Protein AF-A0A8H6T9G9-F1 (afdb_monomer_lite)

pLDDT: mean 71.88, std 26.61, range [28.66, 98.69]

Secondary structure (DSSP, 8-state):
------------------------PPPPP---------PPPP------------------------TT---GGGS-GGGHHHHHHHHHHHHHHHT--STTPPPPPPPHHHHHHHHHH--SHHHHHHHHHH-----PPPHHHHHHHHHHHHHHHT--SHHHHHHHTS-HHHHHHHHHHHHHTT-SS-----SS--TTSHHHHHHHHHHHHHHHHHHHTTTTGGG---GGGTT-HHHHHHHHHHIIIIIIHHHHHHHSHHHHHHHHHHHHHHHHHHHTT--HHHHHHHHSGGG--SSEEEEETTEEEEEE-B-TTB-HHHHHIIIIIIHHHHHHHHHHH--TTSPPPPPEEEPTT-PBPTTTTS--TT--GGGB-HHHHHTS-HHHHHHGGGPPP-S--GGGTT--GGGSS-HHHHIIIIIHHHHTTS-PPPHHHHHHHHHS-----TT-------------------------------------PPPPPPPP------------PPP--PPPPPPPPPPPPPPPPP-PPPPPP-PPPPPPPPPPPPP--PPPPPPPP----PPPP-----------PPPP-PPPP-----PPPPP-----------------------------------------------PPPPPP-

Foldseek 3Di:
DDDDDDDDDDDDDDDDDDDDDDDDDDDDDDDDDDDDDDDDDDDDPDDDDDDDPDPPPPVPPPQPPDLLADPPVNCDPLQQLVLVLLLLLLCLQQVPQDQLDAGDADDPVLVVVVCVQPVDLVSLVVCVVPDDQDQDQDPVLLVVLVVSLVVLVVDDDLSSVLSNQQDSSLSSSLCSLCVSLVHPGLHAHLQLDDCSPSRNVSSLVSSLVSSLVCVVVVRSVLSVHPNVCSPVSVVSSSSNSNCVNPPNSVSNLCPPPQLVVLQVLLCLLLVQLVVVLADNQQSQCRNFSLNAQFQDWDDPDPDTAGEGADQVFFDVVSVCCVVVPRVVVSQVVCVVVDDPPDDHDGDTYYDPVNHHDSNNLADRQRHAPNRGDLVSQQPDPLVVLQSCPVHAHRAFDPVCRPPPVLRNDDRVVNCVPGVVVVVVSHDHDDPVRVVCVVPVPPPCCVVPPHHDDPPPPDPPPPPPDPCSPDDPDDPPDDDDDDDDDDDDDDDDDDDDDDDDDDDDDDDDDDDDDDDDDDDDDDDDDDDDDDDDDDDDDDDDDDDDDDDDDDDDDDDDDDDDDDDDDDDDDDDDDDDDDDDDDDDDDDDDDDDDDDDDDDDDDDDDDDDDDDDDDDYDDDDDDDDDDDDDDDDDDDDDDDDDDDDDDDDDD

Sequence (649 aa):
MSNNDPRPLFALGQRRTRTGDRVRTNRPESSHGEISFSSPSPVTRRRLGPMPPGTNSRGGGGRRREQYHMPKAQVSKDTKGLKDAMELHIRLLMRLYTQNTPPRTPSDHVLSQFRRRYRTSNDVEEFIAGYNFDLTANDSAMSRARAIHADVAVMSNPIATAIALIDTSCIAVALSINQQAGLGEFLPDLISGTAEDPYNMVHELAALKSFAVLVGWGTYNRLAPDRRRVEDILLMRGFYRNFLWSHLRELAIKKQRAYSRRVRLGEERAGWARANGFSESFGMLFADPECNSDDELMSLGSVEVYVRFEKPHRDAVVGRLAHEHVDPMRIEQARLTRRSNTMDERQRHEHPESLSSPLSARLPPNCALDWFDVTKFNQLPAALRYHYRNSPIAWPLPEHRNNTDWKAMDTAEFMEKYGNDVRRQYTFPTEAEMRRMREEPVRRDRNRHQGWGAADDDDDDDDEGPDLGGGPMDEDEDPNGAQQTPSPPPPFGSFNPSVPHRAPAPSSSPAPPPGPVPPPGPVPPQGPVPPLSGHAPSLPPAPQPRSFTIRPYGPPDYTESPPRSFSPPYRGPSLSPLPDIQPSAGTTGRKRPPSLQSGIEMSGPSLRIGFTTDRTLAAGSLPSAPPAASDGRGGSVAVATYYPPVIPH

Radius of gyration: 39.74 Å; chains: 1; bounding box: 126×106×122 Å

Structure (mmCIF, N/CA/C/O backbone):
data_AF-A0A8H6T9G9-F1
#
_entry.id   AF-A0A8H6T9G9-F1
#
loop_
_atom_site.group_PDB
_atom_site.id
_atom_site.type_symbol
_atom_site.label_atom_id
_atom_site.label_alt_id
_atom_site.label_comp_id
_atom_site.label_asym_id
_atom_site.label_entity_id
_atom_site.label_seq_id
_atom_site.pdbx_PDB_ins_code
_atom_site.Cartn_x
_atom_site.Cartn_y
_atom_site.Cartn_z
_atom_site.occupancy
_atom_site.B_iso_or_equiv
_atom_site.auth_seq_id
_atom_site.auth_comp_id
_atom_site.auth_asym_id
_atom_site.auth_atom_id
_atom_site.pdbx_PDB_model_num
ATOM 1 N N . MET A 1 1 ? -19.271 -32.819 54.550 1.00 34.44 1 MET A N 1
ATOM 2 C CA . MET A 1 1 ? -19.686 -34.183 54.941 1.00 34.44 1 MET A CA 1
ATOM 3 C C . MET A 1 1 ? -21.143 -34.366 54.540 1.00 34.44 1 MET A C 1
ATOM 5 O O . MET A 1 1 ? -21.932 -33.498 54.875 1.00 34.44 1 MET A O 1
ATOM 9 N N . SER A 1 2 ? -21.433 -35.470 53.837 1.00 31.94 2 SER A N 1
ATOM 10 C CA . SER A 1 2 ? -22.736 -35.975 53.345 1.00 31.94 2 SER A CA 1
ATOM 11 C C . SER A 1 2 ? -23.445 -35.138 52.266 1.00 31.94 2 SER A C 1
ATOM 13 O O . SER A 1 2 ? -23.938 -34.058 52.556 1.00 31.94 2 SER A O 1
ATOM 15 N N . ASN A 1 3 ? -23.361 -35.490 50.974 1.00 42.25 3 ASN A N 1
ATOM 16 C CA . ASN A 1 3 ? -24.047 -36.580 50.239 1.00 42.25 3 ASN A CA 1
ATOM 17 C C . ASN A 1 3 ? -25.579 -36.508 50.307 1.00 42.25 3 ASN A C 1
ATOM 19 O O . ASN A 1 3 ? -26.147 -36.812 51.353 1.00 42.25 3 ASN A O 1
ATOM 23 N N . ASN A 1 4 ? -26.226 -36.199 49.174 1.00 38.19 4 ASN A N 1
ATOM 24 C CA . ASN A 1 4 ? -27.089 -37.153 48.460 1.00 38.19 4 ASN A CA 1
ATOM 25 C C . ASN A 1 4 ? -27.757 -36.522 47.223 1.00 38.19 4 ASN A C 1
ATOM 27 O O . ASN A 1 4 ? -28.631 -35.669 47.346 1.00 38.19 4 ASN A O 1
ATOM 31 N N . ASP A 1 5 ? -27.383 -37.039 46.051 1.00 40.41 5 ASP A N 1
ATOM 32 C CA . ASP A 1 5 ? -28.291 -37.243 44.914 1.00 40.41 5 ASP A CA 1
ATOM 33 C C . ASP A 1 5 ? -29.320 -38.336 45.255 1.00 40.41 5 ASP A C 1
ATOM 35 O O . ASP A 1 5 ? -29.033 -39.234 46.058 1.00 40.41 5 ASP A O 1
ATOM 39 N N . PRO A 1 6 ? -30.475 -38.349 44.568 1.00 53.00 6 PRO A N 1
ATOM 40 C CA . PRO A 1 6 ? -30.764 -39.533 43.759 1.00 53.00 6 PRO A CA 1
ATOM 41 C C . PRO A 1 6 ? -31.381 -39.241 42.375 1.00 53.00 6 PRO A C 1
ATOM 43 O O . PRO A 1 6 ? -32.137 -38.297 42.162 1.00 53.00 6 PRO A O 1
ATOM 46 N N . ARG A 1 7 ? -31.047 -40.147 41.447 1.00 33.88 7 ARG A N 1
ATOM 47 C CA . ARG A 1 7 ? -31.515 -40.323 40.055 1.00 33.88 7 ARG A CA 1
ATOM 48 C C . ARG A 1 7 ? -32.980 -40.874 39.975 1.00 33.88 7 ARG A C 1
ATOM 50 O O . ARG A 1 7 ? -33.643 -40.940 41.002 1.00 33.88 7 ARG A O 1
ATOM 57 N N . PRO A 1 8 ? -33.440 -41.479 38.849 1.00 53.91 8 PRO A N 1
ATOM 58 C CA . PRO A 1 8 ? -34.032 -40.889 37.635 1.00 53.91 8 PRO A CA 1
ATOM 59 C C . PRO A 1 8 ? -35.427 -41.505 37.307 1.00 53.91 8 PRO A C 1
ATOM 61 O O . PRO A 1 8 ? -35.863 -42.409 38.009 1.00 53.91 8 PRO A O 1
ATOM 64 N N . LEU A 1 9 ? -36.095 -41.083 36.217 1.00 30.34 9 LEU A N 1
ATOM 65 C CA . LEU A 1 9 ? -36.962 -41.897 35.318 1.00 30.34 9 LEU A CA 1
ATOM 66 C C . LEU A 1 9 ? -37.825 -40.984 34.428 1.00 30.34 9 LEU A C 1
ATOM 68 O O . LEU A 1 9 ? -38.592 -40.194 34.954 1.00 30.34 9 LEU A O 1
ATOM 72 N N . PHE A 1 10 ? -37.736 -41.129 33.102 1.00 34.19 10 PHE A N 1
ATOM 73 C CA . PHE A 1 10 ? -38.882 -41.364 32.206 1.00 34.19 10 PHE A CA 1
ATOM 74 C C . PHE A 1 10 ? -38.377 -41.662 30.785 1.00 34.19 10 PHE A C 1
ATOM 76 O O . PHE A 1 10 ? -37.563 -40.936 30.220 1.00 34.19 10 PHE A O 1
ATOM 83 N N . ALA A 1 11 ? -38.863 -42.773 30.236 1.00 33.75 11 ALA A N 1
ATOM 84 C CA . ALA A 1 11 ? -38.645 -43.253 28.878 1.00 33.75 11 ALA A CA 1
ATOM 85 C C . ALA A 1 11 ? -39.947 -43.141 28.066 1.00 33.75 11 ALA A C 1
ATOM 87 O O . ALA A 1 11 ? -41.021 -43.204 28.659 1.00 33.75 11 ALA A O 1
ATOM 88 N N . LEU A 1 12 ? -39.796 -43.051 26.733 1.00 33.22 12 LEU A N 1
ATOM 89 C CA . LEU A 1 12 ? -40.758 -43.103 25.602 1.00 33.22 12 LEU A CA 1
ATOM 90 C C . LEU A 1 12 ? -40.531 -41.849 24.743 1.00 33.22 12 LEU A C 1
ATOM 92 O O . LEU A 1 12 ? -40.635 -40.741 25.237 1.00 33.22 12 LEU A O 1
ATOM 96 N N . GLY A 1 13 ? -40.204 -41.882 23.458 1.00 28.66 13 GLY A N 1
ATOM 97 C CA . GLY A 1 13 ? -40.212 -42.926 22.450 1.00 28.66 13 GLY A CA 1
ATOM 98 C C . GLY A 1 13 ? -40.534 -42.226 21.126 1.00 28.66 13 GLY A C 1
ATOM 99 O O . GLY A 1 13 ? -41.493 -41.471 21.073 1.00 28.66 13 GLY A O 1
ATOM 100 N N . GLN A 1 14 ? -39.715 -42.432 20.093 1.00 32.47 14 GLN A N 1
ATOM 101 C CA . GLN A 1 14 ? -40.099 -42.670 18.690 1.00 32.47 14 GLN A CA 1
ATOM 102 C C . GLN A 1 14 ? -38.956 -42.311 17.733 1.00 32.47 14 GLN A C 1
ATOM 104 O O . GLN A 1 14 ? -38.579 -41.160 17.529 1.00 32.47 14 GLN A O 1
ATOM 109 N N . ARG A 1 15 ? -38.431 -43.373 17.117 1.00 34.12 15 ARG A N 1
ATOM 110 C CA . ARG A 1 15 ? -37.539 -43.371 15.961 1.00 34.12 15 ARG A CA 1
ATOM 111 C C . ARG A 1 15 ? -38.294 -42.899 14.715 1.00 34.12 15 ARG A C 1
ATOM 113 O O . ARG A 1 15 ? -39.367 -43.418 14.417 1.00 34.12 15 ARG A O 1
ATOM 120 N N . ARG A 1 16 ? -37.658 -42.055 13.903 1.00 32.47 16 ARG A N 1
ATOM 121 C CA . ARG A 1 16 ? -37.872 -42.016 12.448 1.00 32.47 16 ARG A CA 1
ATOM 122 C C . ARG A 1 16 ? -36.520 -42.058 11.748 1.00 32.47 16 ARG A C 1
ATOM 124 O O . ARG A 1 16 ? -35.806 -41.067 11.684 1.00 32.47 16 ARG A O 1
ATOM 131 N N . THR A 1 17 ? -36.182 -43.232 11.233 1.00 36.31 17 THR A N 1
ATOM 132 C CA . THR A 1 17 ? -35.123 -43.437 10.245 1.00 36.31 17 THR A CA 1
ATOM 133 C C . THR A 1 17 ? -35.645 -43.017 8.876 1.00 36.31 17 THR A C 1
ATOM 135 O O . THR A 1 17 ? -36.721 -43.460 8.471 1.00 36.31 17 THR A O 1
ATOM 138 N N . ARG A 1 18 ? -34.888 -42.200 8.140 1.00 32.31 18 ARG A N 1
ATOM 139 C CA . ARG A 1 18 ? -35.111 -41.996 6.706 1.00 32.31 18 ARG A CA 1
ATOM 140 C C . ARG A 1 18 ? -33.798 -42.222 5.962 1.00 32.31 18 ARG A C 1
ATOM 142 O O . ARG A 1 18 ? -32.988 -41.321 5.792 1.00 32.31 18 ARG A O 1
ATOM 149 N N . THR A 1 19 ? -33.610 -43.480 5.590 1.00 35.09 19 THR A N 1
ATOM 150 C CA . THR A 1 19 ? -32.680 -43.984 4.581 1.00 35.09 19 THR A CA 1
ATOM 151 C C . THR A 1 19 ? -33.070 -43.419 3.213 1.00 35.09 19 THR A C 1
ATOM 153 O O . THR A 1 19 ? -34.246 -43.415 2.849 1.00 35.09 19 THR A O 1
ATOM 156 N N . GLY A 1 20 ? -32.086 -42.919 2.469 1.00 34.84 20 GLY A N 1
ATOM 157 C CA . GLY A 1 20 ? -32.229 -42.473 1.087 1.00 34.84 20 GLY A CA 1
ATOM 158 C C . GLY A 1 20 ? -31.127 -43.098 0.246 1.00 34.84 20 GLY A C 1
ATOM 159 O O . GLY A 1 20 ? -30.055 -42.516 0.104 1.00 34.84 20 GLY A O 1
ATOM 160 N N . ASP A 1 21 ? -31.409 -44.295 -0.266 1.00 32.16 21 ASP A N 1
ATOM 161 C CA . ASP A 1 21 ? -30.582 -45.041 -1.209 1.00 32.16 21 ASP A CA 1
ATOM 162 C C . ASP A 1 21 ? -30.392 -44.267 -2.518 1.00 32.16 21 ASP A C 1
ATOM 164 O O . ASP A 1 21 ? -31.352 -43.855 -3.175 1.00 32.16 21 ASP A O 1
ATOM 168 N N . ARG A 1 22 ? -29.132 -44.101 -2.928 1.00 36.09 22 ARG A N 1
ATOM 169 C CA . ARG A 1 22 ? -28.760 -43.578 -4.246 1.00 36.09 22 ARG A CA 1
ATOM 170 C C . ARG A 1 22 ? -28.465 -44.758 -5.171 1.00 36.09 22 ARG A C 1
ATOM 172 O O . ARG A 1 22 ? -27.389 -45.349 -5.136 1.00 36.09 22 ARG A O 1
ATOM 179 N N . VAL A 1 23 ? -29.452 -45.083 -5.999 1.00 39.62 23 VAL A N 1
ATOM 180 C CA . VAL A 1 23 ? -29.384 -46.079 -7.073 1.00 39.62 23 VAL A CA 1
ATOM 181 C C . VAL A 1 23 ? -28.363 -45.636 -8.130 1.00 39.62 23 VAL A C 1
ATOM 183 O O . VAL A 1 23 ? -28.534 -44.610 -8.787 1.00 39.62 23 VAL A O 1
ATOM 186 N N . ARG A 1 24 ? -27.293 -46.424 -8.289 1.00 33.94 24 ARG A N 1
ATOM 187 C CA . ARG A 1 24 ? -26.364 -46.388 -9.430 1.00 33.94 24 ARG A CA 1
ATOM 188 C C . ARG A 1 24 ? -27.034 -47.071 -10.624 1.00 33.94 24 ARG A C 1
ATOM 190 O O . ARG A 1 24 ? -27.281 -48.271 -10.587 1.00 33.94 24 ARG A O 1
ATOM 197 N N . THR A 1 25 ? -27.303 -46.323 -11.688 1.00 40.78 25 THR A N 1
ATOM 198 C CA . THR A 1 25 ? -27.729 -46.881 -12.977 1.00 40.78 25 THR A CA 1
ATOM 199 C C . THR A 1 25 ? -26.513 -47.300 -13.798 1.00 40.78 25 THR A C 1
ATOM 201 O O . THR A 1 25 ? -25.676 -46.468 -14.154 1.00 40.78 25 THR A O 1
ATOM 204 N N . ASN A 1 26 ? -26.450 -48.598 -14.090 1.00 33.22 26 ASN A N 1
ATOM 205 C CA . ASN A 1 26 ? -25.522 -49.232 -15.020 1.00 33.22 26 ASN A CA 1
ATOM 206 C C . ASN A 1 26 ? -25.749 -48.728 -16.453 1.00 33.22 26 ASN A C 1
ATOM 208 O O . ASN A 1 26 ? -26.886 -48.616 -16.911 1.00 33.22 26 ASN A O 1
ATOM 212 N N . ARG A 1 27 ? -24.650 -48.457 -17.163 1.00 35.34 27 ARG A N 1
ATOM 213 C CA . ARG A 1 27 ? -24.612 -48.157 -18.599 1.00 35.34 27 ARG A CA 1
ATOM 214 C C . ARG A 1 27 ? -24.131 -49.415 -19.336 1.00 35.34 27 ARG A C 1
ATOM 216 O O . ARG A 1 27 ? -23.147 -49.993 -18.879 1.00 35.34 27 ARG A O 1
ATOM 223 N N . PRO A 1 28 ? -24.793 -49.848 -20.423 1.00 49.75 28 PRO A N 1
ATOM 224 C CA . PRO A 1 28 ? -24.440 -51.086 -21.098 1.00 49.75 28 PRO A CA 1
ATOM 225 C C . PRO A 1 28 ? -23.248 -50.909 -22.040 1.00 49.75 28 PRO A C 1
ATOM 227 O O . PRO A 1 28 ? -23.047 -49.856 -22.651 1.00 49.75 28 PRO A O 1
ATOM 230 N N . GLU A 1 29 ? -22.488 -51.994 -22.120 1.00 38.69 29 GLU A N 1
ATOM 231 C CA . GLU A 1 29 ? -21.407 -52.274 -23.051 1.00 38.69 29 GLU A CA 1
ATOM 232 C C . GLU A 1 29 ? -21.926 -52.288 -24.496 1.00 38.69 29 GLU A C 1
ATOM 234 O O . GLU A 1 29 ? -22.959 -52.888 -24.793 1.00 38.69 29 GLU A O 1
ATOM 239 N N . SER A 1 30 ? -21.182 -51.658 -25.406 1.00 40.12 30 SER A N 1
ATOM 240 C CA . SER A 1 30 ? -21.277 -51.936 -26.838 1.00 40.12 30 SER A CA 1
ATOM 241 C C . SER A 1 30 ? -19.883 -52.252 -27.364 1.00 40.12 30 SER A C 1
ATOM 243 O O . SER A 1 30 ? -19.017 -51.381 -27.457 1.00 40.12 30 SER A O 1
ATOM 245 N N . SER A 1 31 ? -19.695 -53.524 -27.684 1.00 49.00 31 SER A N 1
ATOM 246 C CA . SER A 1 31 ? -18.656 -54.054 -28.550 1.00 49.00 31 SER A CA 1
ATOM 247 C C . SER A 1 31 ? -18.752 -53.427 -29.942 1.00 49.00 31 SER A C 1
ATOM 249 O O . SER A 1 31 ? -19.850 -53.294 -30.466 1.00 49.00 31 SER A O 1
ATOM 251 N N . HIS A 1 32 ? -17.614 -53.041 -30.527 1.00 36.41 32 HIS A N 1
ATOM 252 C CA . HIS A 1 32 ? -17.275 -53.217 -31.947 1.00 36.41 32 HIS A CA 1
ATOM 253 C C . HIS A 1 32 ? -15.927 -52.552 -32.268 1.00 36.41 32 HIS A C 1
ATOM 255 O O . HIS A 1 32 ? -15.722 -51.378 -31.977 1.00 36.41 32 HIS A O 1
ATOM 261 N N . GLY A 1 33 ? -15.067 -53.298 -32.968 1.00 33.69 33 GLY A N 1
ATOM 262 C CA . GLY A 1 33 ? -14.233 -52.744 -34.036 1.00 33.69 33 GLY A CA 1
ATOM 263 C C . GLY A 1 33 ? -12.778 -52.445 -33.696 1.00 33.69 33 GLY A C 1
ATOM 264 O O . GLY A 1 33 ? -12.422 -51.310 -33.397 1.00 33.69 33 GLY A O 1
ATOM 265 N N . GLU A 1 34 ? -11.929 -53.458 -33.853 1.00 41.47 34 GLU A N 1
ATOM 266 C CA . GLU A 1 34 ? -10.488 -53.322 -34.064 1.00 41.47 34 GLU A CA 1
ATOM 267 C C . GLU A 1 34 ? -10.188 -52.426 -35.277 1.00 41.47 34 GLU A C 1
ATOM 269 O O . GLU A 1 34 ? -10.573 -52.769 -36.392 1.00 41.47 34 GLU A O 1
ATOM 274 N N . ILE A 1 35 ? -9.435 -51.336 -35.087 1.00 35.81 35 ILE A N 1
ATOM 275 C CA . ILE A 1 35 ? -8.519 -50.792 -36.103 1.00 35.81 35 ILE A CA 1
ATOM 276 C C . ILE A 1 35 ? -7.254 -50.305 -35.385 1.00 35.81 35 ILE A C 1
ATOM 278 O O . ILE A 1 35 ? -7.264 -49.340 -34.622 1.00 35.81 35 ILE A O 1
ATOM 282 N N . SER A 1 36 ? -6.163 -51.024 -35.634 1.00 38.06 36 SER A N 1
ATOM 283 C CA . SER A 1 36 ? -4.808 -50.771 -35.148 1.00 38.06 36 SER A CA 1
ATOM 284 C C . SER A 1 36 ? -4.207 -49.516 -35.790 1.00 38.06 36 SER A C 1
ATOM 286 O O . SER A 1 36 ? -3.980 -49.496 -36.998 1.00 38.06 36 SER A O 1
ATOM 288 N N . PHE A 1 37 ? -3.851 -48.521 -34.974 1.00 35.28 37 PHE A N 1
ATOM 289 C CA . PHE A 1 37 ? -2.912 -47.459 -35.345 1.00 35.28 37 PHE A CA 1
ATOM 290 C C . PHE A 1 37 ? -1.751 -47.420 -34.348 1.00 35.28 37 PHE A C 1
ATOM 292 O O . PHE A 1 37 ? -1.915 -47.123 -33.164 1.00 35.28 37 PHE A O 1
ATOM 299 N N . SER A 1 38 ? -0.562 -47.751 -34.849 1.00 37.16 38 SER A N 1
ATOM 300 C CA . SER A 1 38 ? 0.701 -47.753 -34.119 1.00 37.16 38 SER A CA 1
ATOM 301 C C . SER A 1 38 ? 1.057 -46.342 -33.643 1.00 37.16 38 SER A C 1
ATOM 303 O O . SER A 1 38 ? 1.319 -45.455 -34.451 1.00 37.16 38 SER A O 1
ATOM 305 N N . SER A 1 39 ? 1.090 -46.147 -32.324 1.00 36.47 39 SER A N 1
ATOM 306 C CA . SER A 1 39 ? 1.636 -44.942 -31.690 1.00 36.47 39 SER A CA 1
ATOM 307 C C . SER A 1 39 ? 3.087 -45.195 -31.251 1.00 36.47 39 SER A C 1
ATOM 309 O O . SER A 1 39 ? 3.375 -46.281 -30.745 1.00 36.47 39 SER A O 1
ATOM 311 N N . PRO A 1 40 ? 4.010 -44.233 -31.436 1.00 37.50 40 PRO A N 1
ATOM 312 C CA . PRO A 1 40 ? 5.414 -44.395 -31.074 1.00 37.50 40 PRO A CA 1
ATOM 313 C C . PRO A 1 40 ? 5.611 -44.364 -29.551 1.00 37.50 40 PRO A C 1
ATOM 315 O O . PRO A 1 40 ? 5.019 -43.551 -28.841 1.00 37.50 40 PRO A O 1
ATOM 318 N N . SER A 1 41 ? 6.459 -45.269 -29.066 1.00 38.12 41 SER A N 1
ATOM 319 C CA . SER A 1 41 ? 6.792 -45.482 -27.655 1.00 38.12 41 SER A CA 1
ATOM 320 C C . SER A 1 41 ? 7.304 -44.216 -26.943 1.00 38.12 41 SER A C 1
ATOM 322 O O . SER A 1 41 ? 8.049 -43.433 -27.538 1.00 38.12 41 SER A O 1
ATOM 324 N N . PRO A 1 42 ? 6.994 -44.030 -25.645 1.00 40.97 42 PRO A N 1
ATOM 325 C CA . PRO A 1 42 ? 7.529 -42.927 -24.859 1.00 40.97 42 PRO A CA 1
ATOM 326 C C . PRO A 1 42 ? 9.030 -43.117 -24.606 1.00 40.97 42 PRO A C 1
ATOM 328 O O . PRO A 1 42 ? 9.477 -44.154 -24.116 1.00 40.97 42 PRO A O 1
ATOM 331 N N . VAL A 1 43 ? 9.805 -42.081 -24.928 1.00 44.56 43 VAL A N 1
ATOM 332 C CA . VAL A 1 43 ? 11.243 -41.986 -24.662 1.00 44.56 43 VAL A CA 1
ATOM 333 C C . VAL A 1 43 ? 11.493 -42.065 -23.156 1.00 44.56 43 VAL A C 1
ATOM 335 O O . VAL A 1 43 ? 11.117 -41.177 -22.388 1.00 44.56 43 VAL A O 1
ATOM 338 N N . THR A 1 44 ? 12.166 -43.131 -22.737 1.00 36.38 44 THR A N 1
ATOM 339 C CA . THR A 1 44 ? 12.640 -43.357 -21.374 1.00 36.38 44 THR A CA 1
ATOM 340 C C . THR A 1 44 ? 13.636 -42.256 -20.995 1.00 36.38 44 THR A C 1
ATOM 342 O O . THR A 1 44 ? 14.783 -42.254 -21.447 1.00 36.38 44 THR A O 1
ATOM 345 N N . ARG A 1 45 ? 13.214 -41.291 -20.166 1.00 39.78 45 ARG A N 1
ATOM 346 C CA . ARG A 1 45 ? 14.122 -40.303 -19.563 1.00 39.78 45 ARG A CA 1
ATOM 347 C C . ARG A 1 45 ? 15.181 -41.041 -18.741 1.00 39.78 45 ARG A C 1
ATOM 349 O O . ARG A 1 45 ? 14.869 -41.671 -17.731 1.00 39.78 45 ARG A O 1
ATOM 356 N N . ARG A 1 46 ? 16.439 -40.955 -19.183 1.00 37.16 46 ARG A N 1
ATOM 357 C CA . ARG A 1 46 ? 17.611 -41.402 -18.423 1.00 37.16 46 ARG A CA 1
ATOM 358 C C . ARG A 1 46 ? 17.638 -40.680 -17.075 1.00 37.16 46 ARG A C 1
ATOM 360 O O . ARG A 1 46 ? 17.628 -39.452 -17.028 1.00 37.16 46 ARG A O 1
ATOM 367 N N . ARG A 1 47 ? 17.691 -41.456 -15.991 1.00 36.16 47 ARG A N 1
ATOM 368 C CA . ARG A 1 47 ? 18.003 -40.967 -14.645 1.00 36.16 47 ARG A CA 1
ATOM 369 C C . ARG A 1 47 ? 19.427 -40.407 -14.658 1.00 36.16 47 ARG A C 1
ATOM 371 O O . ARG A 1 47 ? 20.381 -41.167 -14.805 1.00 36.16 47 ARG A O 1
ATOM 378 N N . LEU A 1 48 ? 19.553 -39.087 -14.545 1.00 40.19 48 LEU A N 1
ATOM 379 C CA . LEU A 1 48 ? 20.805 -38.433 -14.173 1.00 40.19 48 LEU A CA 1
ATOM 380 C C . LEU A 1 48 ? 21.131 -38.827 -12.726 1.00 40.19 48 LEU A C 1
ATOM 382 O O . LEU A 1 48 ? 20.242 -38.857 -11.875 1.00 40.19 48 LEU A O 1
ATOM 386 N N . GLY A 1 49 ? 22.386 -39.210 -12.493 1.00 47.97 49 GLY A N 1
ATOM 387 C CA . GLY A 1 49 ? 22.892 -39.629 -11.189 1.00 47.97 49 GLY A CA 1
ATOM 388 C C . GLY A 1 49 ? 22.867 -38.513 -10.134 1.00 47.97 49 GLY A C 1
ATOM 389 O O . GLY A 1 49 ? 22.530 -37.369 -10.442 1.00 47.97 49 GLY A O 1
ATOM 390 N N . PRO A 1 50 ? 23.220 -38.846 -8.881 1.00 36.28 50 PRO A N 1
ATOM 391 C CA . PRO A 1 50 ? 23.188 -37.915 -7.761 1.00 36.28 50 PRO A CA 1
ATOM 392 C C . PRO A 1 50 ? 24.198 -36.788 -7.994 1.00 36.28 50 PRO A C 1
ATOM 394 O O . PRO A 1 50 ? 25.406 -37.021 -8.030 1.00 36.28 50 PRO A O 1
ATOM 397 N N . MET A 1 51 ? 23.700 -35.566 -8.181 1.00 37.91 51 MET A N 1
ATOM 398 C CA . MET A 1 51 ? 24.553 -34.383 -8.174 1.00 37.91 51 MET A CA 1
ATOM 399 C C . MET A 1 51 ? 25.026 -34.074 -6.743 1.00 37.91 51 MET A C 1
ATOM 401 O O . MET A 1 51 ? 24.280 -34.312 -5.789 1.00 37.91 51 MET A O 1
ATOM 405 N N . PRO A 1 52 ? 26.258 -33.555 -6.583 1.00 39.41 52 PRO A N 1
ATOM 406 C CA . PRO A 1 52 ? 26.797 -33.150 -5.288 1.00 39.41 52 PRO A CA 1
ATOM 407 C C . PRO A 1 52 ? 25.961 -32.017 -4.663 1.00 39.41 52 PRO A C 1
ATOM 409 O O . PRO A 1 52 ? 25.297 -31.279 -5.396 1.00 39.41 52 PRO A O 1
ATOM 412 N N . PRO A 1 53 ? 25.987 -31.855 -3.325 1.00 38.81 53 PRO A N 1
ATOM 413 C CA . PRO A 1 53 ? 25.232 -30.822 -2.623 1.00 38.81 53 PRO A CA 1
ATOM 414 C C . PRO A 1 53 ? 25.717 -29.436 -3.058 1.00 38.81 53 PRO A C 1
ATOM 416 O O . PRO A 1 53 ? 26.737 -28.931 -2.593 1.00 38.81 53 PRO A O 1
ATOM 419 N N . GLY A 1 54 ? 24.987 -28.834 -3.995 1.00 34.06 54 GLY A N 1
ATOM 420 C CA . GLY A 1 54 ? 25.201 -27.462 -4.420 1.00 34.06 54 GLY A CA 1
ATOM 421 C C . GLY A 1 54 ? 24.891 -26.522 -3.264 1.00 34.06 54 GLY A C 1
ATOM 422 O O . GLY A 1 54 ? 23.775 -26.501 -2.745 1.00 34.06 54 GLY A O 1
ATOM 423 N N . THR A 1 55 ? 25.882 -25.731 -2.871 1.00 36.47 55 THR A N 1
ATOM 424 C CA . THR A 1 55 ? 25.753 -24.606 -1.947 1.00 36.47 55 THR A CA 1
ATOM 425 C C . THR A 1 55 ? 24.925 -23.498 -2.604 1.00 36.47 55 THR A C 1
ATOM 427 O O . THR A 1 55 ? 25.444 -22.462 -3.008 1.00 36.47 55 THR A O 1
ATOM 430 N N . ASN A 1 56 ? 23.615 -23.715 -2.725 1.00 34.66 56 ASN A N 1
ATOM 431 C CA . ASN A 1 56 ? 22.635 -22.700 -3.098 1.00 34.66 56 ASN A CA 1
ATOM 432 C C . ASN A 1 56 ? 22.308 -21.824 -1.882 1.00 34.66 56 ASN A C 1
ATOM 434 O O . ASN A 1 56 ? 21.151 -21.642 -1.520 1.00 34.66 56 ASN A O 1
ATOM 438 N N . SER A 1 57 ? 23.320 -21.220 -1.258 1.00 35.19 57 SER A N 1
ATOM 439 C CA . SER A 1 57 ? 23.086 -20.004 -0.486 1.00 35.19 57 SER A CA 1
ATOM 440 C C . SER A 1 57 ? 22.977 -18.858 -1.490 1.00 35.19 57 SER A C 1
ATOM 442 O O . SER A 1 57 ? 23.881 -18.029 -1.613 1.00 35.19 57 SER A O 1
ATOM 444 N N . ARG A 1 58 ? 21.876 -18.832 -2.257 1.00 39.84 58 ARG A N 1
ATOM 445 C CA . ARG A 1 58 ? 21.404 -17.582 -2.854 1.00 39.84 58 ARG A CA 1
ATOM 446 C C . ARG A 1 58 ? 21.296 -16.630 -1.676 1.00 39.84 58 ARG A C 1
ATOM 448 O O . ARG A 1 58 ? 20.487 -16.859 -0.783 1.00 39.84 58 ARG A O 1
ATOM 455 N N . GLY A 1 59 ? 22.196 -15.652 -1.618 1.00 38.38 59 GLY A N 1
ATOM 456 C CA . GLY A 1 59 ? 22.188 -14.621 -0.596 1.00 38.38 59 GLY A CA 1
ATOM 457 C C . GLY A 1 59 ? 20.872 -13.876 -0.711 1.00 38.38 59 GLY A C 1
ATOM 458 O O . GLY A 1 59 ? 20.776 -12.930 -1.487 1.00 38.38 59 GLY A O 1
ATOM 459 N N . GLY A 1 60 ? 19.854 -14.359 0.004 1.00 40.84 60 GLY A N 1
ATOM 460 C CA . GLY A 1 60 ? 18.558 -13.724 0.111 1.00 40.84 60 GLY A CA 1
ATOM 461 C C . GLY A 1 60 ? 18.823 -12.345 0.669 1.00 40.84 60 GLY A C 1
ATOM 462 O O . GLY A 1 60 ? 19.151 -12.202 1.848 1.00 40.84 60 GLY A O 1
ATOM 463 N N . GLY A 1 61 ? 18.798 -11.340 -0.207 1.00 43.47 61 GLY A N 1
ATOM 464 C CA . GLY A 1 61 ? 18.882 -9.952 0.198 1.00 43.47 61 GLY A CA 1
ATOM 465 C C . GLY A 1 61 ? 17.784 -9.760 1.223 1.00 43.47 61 GLY A C 1
ATOM 466 O O . GLY A 1 61 ? 16.616 -9.865 0.868 1.00 43.47 61 GLY A O 1
ATOM 467 N N . GLY A 1 62 ? 18.167 -9.614 2.497 1.00 48.44 62 GLY A N 1
ATOM 468 C CA . GLY A 1 62 ? 17.215 -9.610 3.599 1.00 48.44 62 GLY A CA 1
ATOM 469 C C . GLY A 1 62 ? 16.101 -8.630 3.273 1.00 48.44 62 GLY A C 1
ATOM 470 O O . GLY A 1 62 ? 16.375 -7.432 3.153 1.00 48.44 62 GLY A O 1
ATOM 471 N N . ARG A 1 63 ? 14.885 -9.158 3.058 1.00 56.25 63 ARG A N 1
ATOM 472 C CA . ARG A 1 63 ? 13.703 -8.359 2.737 1.00 56.25 63 ARG A CA 1
ATOM 473 C C . ARG A 1 63 ? 13.621 -7.287 3.814 1.00 56.25 63 ARG A C 1
ATOM 475 O O . ARG A 1 63 ? 13.520 -7.588 5.009 1.00 56.25 63 ARG A O 1
ATOM 482 N N . ARG A 1 64 ? 13.815 -6.029 3.415 1.00 53.56 64 ARG A N 1
ATOM 483 C CA . ARG A 1 64 ? 13.759 -4.904 4.344 1.00 53.56 64 ARG A CA 1
ATOM 484 C C . ARG A 1 64 ? 12.296 -4.814 4.754 1.00 53.56 64 ARG A C 1
ATOM 486 O O . ARG A 1 64 ? 11.474 -4.372 3.963 1.00 53.56 64 ARG A O 1
ATOM 493 N N . ARG A 1 65 ? 11.999 -5.339 5.945 1.00 63.38 65 ARG A N 1
ATOM 494 C CA . ARG A 1 65 ? 10.654 -5.380 6.524 1.00 63.38 65 ARG A CA 1
ATOM 495 C C . ARG A 1 65 ? 10.013 -4.008 6.374 1.00 63.38 65 ARG A C 1
ATOM 497 O O . ARG A 1 65 ? 10.686 -3.003 6.627 1.00 63.38 65 ARG A O 1
ATOM 504 N N . GLU A 1 66 ? 8.751 -3.978 5.950 1.00 73.12 66 GLU A N 1
ATOM 505 C CA . GLU A 1 66 ? 8.011 -2.725 5.855 1.00 73.12 66 GLU A CA 1
ATOM 506 C C . GLU A 1 66 ? 8.134 -1.963 7.179 1.00 73.12 66 GLU A C 1
ATOM 508 O O . GLU A 1 66 ? 8.132 -2.557 8.257 1.00 73.12 66 GLU A O 1
ATOM 513 N N . GLN A 1 67 ? 8.262 -0.639 7.108 1.00 79.44 67 GLN A N 1
ATOM 514 C CA . GLN A 1 67 ? 8.579 0.208 8.264 1.00 79.44 67 GL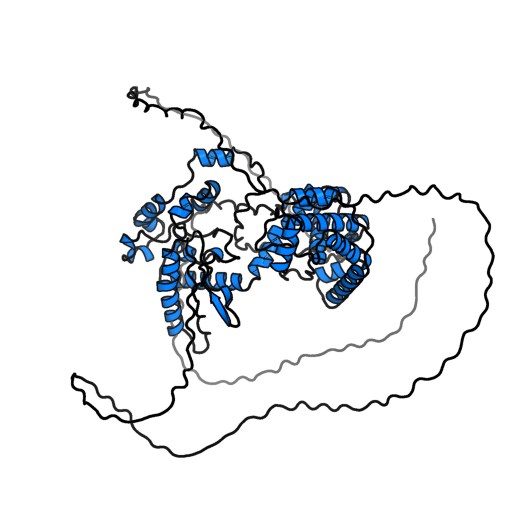N A CA 1
ATOM 515 C C . GLN A 1 67 ? 7.643 -0.008 9.465 1.00 79.44 67 GLN A C 1
ATOM 517 O O . GLN A 1 67 ? 8.055 0.166 10.613 1.00 79.44 67 GLN A O 1
ATOM 522 N N . TYR A 1 68 ? 6.388 -0.360 9.191 1.00 89.31 68 TYR A N 1
ATOM 523 C CA . TYR A 1 68 ? 5.351 -0.563 10.196 1.00 89.31 68 TYR A CA 1
ATOM 524 C C . TYR A 1 68 ? 5.093 -2.037 10.507 1.00 89.31 68 TYR A C 1
ATOM 526 O O . TYR A 1 68 ? 4.340 -2.320 11.433 1.00 89.31 68 TYR A O 1
ATOM 534 N N . HIS A 1 69 ? 5.724 -2.962 9.779 1.00 90.12 69 HIS A N 1
ATOM 535 C CA . HIS A 1 69 ? 5.572 -4.386 10.021 1.00 90.12 69 HIS A CA 1
ATOM 536 C C . HIS A 1 69 ? 6.242 -4.763 11.344 1.00 90.12 69 HIS A C 1
ATOM 538 O O . HIS A 1 69 ? 7.465 -4.674 11.500 1.00 90.12 69 HIS A O 1
ATOM 544 N N . MET A 1 70 ? 5.434 -5.198 12.305 1.00 91.56 70 MET A N 1
ATOM 545 C CA . MET A 1 70 ? 5.905 -5.742 13.569 1.00 91.56 70 MET A CA 1
ATOM 546 C C . MET A 1 70 ? 6.263 -7.219 13.378 1.00 91.56 70 MET A C 1
ATOM 548 O O . MET A 1 70 ? 5.376 -8.033 13.125 1.00 91.56 70 MET A O 1
ATOM 552 N N . PRO A 1 71 ? 7.541 -7.607 13.543 1.00 89.69 71 PRO A N 1
ATOM 553 C CA . PRO A 1 71 ? 7.934 -9.007 13.494 1.00 89.69 71 PRO A CA 1
ATOM 554 C C . PRO A 1 71 ? 7.160 -9.833 14.524 1.00 89.69 71 PRO A C 1
ATOM 556 O O . PRO A 1 71 ? 6.991 -9.384 15.658 1.00 89.69 71 PRO A O 1
ATOM 559 N N . LYS A 1 72 ? 6.816 -11.083 14.185 1.00 89.88 72 LYS A N 1
ATOM 560 C CA . LYS A 1 72 ? 6.149 -12.028 15.106 1.00 89.88 72 LYS A CA 1
ATOM 561 C C . LYS A 1 72 ? 6.856 -12.120 16.472 1.00 89.88 72 LYS A C 1
ATOM 563 O O . LYS A 1 72 ? 6.199 -12.175 17.499 1.00 89.88 72 LYS A O 1
ATOM 568 N N . ALA A 1 73 ? 8.190 -12.025 16.504 1.00 90.38 73 ALA A N 1
ATOM 569 C CA . ALA A 1 73 ? 8.982 -12.032 17.741 1.00 90.38 73 ALA A CA 1
ATOM 570 C C . ALA A 1 73 ? 8.779 -10.805 18.659 1.00 90.38 73 ALA A C 1
ATOM 572 O O . ALA A 1 73 ? 9.081 -10.885 19.845 1.00 90.38 73 ALA A O 1
ATOM 573 N N . GLN A 1 74 ? 8.304 -9.670 18.130 1.00 89.00 74 GLN A N 1
ATOM 574 C CA . GLN A 1 74 ? 7.954 -8.486 18.928 1.00 89.00 74 GLN A CA 1
ATOM 575 C C . GLN A 1 74 ? 6.536 -8.572 19.508 1.00 89.00 74 GLN A C 1
ATOM 577 O O . GLN A 1 74 ? 6.233 -7.860 20.461 1.00 89.00 74 GLN A O 1
ATOM 582 N N . VAL A 1 75 ? 5.680 -9.437 18.954 1.00 92.31 75 VAL A N 1
ATOM 583 C CA . VAL A 1 75 ? 4.347 -9.722 19.493 1.00 92.31 75 VAL A CA 1
ATOM 584 C C . VAL A 1 75 ? 4.481 -10.887 20.463 1.00 92.31 75 VAL A C 1
ATOM 586 O O . VAL A 1 75 ? 4.459 -12.058 20.085 1.00 92.31 75 VAL A O 1
ATOM 589 N N . SER A 1 76 ? 4.679 -10.573 21.738 1.00 94.31 76 SER A N 1
ATOM 590 C CA . SER A 1 76 ? 4.784 -11.594 22.774 1.00 94.31 76 SER A CA 1
ATOM 591 C C . SER A 1 76 ? 3.444 -12.332 22.938 1.00 94.31 76 SER A C 1
ATOM 593 O O . SER A 1 76 ? 2.378 -11.754 22.716 1.00 94.31 76 SER A O 1
ATOM 595 N N . LYS A 1 77 ? 3.477 -13.625 23.298 1.00 95.00 77 LYS A N 1
ATOM 596 C CA . LYS A 1 77 ? 2.272 -14.485 23.363 1.00 95.00 77 LYS A CA 1
ATOM 597 C C . LYS A 1 77 ? 1.172 -13.921 24.276 1.00 95.00 77 LYS A C 1
ATOM 599 O O . LYS A 1 77 ? -0.006 -14.062 23.975 1.00 95.00 77 LYS A O 1
ATOM 604 N N . ASP A 1 78 ? 1.566 -13.244 25.347 1.00 95.62 78 ASP A N 1
ATOM 605 C CA . ASP A 1 78 ? 0.701 -12.519 26.289 1.00 95.62 78 ASP A CA 1
ATOM 606 C C . ASP A 1 78 ? 0.002 -11.288 25.677 1.00 95.62 78 ASP A C 1
ATOM 608 O O . ASP A 1 78 ? -1.040 -10.865 26.167 1.00 95.62 78 ASP A O 1
ATOM 612 N N . THR A 1 79 ? 0.524 -10.728 24.583 1.00 96.06 79 THR A N 1
ATOM 613 C CA . THR A 1 79 ? -0.076 -9.583 23.874 1.00 96.06 79 THR A CA 1
ATOM 614 C C . THR A 1 79 ? -0.932 -9.970 22.675 1.00 96.06 79 THR A C 1
ATOM 616 O O . THR A 1 79 ? -1.564 -9.091 22.088 1.00 96.06 79 THR A O 1
ATOM 619 N N . LYS A 1 80 ? -1.006 -11.262 22.319 1.00 96.38 80 LYS A N 1
ATOM 620 C CA . LYS A 1 80 ? -1.784 -11.731 21.161 1.00 96.38 80 LYS A CA 1
ATOM 621 C C . LYS A 1 80 ? -3.252 -11.300 21.259 1.00 96.38 80 LYS A C 1
ATOM 623 O O . LYS A 1 80 ? -3.748 -10.638 20.357 1.00 96.38 80 LYS A O 1
ATOM 628 N N . GLY A 1 81 ? -3.902 -11.554 22.397 1.00 97.44 81 GLY A N 1
ATOM 629 C CA . GLY A 1 81 ? -5.298 -11.160 22.619 1.00 97.44 81 GLY A CA 1
ATOM 630 C C . GLY A 1 81 ? -5.541 -9.648 22.533 1.00 97.44 81 GLY A C 1
ATOM 631 O O . GLY A 1 81 ? -6.582 -9.194 22.061 1.00 97.44 81 GLY A O 1
ATOM 632 N N . LEU A 1 82 ? -4.547 -8.845 22.932 1.00 98.00 82 LEU A N 1
ATOM 633 C CA . LEU A 1 82 ? -4.594 -7.386 22.827 1.00 98.00 82 LEU A CA 1
ATOM 634 C C . LEU A 1 82 ? -4.461 -6.910 21.372 1.00 98.00 82 LEU A C 1
ATOM 636 O O . LEU A 1 82 ? -5.203 -6.018 20.958 1.00 98.00 82 LEU A O 1
ATOM 640 N N . LYS A 1 83 ? -3.558 -7.524 20.596 1.00 97.75 83 LYS A N 1
ATOM 641 C CA . LYS A 1 83 ? -3.420 -7.290 19.151 1.00 97.75 83 LYS A CA 1
ATOM 642 C C . LYS A 1 83 ? -4.717 -7.645 18.426 1.00 97.75 83 LYS A C 1
ATOM 644 O O . LYS A 1 83 ? -5.261 -6.792 17.733 1.00 97.75 83 LYS A O 1
ATOM 649 N N . ASP A 1 84 ? -5.247 -8.846 18.644 1.00 97.62 84 ASP A N 1
ATOM 650 C CA . ASP A 1 84 ? -6.462 -9.328 17.976 1.00 97.62 84 ASP A CA 1
ATOM 651 C C . ASP A 1 84 ? -7.672 -8.431 18.305 1.00 97.62 84 ASP A C 1
ATOM 653 O O . ASP A 1 84 ? -8.466 -8.088 17.426 1.00 97.62 84 ASP A O 1
ATOM 657 N N . ALA A 1 85 ? -7.777 -7.959 19.555 1.00 98.50 85 ALA A N 1
ATOM 658 C CA . ALA A 1 85 ? -8.800 -6.997 19.959 1.00 98.50 85 ALA A CA 1
ATOM 659 C C . ALA A 1 85 ? -8.649 -5.635 19.265 1.00 98.50 85 ALA A C 1
ATOM 661 O O . ALA A 1 85 ? -9.653 -5.055 18.844 1.00 98.50 85 ALA A O 1
ATOM 662 N N . MET A 1 86 ? -7.422 -5.124 19.119 1.00 98.56 86 MET A N 1
ATOM 663 C CA . MET A 1 86 ? -7.164 -3.875 18.396 1.00 98.56 86 MET A CA 1
ATOM 664 C C . MET A 1 86 ? -7.520 -4.008 16.909 1.00 98.56 86 MET A C 1
ATOM 666 O O . MET A 1 86 ? -8.178 -3.130 16.352 1.00 98.56 86 MET A O 1
ATOM 670 N N . GLU A 1 87 ? -7.156 -5.115 16.261 1.00 98.31 87 GLU A N 1
ATOM 671 C CA . GLU A 1 87 ? -7.506 -5.362 14.857 1.00 98.31 87 GLU A CA 1
ATOM 672 C C . GLU A 1 87 ? -9.025 -5.454 14.660 1.00 98.31 87 GLU A C 1
ATOM 674 O O . GLU A 1 87 ? -9.569 -4.825 13.748 1.00 98.31 87 GLU A O 1
ATOM 679 N N . LEU A 1 88 ? -9.734 -6.159 15.552 1.00 98.56 88 LEU A N 1
ATOM 680 C CA . LEU A 1 88 ? -11.198 -6.209 15.550 1.00 98.56 88 LEU A CA 1
ATOM 681 C C . LEU A 1 88 ? -11.814 -4.815 15.742 1.00 98.56 88 LEU A C 1
ATOM 683 O O . LEU A 1 88 ? -12.787 -4.475 15.068 1.00 98.56 88 LEU A O 1
ATOM 687 N N . HIS A 1 89 ? -11.243 -3.994 16.626 1.00 98.69 89 HIS A N 1
ATOM 688 C CA . HIS A 1 89 ? -11.690 -2.623 16.856 1.00 98.69 89 HIS A CA 1
ATOM 689 C C . HIS A 1 89 ? -11.511 -1.743 15.611 1.00 98.69 89 HIS A C 1
ATOM 691 O O . HIS A 1 89 ? -12.447 -1.058 15.203 1.00 98.69 89 HIS A O 1
ATOM 697 N N . ILE A 1 90 ? -10.357 -1.810 14.942 1.00 98.56 90 ILE A N 1
ATOM 698 C CA . ILE A 1 90 ? -10.121 -1.078 13.687 1.00 98.56 90 ILE A CA 1
ATOM 699 C C . ILE A 1 90 ? -11.104 -1.546 12.605 1.00 98.56 90 ILE A C 1
ATOM 701 O O . ILE A 1 90 ? -11.710 -0.719 11.921 1.00 98.56 90 ILE A O 1
ATOM 705 N N . ARG A 1 91 ? -11.332 -2.862 12.481 1.00 98.38 91 ARG A N 1
ATOM 706 C CA . ARG A 1 91 ? -12.325 -3.420 11.548 1.00 98.38 91 ARG A CA 1
ATOM 707 C C . ARG A 1 91 ? -13.742 -2.935 11.854 1.00 98.38 91 ARG A C 1
ATOM 709 O O . ARG A 1 91 ? -14.456 -2.580 10.919 1.00 98.38 91 ARG A O 1
ATOM 716 N N . LEU A 1 92 ? -14.137 -2.863 13.127 1.00 98.31 92 LEU A N 1
ATOM 717 C CA . LEU A 1 92 ? -15.413 -2.281 13.555 1.00 98.31 92 LEU A CA 1
ATOM 718 C C . LEU A 1 92 ? -15.540 -0.826 13.082 1.00 98.31 92 LEU A C 1
ATOM 720 O O . LEU A 1 92 ? -16.532 -0.476 12.442 1.00 98.31 92 LEU A O 1
ATOM 724 N N . LEU A 1 93 ? -14.534 0.009 13.365 1.00 98.31 93 LEU A N 1
ATOM 725 C CA . LEU A 1 93 ? -14.556 1.430 13.008 1.00 98.31 93 LEU A CA 1
ATOM 726 C C . LEU A 1 93 ? -14.629 1.645 11.489 1.00 98.31 93 LEU A C 1
ATOM 728 O O . LEU A 1 93 ? -15.394 2.489 11.021 1.00 98.31 93 LEU A O 1
ATOM 732 N N . MET A 1 94 ? -13.887 0.844 10.721 1.00 98.06 94 MET A N 1
ATOM 733 C CA . MET A 1 94 ? -13.858 0.887 9.253 1.00 98.06 94 MET A CA 1
ATOM 734 C C . MET A 1 94 ? -15.021 0.142 8.580 1.00 98.06 94 MET A C 1
ATOM 736 O O . MET A 1 94 ? -15.145 0.193 7.355 1.00 98.06 94 MET A O 1
ATOM 740 N N . ARG A 1 95 ? -15.868 -0.554 9.353 1.00 97.75 95 ARG A N 1
ATOM 741 C CA . ARG A 1 95 ? -16.952 -1.427 8.864 1.00 97.75 95 ARG A CA 1
ATOM 742 C C . ARG A 1 95 ? -16.464 -2.553 7.939 1.00 97.75 95 ARG A C 1
ATOM 744 O O . ARG A 1 95 ? -17.080 -2.869 6.923 1.00 97.75 95 ARG A O 1
ATOM 751 N N . LEU A 1 96 ? -15.336 -3.166 8.292 1.00 97.44 96 LEU A N 1
ATOM 752 C CA . LEU A 1 96 ? -14.718 -4.275 7.561 1.00 97.44 96 LEU A CA 1
ATOM 753 C C . LEU A 1 96 ? -15.116 -5.610 8.178 1.00 97.44 96 LEU A C 1
ATOM 755 O O . LEU A 1 96 ? -14.378 -6.209 8.958 1.00 97.44 96 LEU A O 1
ATOM 759 N N . TYR A 1 97 ? -16.296 -6.086 7.802 1.00 97.25 97 TYR A N 1
ATOM 760 C CA . TYR A 1 97 ? -16.879 -7.297 8.375 1.00 97.25 97 TYR A CA 1
ATOM 761 C C . TYR A 1 97 ? -16.327 -8.595 7.787 1.00 97.25 97 TYR A C 1
ATOM 763 O O . TYR A 1 97 ? -16.759 -9.654 8.208 1.00 97.25 97 TYR A O 1
ATOM 771 N N . THR A 1 98 ? -15.421 -8.552 6.807 1.00 95.75 98 THR A N 1
ATOM 772 C CA . THR A 1 98 ? -14.755 -9.748 6.269 1.00 95.75 98 THR A CA 1
ATOM 773 C C . THR A 1 98 ? -13.254 -9.511 6.158 1.00 95.75 98 THR A C 1
ATOM 775 O O . THR A 1 98 ? -12.800 -8.364 6.129 1.00 95.75 98 THR A O 1
ATOM 778 N N . GLN A 1 99 ? -12.475 -10.591 6.076 1.00 93.81 99 GLN A N 1
ATOM 779 C CA . GLN A 1 99 ? -11.017 -10.511 5.982 1.00 93.81 99 GLN A CA 1
ATOM 780 C C . GLN A 1 99 ? -10.558 -9.798 4.703 1.00 93.81 99 GLN A C 1
ATOM 782 O O . GLN A 1 99 ? -9.641 -8.987 4.757 1.00 93.81 99 GLN A O 1
ATOM 787 N N . ASN A 1 100 ? -11.254 -10.040 3.588 1.00 93.00 100 ASN A N 1
ATOM 788 C CA . ASN A 1 100 ? -10.831 -9.643 2.243 1.00 93.00 100 ASN A CA 1
ATOM 789 C C . ASN A 1 100 ? -11.542 -8.394 1.701 1.00 93.00 100 ASN A C 1
ATOM 791 O O . ASN A 1 100 ? -11.352 -8.045 0.531 1.00 93.00 100 ASN A O 1
ATOM 795 N N . THR A 1 101 ? -12.381 -7.738 2.511 1.00 93.31 101 THR A N 1
ATOM 796 C CA . THR A 1 101 ? -13.027 -6.479 2.123 1.00 93.31 101 THR A CA 1
ATOM 797 C C . THR A 1 101 ? -11.983 -5.361 2.141 1.00 93.31 101 THR A C 1
ATOM 799 O O . THR A 1 101 ? -11.459 -5.062 3.215 1.00 93.31 101 THR A O 1
ATOM 802 N N . PRO A 1 102 ? -11.675 -4.718 1.000 1.00 92.75 102 PRO A N 1
ATOM 803 C CA . PRO A 1 102 ? -10.735 -3.610 0.998 1.00 92.75 102 PRO A CA 1
ATOM 804 C C . PRO A 1 102 ? -11.313 -2.402 1.745 1.00 92.75 102 PRO A C 1
ATOM 806 O O . PRO A 1 102 ? -12.517 -2.136 1.649 1.00 92.75 102 PRO A O 1
ATOM 809 N N . PRO A 1 103 ? -10.470 -1.645 2.460 1.00 95.94 103 PRO A N 1
ATOM 810 C CA . PRO A 1 103 ? -10.895 -0.410 3.095 1.00 95.94 103 PRO A CA 1
ATOM 811 C C . PRO A 1 103 ? -11.320 0.630 2.056 1.00 95.94 103 PRO A C 1
ATOM 813 O O . PRO A 1 103 ? -10.747 0.731 0.971 1.00 95.94 103 PRO A O 1
ATOM 816 N N . ARG A 1 104 ? -12.341 1.421 2.401 1.00 95.06 104 ARG A N 1
ATOM 817 C CA . ARG A 1 104 ? -12.774 2.561 1.585 1.00 95.06 104 ARG A CA 1
ATOM 818 C C . ARG A 1 104 ? -11.741 3.682 1.694 1.00 95.06 104 ARG A C 1
ATOM 820 O O . ARG A 1 104 ? -11.262 3.975 2.785 1.00 95.06 104 ARG A O 1
ATOM 827 N N . THR A 1 105 ? -11.441 4.326 0.573 1.00 92.62 105 THR A N 1
ATOM 828 C CA . THR A 1 105 ? -10.561 5.500 0.522 1.00 92.62 105 THR A CA 1
ATOM 829 C C . THR A 1 105 ? -11.380 6.771 0.780 1.00 92.62 105 THR A C 1
ATOM 831 O O . THR A 1 105 ? -12.502 6.872 0.265 1.00 92.62 105 THR A O 1
ATOM 834 N N . PRO A 1 106 ? -10.875 7.736 1.570 1.00 96.31 106 PRO A N 1
ATOM 835 C CA . PRO A 1 106 ? -11.529 9.034 1.718 1.00 96.31 106 PRO A CA 1
ATOM 836 C C . PRO A 1 106 ? -11.564 9.784 0.379 1.00 96.31 106 PRO A C 1
ATOM 838 O O . PRO A 1 106 ? -10.678 9.625 -0.456 1.00 96.31 106 PRO A O 1
ATOM 841 N N . SER A 1 107 ? -12.589 10.613 0.162 1.00 94.69 107 SER A N 1
ATOM 842 C CA . SER A 1 107 ? -12.639 11.482 -1.020 1.00 94.69 107 SER A CA 1
ATOM 843 C C . SER A 1 107 ? -11.744 12.712 -0.851 1.00 94.69 107 SER A C 1
ATOM 845 O O . SER A 1 107 ? -11.545 13.201 0.266 1.00 94.69 107 SER A O 1
ATOM 847 N N . ASP A 1 108 ? -11.287 13.289 -1.964 1.00 91.25 108 ASP A N 1
ATOM 848 C CA . ASP A 1 108 ? -10.479 14.518 -1.957 1.00 91.25 108 ASP A CA 1
ATOM 849 C C . ASP A 1 108 ? -11.181 15.683 -1.259 1.00 91.25 108 ASP A C 1
ATOM 851 O O . ASP A 1 108 ? -10.534 16.519 -0.626 1.00 91.25 108 ASP A O 1
ATOM 855 N N . HIS A 1 109 ? -12.515 15.725 -1.321 1.00 94.94 109 HIS A N 1
ATOM 856 C CA . HIS A 1 109 ? -13.312 16.705 -0.594 1.00 94.94 109 HIS A CA 1
ATOM 857 C C . HIS A 1 109 ? -13.158 16.550 0.926 1.00 94.94 109 HIS A C 1
ATOM 859 O O . HIS A 1 109 ? -12.906 17.540 1.613 1.00 94.94 109 HIS A O 1
ATOM 865 N N . VAL A 1 110 ? -13.254 15.318 1.444 1.00 95.75 110 VAL A N 1
ATOM 866 C CA . VAL A 1 110 ? -13.083 15.021 2.877 1.00 95.75 110 VAL A CA 1
ATOM 867 C C . VAL A 1 110 ? -11.667 15.372 3.331 1.00 95.75 110 VAL A C 1
ATOM 869 O O . VAL A 1 110 ? -11.497 16.049 4.348 1.00 95.75 110 VAL A O 1
ATOM 872 N N . LEU A 1 111 ? -10.654 14.990 2.547 1.00 95.62 111 LEU A N 1
ATOM 873 C CA . LEU A 1 111 ? -9.256 15.322 2.833 1.00 95.62 111 LEU A CA 1
ATOM 874 C C . LEU A 1 111 ? -9.027 16.835 2.828 1.00 95.62 111 LEU A C 1
ATOM 876 O O . LEU A 1 111 ? -8.393 17.369 3.737 1.00 95.62 111 LEU A O 1
ATOM 880 N N . SER A 1 112 ? -9.577 17.547 1.844 1.00 94.06 112 SER A N 1
ATOM 881 C CA . SER A 1 112 ? -9.445 19.001 1.736 1.00 94.06 112 SER A CA 1
ATOM 882 C C . SER A 1 112 ? -10.135 19.722 2.892 1.00 94.06 112 SER A C 1
ATOM 884 O O . SER A 1 112 ? -9.565 20.645 3.474 1.00 94.06 112 SER A O 1
ATOM 886 N N . GLN A 1 113 ? -11.344 19.297 3.269 1.00 94.31 113 GLN A N 1
ATOM 887 C CA . GLN A 1 113 ? -12.070 19.858 4.407 1.00 94.31 113 GLN A CA 1
ATOM 888 C C . GLN A 1 113 ? -11.291 19.665 5.711 1.00 94.31 113 GLN A C 1
ATOM 890 O O . GLN A 1 113 ? -11.178 20.603 6.500 1.00 94.31 113 GLN A O 1
ATOM 895 N N . PHE A 1 114 ? -10.714 18.481 5.919 1.00 95.12 114 PHE A N 1
ATOM 896 C CA . PHE A 1 114 ? -9.908 18.205 7.100 1.00 95.12 114 PHE A CA 1
ATOM 897 C C . PHE A 1 114 ? -8.616 19.031 7.124 1.00 95.12 114 PHE A C 1
ATOM 899 O O . PHE A 1 114 ? -8.322 19.686 8.124 1.00 95.12 114 PHE A O 1
ATOM 906 N N . ARG A 1 115 ? -7.871 19.071 6.011 1.00 94.00 115 ARG A N 1
ATOM 907 C CA . ARG A 1 115 ? -6.608 19.827 5.885 1.00 94.00 115 ARG A CA 1
ATOM 908 C C . ARG A 1 115 ? -6.794 21.337 6.062 1.00 94.00 115 ARG A C 1
ATOM 910 O O . ARG A 1 115 ? -5.863 22.040 6.441 1.00 94.00 115 ARG A O 1
ATOM 917 N N . ARG A 1 116 ? -8.004 21.863 5.832 1.00 93.75 116 ARG A N 1
ATOM 918 C CA . ARG A 1 116 ? -8.338 23.257 6.173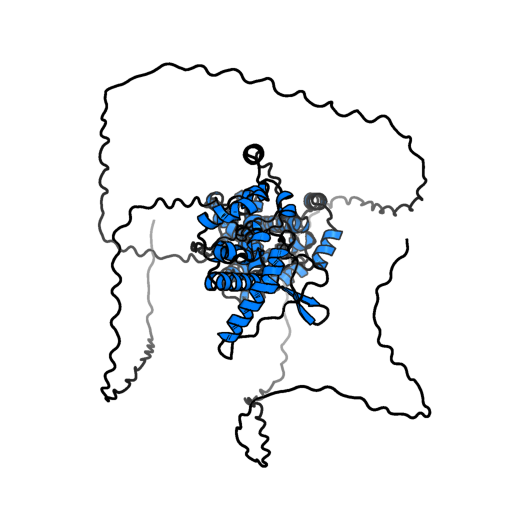 1.00 93.75 116 ARG A CA 1
ATOM 919 C C . ARG A 1 116 ? -8.376 23.510 7.681 1.00 93.75 116 ARG A C 1
ATOM 921 O O . ARG A 1 116 ? -8.128 24.644 8.083 1.00 93.75 116 ARG A O 1
ATOM 928 N N . ARG A 1 117 ? -8.706 22.493 8.486 1.00 91.75 117 ARG A N 1
ATOM 929 C CA . ARG A 1 117 ? -8.808 22.573 9.951 1.00 91.75 117 ARG A CA 1
ATOM 930 C C . ARG A 1 117 ? -7.479 22.276 10.645 1.00 91.75 117 ARG A C 1
ATOM 932 O O . ARG A 1 117 ? -7.158 22.968 11.601 1.00 91.75 117 ARG A O 1
ATOM 939 N N . TYR A 1 118 ? -6.732 21.292 10.151 1.00 92.50 118 TYR A N 1
ATOM 940 C CA . TYR A 1 118 ? -5.439 20.878 10.700 1.00 92.50 118 TYR A CA 1
ATOM 941 C C . TYR A 1 118 ? -4.379 20.970 9.607 1.00 92.50 118 TYR A C 1
ATOM 943 O O . TYR A 1 118 ? -4.408 20.197 8.645 1.00 92.50 118 TYR A O 1
ATOM 951 N N . ARG A 1 119 ? -3.470 21.939 9.729 1.00 90.00 119 ARG A N 1
ATOM 952 C CA . ARG A 1 119 ? -2.408 22.180 8.745 1.00 90.00 119 ARG A CA 1
ATOM 953 C C . ARG A 1 119 ? -1.128 21.448 9.112 1.00 90.00 119 ARG A C 1
ATOM 955 O O . ARG A 1 119 ? -0.408 21.018 8.216 1.00 90.00 119 ARG A O 1
ATOM 962 N N . THR A 1 120 ? -0.846 21.324 10.404 1.00 91.25 120 THR A N 1
ATOM 963 C CA . THR A 1 120 ? 0.398 20.744 10.914 1.00 91.25 120 THR A CA 1
ATOM 964 C C . THR A 1 120 ? 0.135 19.601 11.891 1.00 91.25 120 THR A C 1
ATOM 966 O O . THR A 1 120 ? -0.958 19.475 12.443 1.00 91.25 120 THR A O 1
ATOM 969 N N . SER A 1 121 ? 1.145 18.759 12.119 1.00 89.38 121 SER A N 1
ATOM 970 C CA . SER A 1 121 ? 1.089 17.717 13.151 1.00 89.38 121 SER A CA 1
ATOM 971 C C . SER A 1 121 ? 0.976 18.314 14.560 1.00 89.38 121 SER A C 1
ATOM 973 O O . SER A 1 121 ? 0.306 17.730 15.405 1.00 89.38 121 SER A O 1
ATOM 975 N N . ASN A 1 122 ? 1.530 19.510 14.794 1.00 91.81 122 ASN A N 1
ATOM 976 C CA . ASN A 1 122 ? 1.395 20.212 16.073 1.00 91.81 122 ASN A CA 1
ATOM 977 C C . ASN A 1 122 ? -0.060 20.615 16.342 1.00 91.81 122 ASN A C 1
ATOM 979 O O . ASN A 1 122 ? -0.525 20.458 17.463 1.00 91.81 122 ASN A O 1
ATOM 983 N N . ASP A 1 123 ? -0.808 21.045 15.317 1.00 91.12 123 ASP A N 1
ATOM 984 C CA . ASP A 1 123 ? -2.235 21.380 15.464 1.00 91.12 123 ASP A CA 1
ATOM 985 C C . ASP A 1 123 ? -3.038 20.165 15.961 1.00 91.12 123 ASP A C 1
ATOM 987 O O . ASP A 1 123 ? -4.006 20.291 16.712 1.00 91.12 123 ASP A O 1
ATOM 991 N N . VAL A 1 124 ? -2.640 18.970 15.515 1.00 91.19 124 VAL A N 1
ATOM 992 C CA . VAL A 1 124 ? -3.238 17.703 15.936 1.00 91.19 124 VAL A CA 1
ATOM 993 C C . VAL A 1 124 ? -2.856 17.387 17.379 1.00 91.19 124 VAL A C 1
ATOM 995 O O . VAL A 1 124 ? -3.736 17.067 18.173 1.00 91.19 124 VAL A O 1
ATOM 998 N N . GLU A 1 125 ? -1.579 17.519 17.739 1.00 88.31 125 GLU A N 1
ATOM 999 C CA . GLU A 1 125 ? -1.090 17.321 19.110 1.00 88.31 125 GLU A CA 1
ATOM 1000 C C . GLU A 1 125 ? -1.762 18.263 20.118 1.00 88.31 125 GLU A C 1
ATOM 1002 O O . GLU A 1 125 ? -2.256 17.800 21.148 1.00 88.31 125 GLU A O 1
ATOM 1007 N N . GLU A 1 126 ? -1.861 19.554 19.799 1.00 90.56 126 GLU A N 1
ATOM 1008 C CA . GLU A 1 126 ? -2.556 20.552 20.620 1.00 90.56 126 GLU A CA 1
ATOM 1009 C C . GLU A 1 126 ? -4.043 20.233 20.761 1.00 90.56 126 GLU A C 1
ATOM 1011 O O . GLU A 1 126 ? -4.589 20.292 21.867 1.00 90.56 126 GLU A O 1
ATOM 1016 N N . PHE A 1 127 ? -4.692 19.846 19.656 1.00 88.62 127 PHE A N 1
ATOM 1017 C CA . PHE A 1 127 ? -6.083 19.418 19.684 1.00 88.62 127 PHE A CA 1
ATOM 1018 C C . PHE A 1 127 ? -6.269 18.272 20.673 1.00 88.62 127 PHE A C 1
ATOM 1020 O O . PHE A 1 127 ? -7.127 18.373 21.538 1.00 88.62 127 PHE A O 1
ATOM 1027 N N . ILE A 1 128 ? -5.441 17.230 20.613 1.00 82.56 128 ILE A N 1
ATOM 1028 C CA . ILE A 1 128 ? -5.567 16.062 21.497 1.00 82.56 128 ILE A CA 1
ATOM 1029 C C . ILE A 1 128 ? -5.278 16.417 22.950 1.00 82.56 128 ILE A C 1
ATOM 1031 O O . ILE A 1 128 ? -5.998 15.957 23.833 1.00 82.56 128 ILE A O 1
ATOM 1035 N N . ALA A 1 129 ? -4.237 17.211 23.208 1.00 86.88 129 ALA A N 1
ATOM 1036 C CA . ALA A 1 129 ? -3.834 17.569 24.563 1.00 86.88 129 ALA A CA 1
ATOM 1037 C C . ALA A 1 129 ? -4.951 18.306 25.319 1.00 86.88 129 ALA A C 1
ATOM 1039 O O . ALA A 1 129 ? -5.111 18.117 26.523 1.00 86.88 129 ALA A O 1
ATOM 1040 N N . GLY A 1 130 ? -5.742 19.116 24.610 1.00 85.12 130 GLY A N 1
ATOM 1041 C CA . GLY A 1 130 ? -6.880 19.836 25.178 1.00 85.12 130 GLY A CA 1
ATOM 1042 C C . GLY A 1 130 ? -8.209 19.076 25.157 1.00 85.12 130 GLY A C 1
ATOM 1043 O O . GLY A 1 130 ? -9.179 19.557 25.745 1.00 85.12 130 GLY A O 1
ATOM 1044 N N . TYR A 1 131 ? -8.299 17.926 24.479 1.00 82.62 131 TYR A N 1
ATOM 1045 C CA . TYR A 1 131 ? -9.586 17.282 24.215 1.00 82.62 131 TYR A CA 1
ATOM 1046 C C . TYR A 1 131 ? -9.936 16.201 25.240 1.00 82.62 131 TYR A C 1
ATOM 1048 O O . TYR A 1 131 ? -9.412 15.085 25.221 1.00 82.62 131 TYR A O 1
ATOM 1056 N N . ASN A 1 132 ? -10.914 16.502 26.093 1.00 89.50 132 ASN A N 1
ATOM 1057 C CA . ASN A 1 132 ? -11.600 15.493 26.892 1.00 89.50 132 ASN A CA 1
ATOM 1058 C C . ASN A 1 132 ? -12.773 14.941 26.085 1.00 89.50 132 ASN A C 1
ATOM 1060 O O . ASN A 1 132 ? -13.761 15.638 25.870 1.00 89.50 132 ASN A O 1
ATOM 1064 N N . PHE A 1 133 ? -12.650 13.694 25.631 1.00 86.25 133 PHE A N 1
ATOM 1065 C CA . PHE A 1 133 ? -13.734 13.031 24.917 1.00 86.25 133 PHE A CA 1
ATOM 1066 C C . PHE A 1 133 ? -14.924 12.808 25.844 1.00 86.25 133 PHE A C 1
ATOM 1068 O O . PHE A 1 133 ? -14.798 12.171 26.892 1.00 86.25 133 PHE A O 1
ATOM 1075 N N . ASP A 1 134 ? -16.078 13.307 25.422 1.00 91.38 134 ASP A N 1
ATOM 1076 C CA . ASP A 1 134 ? -17.348 12.987 26.041 1.00 91.38 134 ASP A CA 1
ATOM 1077 C C . ASP A 1 134 ? -17.686 11.526 25.722 1.00 91.38 134 ASP A C 1
ATOM 1079 O O . ASP A 1 134 ? -17.757 11.123 24.558 1.00 91.38 134 ASP A O 1
ATOM 1083 N N . LEU A 1 135 ? -17.850 10.714 26.764 1.00 93.81 135 LEU A N 1
ATOM 1084 C CA . LEU A 1 135 ? -18.186 9.299 26.626 1.00 93.81 135 LEU A CA 1
ATOM 1085 C C . LEU A 1 135 ? -19.692 9.079 26.438 1.00 93.81 135 LEU A C 1
ATOM 1087 O O . LEU A 1 135 ? -20.130 7.933 26.361 1.00 93.81 135 LEU A O 1
ATOM 1091 N N . THR A 1 136 ? -20.494 10.144 26.362 1.00 93.50 136 THR A N 1
ATOM 1092 C CA . THR A 1 136 ? -21.908 10.039 26.018 1.00 93.50 136 THR A CA 1
ATOM 1093 C C . THR A 1 136 ? -22.081 9.848 24.512 1.00 93.50 136 THR A C 1
ATOM 1095 O O . THR A 1 136 ? -21.582 10.607 23.676 1.00 93.50 136 THR A O 1
ATOM 1098 N N . ALA A 1 137 ? -22.792 8.782 24.148 1.00 91.31 137 ALA A N 1
ATOM 1099 C CA . ALA A 1 137 ? -23.151 8.533 22.764 1.00 91.31 137 ALA A CA 1
ATOM 1100 C C . ALA A 1 137 ? -24.313 9.446 22.357 1.00 91.31 137 ALA A C 1
ATOM 1102 O O . ALA A 1 137 ? -25.382 9.405 22.965 1.00 91.31 137 ALA A O 1
ATOM 1103 N N . ASN A 1 138 ? -24.127 10.239 21.302 1.00 92.69 138 ASN A N 1
ATOM 1104 C CA . ASN A 1 138 ? -25.223 11.023 20.733 1.00 92.69 138 ASN A CA 1
ATOM 1105 C C . ASN A 1 138 ? -26.181 10.138 19.902 1.00 92.69 138 ASN A C 1
ATOM 1107 O O . ASN A 1 138 ? -25.821 9.042 19.459 1.00 92.69 138 ASN A O 1
ATOM 1111 N N . ASP A 1 139 ? -27.397 10.626 19.639 1.00 96.06 139 ASP A N 1
ATOM 1112 C CA . ASP A 1 139 ? -28.430 9.870 18.906 1.00 96.06 139 ASP A CA 1
ATOM 1113 C C . ASP A 1 139 ? -27.988 9.438 17.499 1.00 96.06 139 ASP A C 1
ATOM 1115 O O . ASP A 1 139 ? -28.366 8.367 17.009 1.00 96.06 139 ASP A O 1
ATOM 1119 N N . SER A 1 140 ? -27.150 10.251 16.848 1.00 96.50 140 SER A N 1
ATOM 1120 C CA . SER A 1 140 ? -26.576 9.936 15.537 1.00 96.50 140 SER A CA 1
ATOM 1121 C C . SER A 1 140 ? -25.639 8.726 15.619 1.00 96.50 140 SER A C 1
ATOM 1123 O O . SER A 1 140 ? -25.762 7.782 14.834 1.00 96.50 140 SER A O 1
ATOM 1125 N N . ALA A 1 141 ? -24.751 8.692 16.613 1.00 96.88 141 ALA A N 1
ATOM 1126 C CA . ALA A 1 141 ? -23.834 7.587 16.855 1.00 96.88 141 ALA A CA 1
ATOM 1127 C C . ALA A 1 141 ? -24.579 6.306 17.249 1.00 96.88 141 ALA A C 1
ATOM 1129 O O . ALA A 1 141 ? -24.273 5.241 16.715 1.00 96.88 141 ALA A O 1
ATOM 1130 N N . MET A 1 142 ? -25.615 6.411 18.088 1.00 98.19 142 MET A N 1
ATOM 1131 C CA . MET A 1 142 ? -26.493 5.285 18.426 1.00 98.19 142 MET A CA 1
ATOM 1132 C C . MET A 1 142 ? -27.201 4.717 17.193 1.00 98.19 142 MET A C 1
ATOM 1134 O O . MET A 1 142 ? -27.238 3.502 16.993 1.00 98.19 142 MET A O 1
ATOM 1138 N N . SER A 1 143 ? -27.728 5.583 16.325 1.00 98.12 143 SER A N 1
ATOM 1139 C CA . SER A 1 143 ? -28.385 5.162 15.082 1.00 98.12 143 SER A CA 1
ATOM 1140 C C . SER A 1 143 ? -2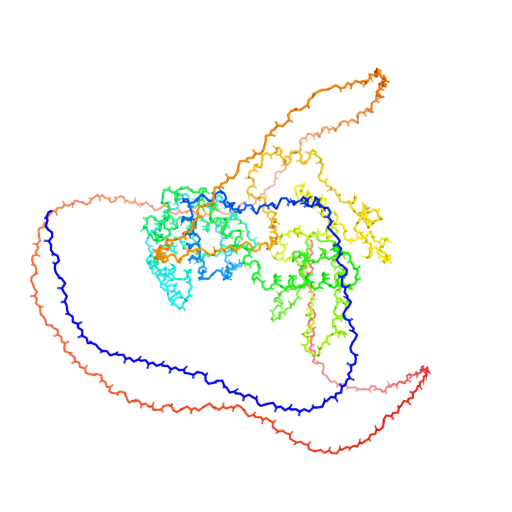7.409 4.447 14.143 1.00 98.12 143 SER A C 1
ATOM 1142 O O . SER A 1 143 ? -27.727 3.394 13.591 1.00 98.12 143 SER A O 1
ATOM 1144 N N . ARG A 1 144 ? -26.179 4.962 14.017 1.00 97.94 144 ARG A N 1
ATOM 1145 C CA . ARG A 1 144 ? -25.111 4.323 13.235 1.00 97.94 144 ARG A CA 1
ATOM 1146 C C . ARG A 1 144 ? -24.657 2.991 13.829 1.00 97.94 144 ARG A C 1
ATOM 1148 O O . ARG A 1 144 ? -24.357 2.082 13.061 1.00 97.94 144 ARG A O 1
ATOM 1155 N N . ALA A 1 145 ? -24.604 2.868 15.153 1.00 98.25 145 ALA A N 1
ATOM 1156 C CA . ALA A 1 145 ? -24.261 1.622 15.831 1.00 98.25 145 ALA A CA 1
ATOM 1157 C C . ALA A 1 145 ? -25.319 0.533 15.590 1.00 98.25 145 ALA A C 1
ATOM 1159 O O . ALA A 1 145 ? -24.972 -0.601 15.270 1.00 98.25 145 ALA A O 1
ATOM 1160 N N . ARG A 1 146 ? -26.612 0.884 15.644 1.00 98.50 146 ARG A N 1
ATOM 1161 C CA . ARG A 1 146 ? -27.704 -0.038 15.281 1.00 98.50 146 ARG A CA 1
ATOM 1162 C C . ARG A 1 146 ? -27.611 -0.495 13.826 1.00 98.50 146 ARG A C 1
ATOM 1164 O O . ARG A 1 146 ? -27.830 -1.669 13.550 1.00 98.50 146 ARG A O 1
ATOM 1171 N N . ALA A 1 147 ? -27.254 0.411 12.914 1.00 98.19 147 ALA A N 1
ATOM 1172 C CA . ALA A 1 147 ? -27.033 0.055 11.514 1.00 98.19 147 ALA A CA 1
ATOM 1173 C C . ALA A 1 147 ? -25.879 -0.951 11.356 1.00 98.19 147 ALA A C 1
ATOM 1175 O O . ALA A 1 147 ? -26.041 -1.938 10.651 1.00 98.19 147 ALA A O 1
ATOM 1176 N N . ILE A 1 148 ? -24.765 -0.770 12.081 1.00 98.19 148 ILE A N 1
ATOM 1177 C CA . ILE A 1 148 ? -23.659 -1.745 12.089 1.00 98.19 148 ILE A CA 1
ATOM 1178 C C . ILE A 1 148 ? -24.147 -3.121 12.557 1.00 98.19 148 ILE A C 1
ATOM 1180 O O . ILE A 1 148 ? -23.837 -4.117 11.913 1.00 98.19 148 ILE A O 1
ATOM 1184 N N . HIS A 1 149 ? -24.947 -3.191 13.626 1.00 98.19 149 HIS A N 1
ATOM 1185 C CA . HIS A 1 149 ? -25.532 -4.459 14.076 1.00 98.19 149 HIS A CA 1
ATOM 1186 C C . HIS A 1 149 ? -26.427 -5.115 13.027 1.00 98.19 149 HIS A C 1
ATOM 1188 O O . HIS A 1 149 ? -26.341 -6.325 12.827 1.00 98.19 149 HIS A O 1
ATOM 1194 N N . ALA A 1 150 ? -27.271 -4.330 12.357 1.00 98.00 150 ALA A N 1
ATOM 1195 C CA . ALA A 1 150 ? -28.115 -4.834 11.280 1.00 98.00 150 ALA A CA 1
ATOM 1196 C C . ALA A 1 150 ? -27.270 -5.400 10.125 1.00 98.00 150 ALA A C 1
ATOM 1198 O O . ALA A 1 150 ? -27.578 -6.479 9.620 1.00 98.00 150 ALA A O 1
ATOM 1199 N N . ASP A 1 151 ? -26.175 -4.721 9.764 1.00 97.06 151 ASP A N 1
ATOM 1200 C CA . ASP A 1 151 ? -25.255 -5.169 8.717 1.00 97.06 151 ASP A CA 1
ATOM 1201 C C . ASP A 1 151 ? -24.540 -6.479 9.089 1.00 97.06 151 ASP A C 1
ATOM 1203 O O . ASP A 1 151 ? -24.405 -7.368 8.249 1.00 97.06 151 ASP A O 1
ATOM 1207 N N . VAL A 1 152 ? -24.073 -6.632 10.335 1.00 97.69 152 VAL A N 1
ATOM 1208 C CA . VAL A 1 152 ? -23.366 -7.860 10.751 1.00 97.69 152 VAL A CA 1
ATOM 1209 C C . VAL A 1 152 ? -24.313 -9.028 11.018 1.00 97.69 152 VAL A C 1
ATOM 1211 O O . VAL A 1 152 ? -23.912 -10.173 10.835 1.00 97.69 152 VAL A O 1
ATOM 1214 N N . ALA A 1 153 ? -25.574 -8.772 11.385 1.00 96.56 153 ALA A N 1
ATOM 1215 C CA . ALA A 1 153 ? -26.566 -9.818 11.648 1.00 96.56 153 ALA A CA 1
ATOM 1216 C C . ALA A 1 153 ? -26.902 -10.660 10.406 1.00 96.56 153 ALA A C 1
ATOM 1218 O O . ALA A 1 153 ? -27.295 -11.818 10.533 1.00 96.56 153 ALA A O 1
ATOM 1219 N N . VAL A 1 154 ? -26.737 -10.098 9.204 1.00 96.62 154 VAL A N 1
ATOM 1220 C CA . VAL A 1 154 ? -26.953 -10.821 7.940 1.00 96.62 154 VAL A CA 1
ATOM 1221 C C . VAL A 1 154 ? -25.714 -11.587 7.462 1.00 96.62 154 VAL A C 1
ATOM 1223 O O . VAL A 1 154 ? -25.782 -12.296 6.458 1.00 96.62 154 VAL A O 1
ATOM 1226 N N . MET A 1 155 ? -24.578 -11.460 8.152 1.00 96.25 155 MET A N 1
ATOM 1227 C CA . MET A 1 155 ? -23.306 -12.053 7.748 1.00 96.25 155 MET A CA 1
ATOM 1228 C C . MET A 1 155 ? -22.932 -13.250 8.625 1.00 96.25 155 MET A C 1
ATOM 1230 O O . MET A 1 155 ? -22.909 -13.169 9.846 1.00 96.25 155 MET A O 1
ATOM 1234 N N . SER A 1 156 ? -22.558 -14.361 7.989 1.00 93.62 156 SER A N 1
ATOM 1235 C CA . SER A 1 156 ? -22.035 -15.555 8.663 1.00 93.62 156 SER A CA 1
ATOM 1236 C C . SER A 1 156 ? -20.521 -15.632 8.472 1.00 93.62 156 SER A C 1
ATOM 1238 O O . SER A 1 156 ? -20.023 -16.350 7.609 1.00 93.62 156 SER A O 1
ATOM 1240 N N . ASN A 1 157 ? -19.768 -14.823 9.216 1.00 95.62 157 ASN A N 1
ATOM 1241 C CA . ASN A 1 157 ? -18.310 -14.934 9.240 1.00 95.62 157 ASN A CA 1
ATOM 1242 C C . ASN A 1 157 ? -17.749 -14.576 10.630 1.00 95.62 157 ASN A C 1
ATOM 1244 O O . ASN A 1 157 ? -18.399 -13.822 11.357 1.00 95.62 157 ASN A O 1
ATOM 1248 N N . PRO A 1 158 ? -16.554 -15.073 11.008 1.00 96.94 158 PRO A N 1
ATOM 1249 C CA . PRO A 1 158 ? -16.028 -14.913 12.367 1.00 96.94 158 PRO A CA 1
ATOM 1250 C C . PRO A 1 158 ? -15.876 -13.456 12.823 1.00 96.94 158 PRO A C 1
ATOM 1252 O O . PRO A 1 158 ? -16.173 -13.141 13.973 1.00 96.94 158 PRO A O 1
ATOM 1255 N N . ILE A 1 159 ? -15.471 -12.552 11.923 1.00 97.50 159 ILE A N 1
ATOM 1256 C CA . ILE A 1 159 ? -15.277 -11.127 12.230 1.00 97.50 159 ILE A CA 1
ATOM 1257 C C . ILE A 1 159 ? -16.628 -10.453 12.493 1.00 97.50 159 ILE A C 1
ATOM 1259 O O . ILE A 1 159 ? -16.786 -9.761 13.498 1.00 97.50 159 ILE A O 1
ATOM 1263 N N . ALA A 1 160 ? -17.614 -10.674 11.620 1.00 97.69 160 ALA A N 1
ATOM 1264 C CA . ALA A 1 160 ? -18.970 -10.161 11.794 1.00 97.69 160 ALA A CA 1
ATOM 1265 C C . ALA A 1 160 ? -19.610 -10.698 13.080 1.00 97.69 160 ALA A C 1
ATOM 1267 O O . ALA A 1 160 ? -20.177 -9.919 13.843 1.00 97.69 160 ALA A O 1
ATOM 1268 N N . THR A 1 161 ? -19.448 -11.993 13.369 1.00 97.44 161 THR A N 1
ATOM 1269 C CA . THR A 1 161 ? -19.916 -12.607 14.618 1.00 97.44 161 THR A CA 1
ATOM 1270 C C . THR A 1 161 ? -19.253 -11.962 15.832 1.00 97.44 161 THR A C 1
ATOM 1272 O O . THR A 1 161 ? -19.944 -11.606 16.781 1.00 97.44 161 THR A O 1
ATOM 1275 N N . ALA A 1 162 ? -17.933 -11.751 15.808 1.00 97.69 162 ALA A N 1
ATOM 1276 C CA . ALA A 1 162 ? -17.215 -11.088 16.893 1.00 97.69 162 ALA A CA 1
ATOM 1277 C C . ALA A 1 162 ? -17.698 -9.642 17.118 1.00 97.69 162 ALA A C 1
ATOM 1279 O O . ALA A 1 162 ? -17.874 -9.229 18.262 1.00 97.69 162 ALA A O 1
ATOM 1280 N N . ILE A 1 163 ? -17.980 -8.896 16.043 1.00 98.19 163 ILE A N 1
ATOM 1281 C CA . ILE A 1 163 ? -18.551 -7.542 16.120 1.00 98.19 163 ILE A CA 1
ATOM 1282 C C . ILE A 1 163 ? -19.991 -7.565 16.646 1.00 98.19 163 ILE A C 1
ATOM 1284 O O . ILE A 1 163 ? -20.346 -6.728 17.471 1.00 98.19 163 ILE A O 1
ATOM 1288 N N . ALA A 1 164 ? -20.817 -8.521 16.216 1.00 97.88 164 ALA A N 1
ATOM 1289 C CA . ALA A 1 164 ? -22.219 -8.630 16.625 1.00 97.88 164 ALA A CA 1
ATOM 1290 C C . ALA A 1 164 ? -22.394 -8.812 18.143 1.00 97.88 164 ALA A C 1
ATOM 1292 O O . ALA A 1 164 ? -23.457 -8.510 18.680 1.00 97.88 164 ALA A O 1
ATOM 1293 N N . LEU A 1 165 ? -21.353 -9.297 18.823 1.00 97.31 165 LEU A N 1
ATOM 1294 C CA . LEU A 1 165 ? -21.317 -9.524 20.266 1.00 97.31 165 LEU A CA 1
ATOM 1295 C C . LEU A 1 165 ? -20.958 -8.275 21.081 1.00 97.31 165 LEU A C 1
ATOM 1297 O O . LEU A 1 165 ? -21.083 -8.300 22.305 1.00 97.31 165 LEU A O 1
ATOM 1301 N N . ILE A 1 166 ? -20.486 -7.213 20.432 1.00 98.25 166 ILE A N 1
ATOM 1302 C CA . ILE A 1 166 ? -20.174 -5.937 21.076 1.00 98.25 166 ILE A CA 1
ATOM 1303 C C . ILE A 1 166 ? -21.486 -5.201 21.337 1.00 98.25 166 ILE A C 1
ATOM 1305 O O . ILE A 1 166 ? -22.310 -5.092 20.440 1.00 98.25 166 ILE A O 1
ATOM 1309 N N . ASP A 1 167 ? -21.687 -4.665 22.540 1.00 98.25 167 ASP A N 1
ATOM 1310 C CA . ASP A 1 167 ? -22.906 -3.912 22.846 1.00 98.25 167 ASP A CA 1
ATOM 1311 C C . ASP A 1 167 ? -23.044 -2.671 21.942 1.00 98.25 167 ASP A C 1
ATOM 1313 O O . ASP A 1 167 ? -22.081 -1.928 21.715 1.00 98.25 167 ASP A O 1
ATOM 1317 N N . THR A 1 168 ? -24.261 -2.409 21.460 1.00 98.25 168 THR A N 1
ATOM 1318 C CA . THR A 1 168 ? -24.571 -1.256 20.605 1.00 98.25 168 THR A CA 1
ATOM 1319 C C . THR A 1 168 ? -24.138 0.071 21.233 1.00 98.25 168 THR A C 1
ATOM 1321 O O . THR A 1 168 ? -23.649 0.951 20.525 1.00 98.25 168 THR A O 1
ATOM 1324 N N . SER A 1 169 ? -24.280 0.220 22.552 1.00 98.00 169 SER A N 1
ATOM 1325 C CA . SER A 1 169 ? -23.833 1.406 23.290 1.00 98.00 169 SER A CA 1
ATOM 1326 C C . SER A 1 169 ? -22.314 1.587 23.226 1.00 98.00 169 SER A C 1
ATOM 1328 O O . SER A 1 169 ? -21.840 2.695 22.987 1.00 98.00 169 SER A O 1
ATOM 1330 N N . CYS A 1 170 ? -21.540 0.502 23.327 1.00 98.12 170 CYS A N 1
ATOM 1331 C CA . CYS A 1 170 ? -20.081 0.533 23.211 1.00 98.12 170 CYS A CA 1
ATOM 1332 C C . CYS A 1 170 ? -19.642 0.950 21.801 1.00 98.12 170 CYS A C 1
ATOM 1334 O O . CYS A 1 170 ? -18.766 1.804 21.651 1.00 98.12 170 CYS A O 1
ATOM 1336 N N . ILE A 1 171 ? -20.289 0.406 20.760 1.00 98.44 171 ILE A N 1
ATOM 1337 C CA . ILE A 1 171 ? -20.046 0.830 19.370 1.00 98.44 171 ILE A CA 1
ATOM 1338 C C . ILE A 1 171 ? -20.354 2.322 19.214 1.00 98.44 171 ILE A C 1
ATOM 1340 O O . ILE A 1 171 ? -19.562 3.060 18.627 1.00 98.44 171 ILE A O 1
ATOM 1344 N N . ALA A 1 172 ? -21.486 2.784 19.750 1.00 98.19 172 ALA A N 1
ATOM 1345 C CA . ALA A 1 172 ? -21.895 4.177 19.637 1.00 98.19 172 ALA A CA 1
ATOM 1346 C C . ALA A 1 172 ? -20.895 5.128 20.307 1.00 98.19 172 ALA A C 1
ATOM 1348 O O . ALA A 1 172 ? -20.555 6.151 19.721 1.00 98.19 172 ALA A O 1
ATOM 1349 N N . VAL A 1 173 ? -20.348 4.764 21.468 1.00 98.12 173 VAL A N 1
ATOM 1350 C CA . VAL A 1 173 ? -19.303 5.548 22.143 1.00 98.12 173 VAL A CA 1
ATOM 1351 C C . VAL A 1 173 ? -18.040 5.647 21.289 1.00 98.12 173 VAL A C 1
ATOM 1353 O O . VAL A 1 173 ? -17.518 6.744 21.094 1.00 98.12 173 VAL A O 1
ATOM 1356 N N . ALA A 1 174 ? -17.578 4.537 20.705 1.00 98.00 174 ALA A N 1
ATOM 1357 C CA . ALA A 1 174 ? -16.419 4.560 19.812 1.00 98.00 174 ALA A CA 1
ATOM 1358 C C . ALA A 1 174 ? -16.653 5.462 18.581 1.00 98.00 174 ALA A C 1
ATOM 1360 O O . ALA A 1 174 ? -15.780 6.240 18.190 1.00 98.00 174 ALA A O 1
ATOM 1361 N N . LEU A 1 175 ? -17.859 5.428 18.003 1.00 97.88 175 LEU A N 1
ATOM 1362 C CA . LEU A 1 175 ? -18.248 6.320 16.907 1.00 97.88 175 LEU A CA 1
ATOM 1363 C C . LEU A 1 175 ? -18.343 7.791 17.344 1.00 97.88 175 LEU A C 1
ATOM 1365 O O . LEU A 1 175 ? -17.948 8.672 16.579 1.00 97.88 175 LEU A O 1
ATOM 1369 N N . SER A 1 176 ? -18.836 8.070 18.553 1.00 97.06 176 SER A N 1
ATOM 1370 C CA . SER A 1 176 ? -18.894 9.426 19.107 1.00 97.06 176 SER A CA 1
ATOM 1371 C C . SER A 1 176 ? -17.503 10.014 19.329 1.00 97.06 176 SER A C 1
ATOM 1373 O O . SER A 1 176 ? -17.297 11.173 18.980 1.00 97.06 176 SER A O 1
ATOM 1375 N N . ILE A 1 177 ? -16.535 9.220 19.799 1.00 96.38 177 ILE A N 1
ATOM 1376 C CA . ILE A 1 177 ? -15.130 9.640 19.928 1.00 96.38 177 ILE A CA 1
ATOM 1377 C C . ILE A 1 177 ? -14.557 10.053 18.563 1.00 96.38 177 ILE A C 1
ATOM 1379 O O . ILE A 1 177 ? -13.967 11.127 18.441 1.00 96.38 177 ILE A O 1
ATOM 1383 N N . ASN A 1 178 ? -14.798 9.267 17.508 1.00 95.75 178 ASN A N 1
ATOM 1384 C CA . ASN A 1 178 ? -14.371 9.628 16.150 1.00 95.75 178 ASN A CA 1
ATOM 1385 C C . ASN A 1 178 ? -15.028 10.928 15.660 1.00 95.75 178 ASN A C 1
ATOM 1387 O O . ASN A 1 178 ? -14.352 11.812 15.134 1.00 95.75 178 ASN A O 1
ATOM 1391 N N . GLN A 1 179 ? -16.337 11.084 15.877 1.00 95.56 179 GLN A N 1
ATOM 1392 C CA . GLN A 1 179 ? -17.058 12.294 15.478 1.00 95.56 179 GLN A CA 1
ATOM 1393 C C . GLN A 1 179 ? -16.533 13.541 16.202 1.00 95.56 179 GLN A C 1
ATOM 1395 O O . GLN A 1 179 ? -16.362 14.593 15.586 1.00 95.56 179 GLN A O 1
ATOM 1400 N N . GLN A 1 180 ? -16.247 13.415 17.496 1.00 94.00 180 GLN A N 1
ATOM 1401 C CA . GLN A 1 180 ? -15.662 14.469 18.320 1.00 94.00 180 GLN A CA 1
ATOM 1402 C C . GLN A 1 180 ? -14.248 14.855 17.864 1.00 94.00 180 GLN A C 1
ATOM 1404 O O . GLN A 1 180 ? -13.908 16.038 17.850 1.00 94.00 180 GLN A O 1
ATOM 1409 N N . ALA A 1 181 ? -13.473 13.888 17.363 1.00 93.38 181 ALA A N 1
ATOM 1410 C CA . ALA A 1 181 ? -12.193 14.129 16.695 1.00 93.38 181 ALA A CA 1
ATOM 1411 C C . ALA A 1 181 ? -12.327 14.851 15.332 1.00 93.38 181 ALA A C 1
ATOM 1413 O O . ALA A 1 181 ? -11.333 15.111 14.657 1.00 93.38 181 ALA A O 1
ATOM 1414 N N . GLY A 1 182 ? -13.549 15.190 14.906 1.00 93.44 182 GLY A N 1
ATOM 1415 C CA . GLY A 1 182 ? -13.824 15.825 13.619 1.00 93.44 182 GLY A CA 1
ATOM 1416 C C . GLY A 1 182 ? -13.874 14.844 12.448 1.00 93.44 182 GLY A C 1
ATOM 1417 O O . GLY A 1 182 ? -13.854 15.282 11.297 1.00 93.44 182 GLY A O 1
ATOM 1418 N N . LEU A 1 183 ? -13.950 13.538 12.720 1.00 95.31 183 LEU A N 1
ATOM 1419 C CA . LEU A 1 183 ? -14.034 12.491 11.707 1.00 95.31 183 LEU A CA 1
ATOM 1420 C C . LEU A 1 183 ? -15.497 12.083 11.502 1.00 95.31 183 LEU A C 1
ATOM 1422 O O . LEU A 1 183 ? -16.110 11.448 12.360 1.00 95.31 183 LEU A O 1
ATOM 1426 N N . GLY A 1 184 ? -16.079 12.424 10.350 1.00 94.44 184 GLY A N 1
ATOM 1427 C CA . GLY A 1 184 ? -17.437 11.973 10.011 1.00 94.44 184 GLY A CA 1
ATOM 1428 C C . GLY A 1 184 ? -17.522 10.446 9.879 1.00 94.44 184 GLY A C 1
ATOM 1429 O O . GLY A 1 184 ? -18.435 9.799 10.403 1.00 94.44 184 GLY A O 1
ATOM 1430 N N . GLU A 1 185 ? -16.518 9.856 9.236 1.00 96.31 185 GLU A N 1
ATOM 1431 C CA . GLU A 1 185 ? -16.312 8.415 9.111 1.00 96.31 185 GLU A CA 1
ATOM 1432 C C . GLU A 1 185 ? -14.850 8.088 9.421 1.00 96.31 185 GLU A C 1
ATOM 1434 O O . GLU A 1 185 ? -13.971 8.923 9.212 1.00 96.31 185 GLU A O 1
ATOM 1439 N N . PHE A 1 186 ? -14.599 6.877 9.918 1.00 97.81 186 PHE A N 1
ATOM 1440 C CA . PHE A 1 186 ? -13.246 6.390 10.152 1.00 97.81 186 PHE A CA 1
ATOM 1441 C C . PHE A 1 186 ? -12.693 5.823 8.837 1.00 97.81 186 PHE A C 1
ATOM 1443 O O . PHE A 1 186 ? -12.912 4.657 8.509 1.00 97.81 186 PHE A O 1
ATOM 1450 N N . LEU A 1 187 ? -12.038 6.684 8.054 1.00 97.50 187 LEU A N 1
ATOM 1451 C CA . LEU A 1 187 ? -11.527 6.391 6.712 1.00 97.50 187 LEU A CA 1
ATOM 1452 C C . LEU A 1 187 ? -10.074 6.871 6.562 1.00 97.50 187 LEU A C 1
ATOM 1454 O O . LEU A 1 187 ? -9.836 7.843 5.849 1.00 97.50 187 LEU A O 1
ATOM 1458 N N . PRO A 1 188 ? -9.092 6.215 7.206 1.00 97.56 188 PRO A N 1
ATOM 1459 C CA . PRO A 1 188 ? -7.688 6.564 7.017 1.00 97.56 188 PRO A CA 1
ATOM 1460 C C . PRO A 1 188 ? -7.283 6.569 5.533 1.00 97.56 188 PRO A C 1
ATOM 1462 O O . PRO A 1 188 ? -7.703 5.710 4.753 1.00 97.56 188 PRO A O 1
ATOM 1465 N N . ASP A 1 189 ? -6.438 7.520 5.137 1.00 96.56 189 ASP A N 1
ATOM 1466 C CA . ASP A 1 189 ? -5.903 7.607 3.778 1.00 96.56 189 ASP A CA 1
ATOM 1467 C C . ASP A 1 189 ? -4.705 6.666 3.615 1.00 96.56 189 ASP A C 1
ATOM 1469 O O . ASP A 1 189 ? -3.562 7.048 3.864 1.00 96.56 189 ASP A O 1
ATOM 1473 N N . LEU A 1 190 ? -4.980 5.425 3.205 1.00 94.50 190 LEU A N 1
ATOM 1474 C CA . LEU A 1 190 ? -3.964 4.380 3.034 1.00 94.50 190 LEU A CA 1
ATOM 1475 C C . LEU A 1 190 ? -3.247 4.423 1.680 1.00 94.50 190 LEU A C 1
ATOM 1477 O O . LEU A 1 190 ? -2.206 3.781 1.517 1.00 94.50 190 LEU A O 1
ATOM 1481 N N . ILE A 1 191 ? -3.807 5.124 0.692 1.00 90.56 191 ILE A N 1
ATOM 1482 C CA . ILE A 1 191 ? -3.308 5.090 -0.687 1.00 90.56 191 ILE A CA 1
ATOM 1483 C C . ILE A 1 191 ? -2.367 6.265 -0.925 1.00 90.56 191 ILE A C 1
ATOM 1485 O O . ILE A 1 191 ? -1.181 6.042 -1.173 1.00 90.56 191 ILE A O 1
ATOM 1489 N N . SER A 1 192 ? -2.877 7.493 -0.799 1.00 88.12 192 SER A N 1
ATOM 1490 C CA . SER A 1 192 ? -2.100 8.716 -1.017 1.00 88.12 192 SER A CA 1
ATOM 1491 C C . SER A 1 192 ? -1.365 9.191 0.231 1.00 88.12 192 SER A C 1
ATOM 1493 O O . SER A 1 192 ? -0.368 9.902 0.115 1.00 88.12 192 SER A O 1
ATOM 1495 N N . GLY A 1 193 ? -1.843 8.799 1.410 1.00 89.50 193 GLY A N 1
ATOM 1496 C CA . GLY A 1 193 ? -1.376 9.337 2.677 1.00 89.50 193 GLY A CA 1
ATOM 1497 C C . GLY A 1 193 ? -0.174 8.627 3.299 1.00 89.50 193 GLY A C 1
ATOM 1498 O O . GLY A 1 193 ? 0.285 7.547 2.898 1.00 89.50 193 GLY A O 1
ATOM 1499 N N . THR A 1 194 ? 0.327 9.262 4.352 1.00 91.50 194 THR A N 1
ATOM 1500 C CA . THR A 1 194 ? 1.378 8.774 5.238 1.00 91.50 194 THR A CA 1
ATOM 1501 C C . THR A 1 194 ? 0.858 8.514 6.644 1.00 91.50 194 THR A C 1
ATOM 1503 O O . THR A 1 194 ? -0.147 9.092 7.053 1.00 91.50 194 THR A O 1
ATOM 1506 N N . ALA A 1 195 ? 1.525 7.641 7.409 1.00 92.88 195 ALA A N 1
ATOM 1507 C CA . ALA A 1 195 ? 1.132 7.378 8.798 1.00 92.88 195 ALA A CA 1
ATOM 1508 C C . ALA A 1 195 ? 1.273 8.613 9.697 1.00 92.88 195 ALA A C 1
ATOM 1510 O O . ALA A 1 195 ? 0.617 8.694 10.732 1.00 92.88 195 ALA A O 1
ATOM 1511 N N . GLU A 1 196 ? 2.134 9.547 9.298 1.00 92.31 196 GLU A N 1
ATOM 1512 C CA . GLU A 1 196 ? 2.429 10.778 10.027 1.00 92.31 196 GLU A CA 1
ATOM 1513 C C . GLU A 1 196 ? 1.653 11.982 9.466 1.00 92.31 196 GLU A C 1
ATOM 1515 O O . GLU A 1 196 ? 1.771 13.091 9.984 1.00 92.31 196 GLU A O 1
ATOM 1520 N N . ASP A 1 197 ? 0.830 11.786 8.428 1.00 93.75 197 ASP A N 1
ATOM 1521 C CA . ASP A 1 197 ? -0.046 12.846 7.941 1.00 93.75 197 ASP A CA 1
ATOM 1522 C C . ASP A 1 197 ? -1.040 13.228 9.045 1.00 93.75 197 ASP A C 1
ATOM 1524 O O . ASP A 1 197 ? -1.654 12.331 9.635 1.00 93.75 197 ASP A O 1
ATOM 1528 N N . PRO A 1 198 ? -1.303 14.531 9.275 1.00 95.38 198 PRO A N 1
ATOM 1529 C CA . PRO A 1 198 ? -2.224 14.990 10.317 1.00 95.38 198 PRO A CA 1
ATOM 1530 C C . PRO A 1 198 ? -3.587 14.279 10.298 1.00 95.38 198 PRO A C 1
ATOM 1532 O O . PRO A 1 198 ? -4.148 13.954 11.343 1.00 95.38 198 PRO A O 1
ATOM 1535 N N . TYR A 1 199 ? -4.100 13.972 9.101 1.00 96.69 199 TYR A N 1
ATOM 1536 C CA . TYR A 1 199 ? -5.345 13.222 8.914 1.00 96.69 199 TYR A CA 1
ATOM 1537 C C . TYR A 1 199 ? -5.290 11.813 9.507 1.00 96.69 199 TYR A C 1
ATOM 1539 O O . TYR A 1 199 ? -6.193 11.401 10.238 1.00 96.69 199 TYR A O 1
ATOM 1547 N N . ASN A 1 200 ? -4.218 11.081 9.221 1.00 96.75 200 ASN A N 1
ATOM 1548 C CA . ASN A 1 200 ? -4.043 9.711 9.681 1.00 96.75 200 ASN A CA 1
ATOM 1549 C C . ASN A 1 200 ? -3.620 9.649 11.152 1.00 96.75 200 ASN A C 1
ATOM 1551 O O . ASN A 1 200 ? -4.036 8.728 11.854 1.00 96.75 200 ASN A O 1
ATOM 1555 N N . MET A 1 201 ? -2.890 10.655 11.642 1.00 95.75 201 MET A N 1
ATOM 1556 C CA . MET A 1 201 ? -2.602 10.811 13.068 1.00 95.75 201 MET A CA 1
ATOM 1557 C C . MET A 1 201 ? -3.896 10.935 13.883 1.00 95.75 201 MET A C 1
ATOM 1559 O O . MET A 1 201 ? -4.067 10.210 14.861 1.00 95.75 201 MET A O 1
ATOM 1563 N N . VAL A 1 202 ? -4.850 11.781 13.470 1.00 96.25 202 VAL A N 1
ATOM 1564 C CA . VAL A 1 202 ? -6.134 11.916 14.187 1.00 96.25 202 VAL A CA 1
ATOM 1565 C C . VAL A 1 202 ? -6.926 10.604 14.198 1.00 96.25 202 VAL A C 1
ATOM 1567 O O . VAL A 1 202 ? -7.488 10.255 15.235 1.00 96.25 202 VAL A O 1
ATOM 1570 N N . HIS A 1 203 ? -6.923 9.841 13.100 1.00 97.56 203 HIS A N 1
ATOM 1571 C CA . HIS A 1 203 ? -7.525 8.500 13.077 1.00 97.56 203 HIS A CA 1
ATOM 1572 C C . HIS A 1 203 ? -6.849 7.549 14.066 1.00 97.56 203 HIS A C 1
ATOM 1574 O O . HIS A 1 203 ? -7.535 6.905 14.856 1.00 97.56 203 HIS A O 1
ATOM 1580 N N . GLU A 1 204 ? -5.515 7.484 14.053 1.00 97.38 204 GLU A N 1
ATOM 1581 C CA . GLU A 1 204 ? -4.744 6.657 14.985 1.00 97.38 204 GLU A CA 1
ATOM 1582 C C . GLU A 1 204 ? -5.130 6.977 16.429 1.00 97.38 204 GLU A C 1
ATOM 1584 O O . GLU A 1 204 ? -5.503 6.093 17.193 1.00 97.38 204 GLU A O 1
ATOM 1589 N N . LEU A 1 205 ? -5.153 8.253 16.791 1.00 94.69 205 LEU A N 1
ATOM 1590 C CA . LEU A 1 205 ? -5.428 8.684 18.158 1.00 94.69 205 LEU A CA 1
ATOM 1591 C C . LEU A 1 205 ? -6.877 8.432 18.581 1.00 94.69 205 LEU A C 1
ATOM 1593 O O . LEU A 1 205 ? -7.110 7.955 19.693 1.00 94.69 205 LEU A O 1
ATOM 1597 N N . ALA A 1 206 ? -7.844 8.690 17.699 1.00 95.94 206 ALA A N 1
ATOM 1598 C CA . ALA A 1 206 ? -9.251 8.415 17.972 1.00 95.94 206 ALA A CA 1
ATOM 1599 C C . ALA A 1 206 ? -9.514 6.906 18.148 1.00 95.94 206 ALA A C 1
ATOM 1601 O O . ALA A 1 206 ? -10.221 6.510 19.081 1.00 95.94 206 ALA A O 1
ATOM 1602 N N . ALA A 1 207 ? -8.881 6.056 17.329 1.00 97.81 207 ALA A N 1
ATOM 1603 C CA . ALA A 1 207 ? -8.943 4.601 17.473 1.00 97.81 207 ALA A CA 1
ATOM 1604 C C . ALA A 1 207 ? -8.298 4.126 18.779 1.00 97.81 207 ALA A C 1
ATOM 1606 O O . ALA A 1 207 ? -8.913 3.375 19.527 1.00 97.81 207 ALA A O 1
ATOM 1607 N N . LEU A 1 208 ? -7.091 4.596 19.108 1.00 97.12 208 LEU A N 1
ATOM 1608 C CA . LEU A 1 208 ? -6.416 4.207 20.350 1.00 97.12 208 LEU A CA 1
ATOM 1609 C C . LEU A 1 208 ? -7.214 4.612 21.591 1.00 97.12 208 LEU A C 1
ATOM 1611 O O . LEU A 1 208 ? -7.341 3.828 22.534 1.00 97.12 208 LEU A O 1
ATOM 1615 N N . LYS A 1 209 ? -7.786 5.820 21.588 1.00 96.06 209 LYS A N 1
ATOM 1616 C CA . LYS A 1 209 ? -8.579 6.319 22.712 1.00 96.06 209 LYS A CA 1
ATOM 1617 C C . LYS A 1 209 ? -9.875 5.532 22.882 1.00 96.06 209 LYS A C 1
ATOM 1619 O O . LYS A 1 209 ? -10.175 5.100 23.994 1.00 96.06 209 LYS A O 1
ATOM 1624 N N . SER A 1 210 ? -10.633 5.341 21.803 1.00 97.56 210 SER A N 1
ATOM 1625 C CA . SER A 1 210 ? -11.884 4.578 21.858 1.00 97.56 210 SER A CA 1
ATOM 1626 C C . SER A 1 210 ? -11.641 3.110 22.207 1.00 97.56 210 SER A C 1
ATOM 1628 O O . SER A 1 210 ? -12.369 2.557 23.031 1.00 97.56 210 SER A O 1
ATOM 1630 N N . PHE A 1 211 ? -10.567 2.507 21.699 1.00 98.31 211 PHE A N 1
ATOM 1631 C CA . PHE A 1 211 ? -10.151 1.167 22.093 1.00 98.31 211 PHE A CA 1
ATOM 1632 C C . PHE A 1 211 ? -9.872 1.064 23.595 1.00 98.31 211 PHE A C 1
ATOM 1634 O O . PHE A 1 211 ? -10.412 0.177 24.256 1.00 98.31 211 PHE A O 1
ATOM 1641 N N . ALA A 1 212 ? -9.078 1.984 24.153 1.00 97.62 212 ALA A N 1
ATOM 1642 C CA . ALA A 1 212 ? -8.734 1.966 25.573 1.00 97.62 212 ALA A CA 1
ATOM 1643 C C . ALA A 1 212 ? -9.975 2.060 26.477 1.00 97.62 212 ALA A C 1
ATOM 1645 O O . ALA A 1 212 ? -10.094 1.298 27.439 1.00 97.62 212 ALA A O 1
ATOM 1646 N N . VAL A 1 213 ? -10.933 2.929 26.129 1.00 97.00 213 VAL A N 1
ATOM 1647 C CA . VAL A 1 213 ? -12.222 3.042 26.836 1.00 97.00 213 VAL A CA 1
ATOM 1648 C C . VAL A 1 213 ? -12.979 1.710 26.800 1.00 97.00 213 VAL A C 1
ATOM 1650 O O . VAL A 1 213 ? -13.374 1.190 27.844 1.00 97.00 213 VAL A O 1
ATOM 1653 N N . LEU A 1 214 ? -13.133 1.113 25.614 1.00 98.06 214 LEU A N 1
ATOM 1654 C CA . LEU A 1 214 ? -13.901 -0.121 25.442 1.00 98.06 214 LEU A CA 1
ATOM 1655 C C . LEU A 1 214 ? -13.235 -1.336 26.109 1.00 98.06 214 LEU A C 1
ATOM 1657 O O . LEU A 1 214 ? -13.943 -2.187 26.655 1.00 98.06 214 LEU A O 1
ATOM 1661 N N . VAL A 1 215 ? -11.901 -1.431 26.113 1.00 98.25 215 VAL A N 1
ATOM 1662 C CA . VAL A 1 215 ? -11.185 -2.477 26.866 1.00 98.25 215 VAL A CA 1
ATOM 1663 C C . VAL A 1 215 ? -11.375 -2.292 28.372 1.00 98.25 215 VAL A C 1
ATOM 1665 O O . VAL A 1 215 ? -11.609 -3.279 29.073 1.00 98.25 215 VAL A O 1
ATOM 1668 N N . GLY A 1 216 ? -11.350 -1.050 28.867 1.00 97.62 216 GLY A N 1
ATOM 1669 C CA . GLY A 1 216 ? -11.651 -0.733 30.266 1.00 97.62 216 GLY A CA 1
ATOM 1670 C C . GLY A 1 216 ? -13.039 -1.222 30.695 1.00 97.62 216 GLY A C 1
ATOM 1671 O O . GLY A 1 216 ? -13.189 -1.788 31.777 1.00 97.62 216 GLY A O 1
ATOM 1672 N N . TRP A 1 217 ? -14.030 -1.108 29.807 1.00 97.88 217 TRP A N 1
ATOM 1673 C CA . TRP A 1 217 ? -15.390 -1.629 30.011 1.00 97.88 217 TRP A CA 1
ATOM 1674 C C . TRP A 1 217 ? -15.520 -3.148 29.840 1.00 97.88 217 TRP A C 1
ATOM 1676 O O . TRP A 1 217 ? -16.576 -3.716 30.102 1.00 97.88 217 TRP A O 1
ATOM 1686 N N . GLY A 1 218 ? -14.456 -3.836 29.421 1.00 97.88 218 GLY A N 1
ATOM 1687 C CA . GLY A 1 218 ? -14.470 -5.280 29.193 1.00 97.88 218 GLY A CA 1
ATOM 1688 C C . GLY A 1 218 ? -15.163 -5.711 27.900 1.00 97.88 218 GLY A C 1
ATOM 1689 O O . GLY A 1 218 ? -15.473 -6.890 27.739 1.00 97.88 218 GLY A O 1
ATOM 1690 N N . THR A 1 219 ? -15.356 -4.785 26.959 1.00 98.00 219 THR A N 1
ATOM 1691 C CA . THR A 1 219 ? -16.017 -5.034 25.665 1.00 98.00 219 THR A CA 1
ATOM 1692 C C . THR A 1 219 ? -15.373 -6.192 24.898 1.00 98.00 219 THR A C 1
ATOM 1694 O O . THR A 1 219 ? -16.054 -6.995 24.267 1.00 98.00 219 THR A O 1
ATOM 1697 N N . TYR A 1 220 ? -14.048 -6.314 24.997 1.00 98.31 220 TYR A N 1
ATOM 1698 C CA . TYR A 1 220 ? -13.247 -7.295 24.265 1.00 98.31 220 TYR A CA 1
ATOM 1699 C C . TYR A 1 220 ? -12.834 -8.516 25.101 1.00 98.31 220 TYR A C 1
ATOM 1701 O O . TYR A 1 220 ? -11.929 -9.239 24.702 1.00 98.31 220 TYR A O 1
ATOM 1709 N N . ASN A 1 221 ? -13.477 -8.789 26.246 1.00 97.75 221 ASN A N 1
ATOM 1710 C CA . ASN A 1 221 ? -13.059 -9.857 27.174 1.00 97.75 221 ASN A CA 1
ATOM 1711 C C . ASN A 1 221 ? -12.916 -11.248 26.534 1.00 97.75 221 ASN A C 1
ATOM 1713 O O . ASN A 1 221 ? -12.095 -12.038 26.989 1.00 97.75 221 ASN A O 1
ATOM 1717 N N . ARG A 1 222 ? -13.677 -11.544 25.474 1.00 96.94 222 ARG A N 1
ATOM 1718 C CA . ARG A 1 222 ? -13.609 -12.830 24.756 1.00 96.94 222 ARG A CA 1
ATOM 1719 C C . ARG A 1 222 ? -12.263 -13.076 24.075 1.00 96.94 222 ARG A C 1
ATOM 1721 O O . ARG A 1 222 ? -11.895 -14.223 23.879 1.00 96.94 222 ARG A O 1
ATOM 1728 N N . LEU A 1 223 ? -11.541 -12.008 23.741 1.00 97.25 223 LEU A N 1
ATOM 1729 C CA . LEU A 1 223 ? -10.203 -12.071 23.151 1.00 97.25 223 LEU A CA 1
ATOM 1730 C C . LEU A 1 223 ? -9.101 -12.046 24.220 1.00 97.25 223 LEU A C 1
ATOM 1732 O O . LEU A 1 223 ? -7.927 -12.005 23.878 1.00 97.25 223 LEU A O 1
ATOM 1736 N N . ALA A 1 224 ? -9.473 -12.028 25.507 1.00 97.31 224 ALA A N 1
ATOM 1737 C CA . ALA A 1 224 ? -8.564 -11.956 26.648 1.00 97.31 224 ALA A CA 1
ATOM 1738 C C . ALA A 1 224 ? -7.449 -10.884 26.513 1.00 97.31 224 ALA A C 1
ATOM 1740 O O . ALA A 1 224 ? -6.275 -11.198 26.716 1.00 97.31 224 ALA A O 1
ATOM 1741 N N . PRO A 1 225 ? -7.769 -9.615 26.174 1.00 97.19 225 PRO A N 1
ATOM 1742 C CA . PRO A 1 225 ? -6.753 -8.575 26.062 1.00 97.19 225 PRO A CA 1
ATOM 1743 C C . PRO A 1 225 ? -6.117 -8.291 27.429 1.00 97.19 225 PRO A C 1
ATOM 1745 O O . PRO A 1 225 ? -6.824 -8.065 28.417 1.00 97.19 225 PRO A O 1
ATOM 1748 N N . ASP A 1 226 ? -4.783 -8.240 27.486 1.00 97.00 226 ASP A N 1
ATOM 1749 C CA . ASP A 1 226 ? -4.072 -7.805 28.691 1.00 97.00 226 ASP A CA 1
ATOM 1750 C C . ASP A 1 226 ? -4.312 -6.308 28.931 1.00 97.00 226 ASP A C 1
ATOM 1752 O O . ASP A 1 226 ? -3.669 -5.436 28.340 1.00 97.00 226 ASP A O 1
ATOM 1756 N N . ARG A 1 227 ? -5.251 -6.009 29.833 1.00 97.06 227 ARG A N 1
ATOM 1757 C CA . ARG A 1 227 ? -5.663 -4.639 30.168 1.00 97.06 227 ARG A CA 1
ATOM 1758 C C . ARG A 1 227 ? -4.514 -3.784 30.697 1.00 97.06 227 ARG A C 1
ATOM 1760 O O . ARG A 1 227 ? -4.550 -2.572 30.526 1.00 97.06 227 ARG A O 1
ATOM 1767 N N . ARG A 1 228 ? -3.488 -4.395 31.302 1.00 9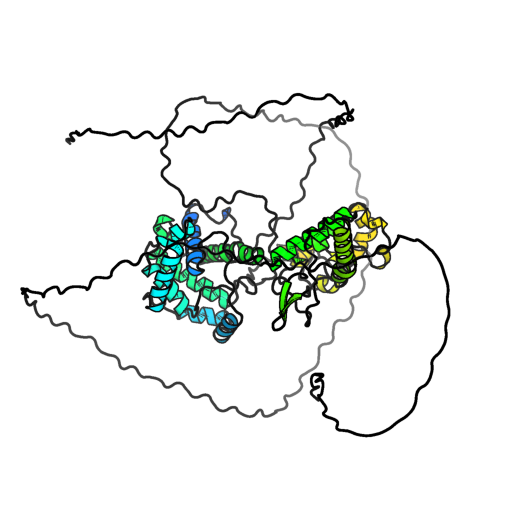6.56 228 ARG A N 1
ATOM 1768 C CA . ARG A 1 228 ? -2.330 -3.674 31.857 1.00 96.56 228 ARG A CA 1
ATOM 1769 C C . ARG A 1 228 ? -1.470 -3.043 30.767 1.00 96.56 228 ARG A C 1
ATOM 1771 O O . ARG A 1 228 ? -0.777 -2.069 31.025 1.00 96.56 228 ARG A O 1
ATOM 1778 N N . ARG A 1 229 ? -1.514 -3.596 29.553 1.00 96.94 229 ARG A N 1
ATOM 1779 C CA . ARG A 1 229 ? -0.718 -3.138 28.407 1.00 96.94 229 ARG A CA 1
ATOM 1780 C C . ARG A 1 229 ? -1.462 -2.189 27.478 1.00 96.94 229 ARG A C 1
ATOM 1782 O O . ARG A 1 229 ? -0.852 -1.640 26.571 1.00 96.94 229 ARG A O 1
ATOM 1789 N N . VAL A 1 230 ? -2.750 -1.947 27.714 1.00 97.25 230 VAL A N 1
ATOM 1790 C CA . VAL A 1 230 ? -3.543 -0.968 26.946 1.00 97.25 230 VAL A CA 1
ATOM 1791 C C . VAL A 1 230 ? -2.981 0.448 27.097 1.00 97.25 230 VAL A C 1
ATOM 1793 O O . VAL A 1 230 ? -3.054 1.245 26.165 1.00 97.25 230 VAL A O 1
ATOM 1796 N N . GLU A 1 231 ? -2.398 0.753 28.258 1.00 95.50 231 GLU A N 1
ATOM 1797 C CA . GLU A 1 231 ? -1.763 2.043 28.548 1.00 95.50 231 GLU A CA 1
ATOM 1798 C C . GLU A 1 231 ? -0.372 2.187 27.906 1.00 95.50 231 GLU A C 1
ATOM 1800 O O . GLU A 1 231 ? 0.158 3.297 27.836 1.00 95.50 231 GLU A O 1
ATOM 1805 N N . ASP A 1 232 ? 0.216 1.102 27.382 1.00 96.81 232 ASP A N 1
ATOM 1806 C CA . ASP A 1 232 ? 1.457 1.169 26.609 1.00 96.81 232 ASP A CA 1
ATOM 1807 C C . ASP A 1 232 ? 1.167 1.728 25.209 1.00 96.81 232 ASP A C 1
ATOM 1809 O O . ASP A 1 232 ? 0.964 1.010 24.227 1.00 96.81 232 ASP A O 1
ATOM 1813 N N . ILE A 1 233 ? 1.151 3.058 25.120 1.00 94.62 233 ILE A N 1
ATOM 1814 C CA . ILE A 1 233 ? 0.866 3.792 23.884 1.00 94.62 233 ILE A CA 1
ATOM 1815 C C . ILE A 1 233 ? 1.809 3.361 22.755 1.00 94.62 233 ILE A C 1
ATOM 1817 O O . ILE A 1 233 ? 1.384 3.297 21.603 1.00 94.62 233 ILE A O 1
ATOM 1821 N N . LEU A 1 234 ? 3.080 3.057 23.038 1.00 95.38 234 LEU A N 1
ATOM 1822 C CA . LEU A 1 234 ? 4.030 2.678 21.990 1.00 95.38 234 LEU A CA 1
ATOM 1823 C C . LEU A 1 234 ? 3.689 1.311 21.402 1.00 95.38 234 LEU A C 1
ATOM 1825 O O . LEU A 1 234 ? 3.703 1.164 20.177 1.00 95.38 234 LEU A O 1
ATOM 1829 N N . LEU A 1 235 ? 3.340 0.347 22.254 1.00 96.06 235 LEU A N 1
ATOM 1830 C CA . LEU A 1 235 ? 2.866 -0.964 21.823 1.00 96.06 235 LEU A CA 1
ATOM 1831 C C . LEU A 1 235 ? 1.563 -0.847 21.023 1.00 96.06 235 LEU A C 1
ATOM 1833 O O . LEU A 1 235 ? 1.469 -1.381 19.918 1.00 96.06 235 LEU A O 1
ATOM 1837 N N . MET A 1 236 ? 0.586 -0.092 21.532 1.00 97.94 236 MET A N 1
ATOM 1838 C CA . MET A 1 236 ? -0.714 0.061 20.878 1.00 97.94 236 MET A CA 1
ATOM 1839 C C . MET A 1 236 ? -0.614 0.778 19.525 1.00 97.94 236 MET A C 1
ATOM 1841 O O . MET A 1 236 ? -1.243 0.349 18.556 1.00 97.94 236 MET A O 1
ATOM 1845 N N . ARG A 1 237 ? 0.226 1.820 19.418 1.00 96.50 237 ARG A N 1
ATOM 1846 C CA . ARG A 1 237 ? 0.568 2.457 18.131 1.00 96.50 237 ARG A CA 1
ATOM 1847 C C . ARG A 1 237 ? 1.242 1.466 17.185 1.00 96.50 237 ARG A C 1
ATOM 1849 O O . ARG A 1 237 ? 0.955 1.482 15.992 1.00 96.50 237 ARG A O 1
ATOM 1856 N N . GLY A 1 238 ? 2.110 0.598 17.708 1.00 96.31 238 GLY A N 1
ATOM 1857 C CA . GLY A 1 238 ? 2.721 -0.499 16.959 1.00 96.31 238 GLY A CA 1
ATOM 1858 C C . GLY A 1 238 ? 1.674 -1.421 16.335 1.00 96.31 238 GLY A C 1
ATOM 1859 O O . GLY A 1 238 ? 1.676 -1.593 15.119 1.00 96.31 238 GLY A O 1
ATOM 1860 N N . PHE A 1 239 ? 0.732 -1.938 17.133 1.00 97.81 239 PHE A N 1
ATOM 1861 C CA . PHE A 1 239 ? -0.352 -2.795 16.636 1.00 97.81 239 PHE A CA 1
ATOM 1862 C C . PHE A 1 239 ? -1.238 -2.088 15.615 1.00 97.81 239 PHE A C 1
ATOM 1864 O O . PHE A 1 239 ? -1.481 -2.637 14.540 1.00 97.81 239 PHE A O 1
ATOM 1871 N N . TYR A 1 240 ? -1.660 -0.856 15.913 1.00 98.12 240 TYR A N 1
ATOM 1872 C CA . TYR A 1 240 ? -2.467 -0.057 14.997 1.00 98.12 240 TYR A CA 1
ATOM 1873 C C . TYR A 1 240 ? -1.762 0.129 13.650 1.00 98.12 240 TYR A C 1
ATOM 1875 O O . TYR A 1 240 ? -2.327 -0.165 12.597 1.00 98.12 240 TYR A O 1
ATOM 1883 N N . ARG A 1 241 ? -0.505 0.591 13.671 1.00 96.88 241 ARG A N 1
ATOM 1884 C CA . ARG A 1 241 ? 0.239 0.890 12.447 1.00 96.88 241 ARG A CA 1
ATOM 1885 C C . ARG A 1 241 ? 0.602 -0.366 11.671 1.00 96.88 241 ARG A C 1
ATOM 1887 O O . ARG A 1 241 ? 0.512 -0.334 10.451 1.00 96.88 241 ARG A O 1
ATOM 1894 N N . ASN A 1 242 ? 0.958 -1.452 12.351 1.00 96.12 242 ASN A N 1
ATOM 1895 C CA . ASN A 1 242 ? 1.198 -2.741 11.712 1.00 96.12 242 ASN A CA 1
ATOM 1896 C C . ASN A 1 242 ? -0.034 -3.200 10.933 1.00 96.12 242 ASN A C 1
ATOM 1898 O O . ASN A 1 242 ? 0.047 -3.469 9.738 1.00 96.12 242 ASN A O 1
ATOM 1902 N N . PHE A 1 243 ? -1.194 -3.221 11.586 1.00 97.31 243 PHE A N 1
ATOM 1903 C CA . PHE A 1 243 ? -2.416 -3.680 10.942 1.00 97.31 243 PHE A CA 1
ATOM 1904 C C . PHE A 1 243 ? -2.864 -2.753 9.804 1.00 97.31 243 PHE A C 1
ATOM 1906 O O . PHE A 1 243 ? -3.229 -3.215 8.723 1.00 97.31 243 PHE A O 1
ATOM 1913 N N . LEU A 1 244 ? -2.812 -1.438 10.017 1.00 96.44 244 LEU A N 1
ATOM 1914 C CA . LEU A 1 244 ? -3.314 -0.472 9.048 1.00 96.44 244 LEU A CA 1
ATOM 1915 C C . LEU A 1 244 ? -2.369 -0.285 7.845 1.00 96.44 244 LEU A C 1
ATOM 1917 O O . LEU A 1 244 ? -2.813 -0.314 6.699 1.00 96.44 244 LEU A O 1
ATOM 1921 N N . TRP A 1 245 ? -1.071 -0.084 8.096 1.00 95.00 245 TRP A N 1
ATOM 1922 C CA . TRP A 1 245 ? -0.097 0.327 7.075 1.00 95.00 245 TRP A CA 1
ATOM 1923 C C . TRP A 1 245 ? 0.634 -0.819 6.389 1.00 95.00 245 TRP A C 1
ATOM 1925 O O . TRP A 1 245 ? 1.190 -0.579 5.316 1.00 95.00 245 TRP A O 1
ATOM 1935 N N . SER A 1 246 ? 0.623 -2.012 6.985 1.00 91.62 246 SER A N 1
ATOM 1936 C CA . SER A 1 246 ? 1.072 -3.240 6.331 1.00 91.62 246 SER A CA 1
ATOM 1937 C C . SER A 1 246 ? -0.148 -3.938 5.724 1.00 91.62 246 SER A C 1
ATOM 1939 O O . SER A 1 246 ? -0.466 -3.722 4.556 1.00 91.62 246 SER A O 1
ATOM 1941 N N . HIS A 1 247 ? -0.950 -4.615 6.550 1.00 94.06 247 HIS A N 1
ATOM 1942 C CA . HIS A 1 247 ? -2.027 -5.486 6.073 1.00 94.06 247 HIS A CA 1
ATOM 1943 C C . HIS A 1 247 ? -3.152 -4.759 5.309 1.00 94.06 247 HIS A C 1
ATOM 1945 O O . HIS A 1 247 ? -3.432 -5.076 4.152 1.00 94.06 247 HIS A O 1
ATOM 1951 N N . LEU A 1 248 ? -3.826 -3.774 5.920 1.00 95.94 248 LEU A N 1
ATOM 1952 C CA . LEU A 1 248 ? -4.989 -3.137 5.282 1.00 95.94 248 LEU A CA 1
ATOM 1953 C C . LEU A 1 248 ? -4.614 -2.266 4.083 1.00 95.94 248 LEU A C 1
ATOM 1955 O O . LEU A 1 248 ? -5.374 -2.209 3.116 1.00 95.94 248 LEU A O 1
ATOM 1959 N N . ARG A 1 249 ? -3.457 -1.602 4.118 1.00 93.62 249 ARG A N 1
ATOM 1960 C CA . ARG A 1 249 ? -2.944 -0.833 2.981 1.00 93.62 249 ARG A CA 1
ATOM 1961 C C . ARG A 1 249 ? -2.640 -1.733 1.795 1.00 93.62 249 ARG A C 1
ATOM 1963 O O . ARG A 1 249 ? -3.031 -1.406 0.677 1.00 93.62 249 ARG A O 1
ATOM 1970 N N . GLU A 1 250 ? -1.971 -2.853 2.027 1.00 89.94 250 GLU A N 1
ATOM 1971 C CA . GLU A 1 250 ? -1.690 -3.821 0.978 1.00 89.94 250 GLU A CA 1
ATOM 1972 C C . GLU A 1 250 ? -2.986 -4.381 0.387 1.00 89.94 250 GLU A C 1
ATOM 1974 O O . GLU A 1 250 ? -3.153 -4.382 -0.832 1.00 89.94 250 GLU A O 1
ATOM 1979 N N . LEU A 1 251 ? -3.956 -4.744 1.233 1.00 92.00 251 LEU A N 1
ATOM 1980 C CA . LEU A 1 251 ? -5.280 -5.173 0.785 1.00 92.00 251 LEU A CA 1
ATOM 1981 C C . LEU A 1 251 ? -5.980 -4.087 -0.050 1.00 92.00 251 LEU A C 1
ATOM 1983 O O . LEU A 1 251 ? -6.573 -4.396 -1.086 1.00 92.00 251 LEU A O 1
ATOM 1987 N N . ALA A 1 252 ? -5.893 -2.820 0.371 1.00 91.81 252 ALA A N 1
ATOM 1988 C CA . ALA A 1 252 ? -6.451 -1.683 -0.355 1.00 91.81 252 ALA A CA 1
ATOM 1989 C C . ALA A 1 252 ? -5.839 -1.561 -1.754 1.00 91.81 252 ALA A C 1
ATOM 1991 O O . ALA A 1 252 ? -6.581 -1.448 -2.726 1.00 91.81 252 ALA A O 1
ATOM 1992 N N . ILE A 1 253 ? -4.506 -1.632 -1.852 1.00 87.69 253 ILE A N 1
ATOM 1993 C CA . ILE A 1 253 ? -3.753 -1.546 -3.109 1.00 87.69 253 ILE A CA 1
ATOM 1994 C C . ILE A 1 253 ? -4.068 -2.753 -4.003 1.00 87.69 253 ILE A C 1
ATOM 1996 O O . ILE A 1 253 ? -4.514 -2.566 -5.135 1.00 87.69 253 ILE A O 1
ATOM 2000 N N . LYS A 1 254 ? -3.924 -3.984 -3.489 1.00 84.25 254 LYS A N 1
ATOM 2001 C CA . LYS A 1 254 ? -4.130 -5.240 -4.236 1.00 84.25 254 LYS A CA 1
ATOM 2002 C C . LYS A 1 254 ? -5.541 -5.349 -4.819 1.00 84.25 254 LYS A C 1
ATOM 2004 O O . LYS A 1 254 ? -5.715 -5.835 -5.937 1.00 84.25 254 LYS A O 1
ATOM 2009 N N . LYS A 1 255 ? -6.563 -4.896 -4.083 1.00 86.31 255 LYS A N 1
ATOM 2010 C CA . LYS A 1 255 ? -7.968 -4.939 -4.527 1.00 86.31 255 LYS A CA 1
ATOM 2011 C C . LYS A 1 255 ? -8.359 -3.788 -5.449 1.00 86.31 255 LYS A C 1
ATOM 2013 O O . LYS A 1 255 ? -9.455 -3.831 -6.019 1.00 86.31 255 LYS A O 1
ATOM 2018 N N . GLN A 1 256 ? -7.508 -2.780 -5.643 1.00 84.44 256 GLN A N 1
ATOM 2019 C CA . GLN A 1 256 ? -7.775 -1.806 -6.689 1.00 84.44 256 GLN A CA 1
ATOM 2020 C C . GLN A 1 256 ? -7.708 -2.492 -8.050 1.00 84.44 256 GLN A C 1
ATOM 2022 O O . GLN A 1 256 ? -6.702 -3.093 -8.421 1.00 84.44 256 GLN A O 1
ATOM 2027 N N . ARG A 1 257 ? -8.773 -2.350 -8.847 1.00 85.44 257 ARG A N 1
ATOM 2028 C CA . ARG A 1 257 ? -8.845 -2.951 -10.189 1.00 85.44 257 ARG A CA 1
ATOM 2029 C C . ARG A 1 257 ? -7.664 -2.542 -11.076 1.00 85.44 257 ARG A C 1
ATOM 2031 O O . ARG A 1 257 ? -7.251 -3.319 -11.928 1.00 85.44 257 ARG A O 1
ATOM 2038 N N . ALA A 1 258 ? -7.143 -1.331 -10.884 1.00 87.38 258 ALA A N 1
ATOM 2039 C CA . ALA A 1 258 ? -5.949 -0.839 -11.560 1.00 87.38 258 ALA A CA 1
ATOM 2040 C C . ALA A 1 258 ? -4.702 -1.676 -11.241 1.00 87.38 258 ALA A C 1
ATOM 2042 O O . ALA A 1 258 ? -3.967 -2.031 -12.158 1.00 87.38 258 ALA A O 1
ATOM 2043 N N . TYR A 1 259 ? -4.501 -2.062 -9.979 1.00 89.12 259 TYR A N 1
ATOM 2044 C CA . TYR A 1 259 ? -3.368 -2.891 -9.576 1.00 89.12 259 TYR A CA 1
ATOM 2045 C C . TYR A 1 259 ? -3.430 -4.281 -10.217 1.00 89.12 259 TYR A C 1
ATOM 2047 O O . TYR A 1 259 ? -2.478 -4.694 -10.872 1.00 89.12 259 TYR A O 1
ATOM 2055 N N . SER A 1 260 ? -4.577 -4.969 -10.148 1.00 89.88 260 SER A N 1
ATOM 2056 C CA . SER A 1 260 ? -4.730 -6.285 -10.792 1.00 89.88 260 SER A CA 1
ATOM 2057 C C . SER A 1 260 ? -4.508 -6.225 -12.310 1.00 89.88 260 SER A C 1
ATOM 2059 O O . SER A 1 260 ? -3.991 -7.166 -12.907 1.00 89.88 260 SER A O 1
ATOM 2061 N N . ARG A 1 261 ? -4.874 -5.108 -12.953 1.00 91.75 261 ARG A N 1
ATOM 2062 C CA . ARG A 1 261 ? -4.596 -4.885 -14.378 1.00 91.75 261 ARG A CA 1
ATOM 2063 C C . ARG A 1 261 ? -3.108 -4.691 -14.662 1.00 91.75 261 ARG A C 1
ATOM 2065 O O . ARG A 1 261 ? -2.630 -5.236 -15.652 1.00 91.75 261 ARG A O 1
ATOM 2072 N N . ARG A 1 262 ? -2.378 -3.979 -13.795 1.00 92.81 262 ARG A N 1
ATOM 2073 C CA . ARG A 1 262 ? -0.915 -3.839 -13.889 1.00 92.81 262 ARG A CA 1
ATOM 2074 C C . ARG A 1 262 ? -0.203 -5.177 -13.739 1.00 92.81 262 ARG A C 1
ATOM 2076 O O . ARG A 1 262 ? 0.654 -5.458 -14.564 1.00 92.81 262 ARG A O 1
ATOM 2083 N N . VAL A 1 263 ? -0.591 -5.991 -12.750 1.00 93.06 263 VAL A N 1
ATOM 2084 C CA . VAL A 1 263 ? -0.060 -7.355 -12.550 1.00 93.06 263 VAL A CA 1
ATOM 2085 C C . VAL A 1 263 ? -0.213 -8.155 -13.839 1.00 93.06 263 VAL A C 1
ATOM 2087 O O . VAL A 1 263 ? 0.774 -8.568 -14.436 1.00 93.06 263 VAL A O 1
ATOM 2090 N N . ARG A 1 264 ? -1.448 -8.258 -14.343 1.00 94.19 264 ARG A N 1
ATOM 2091 C CA . ARG A 1 264 ? -1.742 -8.999 -15.571 1.00 94.19 264 ARG A CA 1
ATOM 2092 C C . ARG A 1 264 ? -0.960 -8.471 -16.777 1.00 94.19 264 ARG A C 1
ATOM 2094 O O . ARG A 1 264 ? -0.425 -9.256 -17.547 1.00 94.19 264 ARG A O 1
ATOM 2101 N N . LEU A 1 265 ? -0.892 -7.150 -16.968 1.00 93.94 265 LEU A N 1
ATOM 2102 C CA . LEU A 1 265 ? -0.144 -6.556 -18.081 1.00 93.94 265 LEU A CA 1
ATOM 2103 C C . LEU A 1 265 ? 1.361 -6.844 -17.968 1.00 93.94 265 LEU A C 1
ATOM 2105 O O . LEU A 1 265 ? 2.003 -7.135 -18.977 1.00 93.94 265 LEU A O 1
ATOM 2109 N N . GLY A 1 266 ? 1.911 -6.783 -16.755 1.00 95.62 266 GLY A N 1
ATOM 2110 C CA . GLY A 1 266 ? 3.300 -7.126 -16.475 1.00 95.62 266 GLY A CA 1
ATOM 2111 C C . GLY A 1 266 ? 3.609 -8.589 -16.775 1.00 95.62 266 GLY A C 1
ATOM 2112 O O . GLY A 1 266 ? 4.556 -8.875 -17.506 1.00 95.62 266 GLY A O 1
ATOM 2113 N N . GLU A 1 267 ? 2.758 -9.508 -16.312 1.00 95.56 267 GLU A N 1
ATOM 2114 C CA . GLU A 1 267 ? 2.836 -10.942 -16.615 1.00 95.56 267 GLU A CA 1
ATOM 2115 C C . GLU A 1 267 ? 2.734 -11.220 -18.119 1.00 95.56 267 GLU A C 1
ATOM 2117 O O . GLU A 1 267 ? 3.526 -11.987 -18.666 1.00 95.56 267 GLU A O 1
ATOM 2122 N N . GLU A 1 268 ? 1.800 -10.569 -18.818 1.00 95.31 268 GLU A N 1
ATOM 2123 C CA . GLU A 1 268 ? 1.624 -10.709 -20.266 1.00 95.31 268 GLU A CA 1
ATOM 2124 C C . GLU A 1 268 ? 2.858 -10.217 -21.043 1.00 95.31 268 GLU A C 1
ATOM 2126 O O . GLU A 1 268 ? 3.285 -10.869 -22.001 1.00 95.31 268 GLU A O 1
ATOM 2131 N N . ARG A 1 269 ? 3.461 -9.090 -20.636 1.00 96.94 269 ARG A N 1
ATOM 2132 C CA . ARG A 1 269 ? 4.686 -8.546 -21.251 1.00 96.94 269 ARG A CA 1
ATOM 2133 C C . ARG A 1 269 ? 5.907 -9.413 -20.957 1.00 96.94 269 ARG A C 1
ATOM 2135 O O . ARG A 1 269 ? 6.650 -9.746 -21.881 1.00 96.94 269 ARG A O 1
ATOM 2142 N N . ALA A 1 270 ? 6.098 -9.818 -19.703 1.00 96.88 270 ALA A N 1
ATOM 2143 C CA . ALA A 1 270 ? 7.202 -10.684 -19.299 1.00 96.88 270 ALA A CA 1
ATOM 2144 C C . ALA A 1 270 ? 7.093 -12.078 -19.942 1.00 96.88 270 ALA A C 1
ATOM 2146 O O . ALA A 1 270 ? 8.087 -12.622 -20.427 1.00 96.88 270 ALA A O 1
ATOM 2147 N N . GLY A 1 271 ? 5.881 -12.635 -20.017 1.00 96.62 271 GLY A N 1
ATOM 2148 C CA . GLY A 1 271 ? 5.595 -13.899 -20.693 1.00 96.62 271 GLY A CA 1
ATOM 2149 C C . GLY A 1 271 ? 5.874 -13.835 -22.194 1.00 96.62 271 GLY A C 1
ATOM 2150 O O . GLY A 1 271 ? 6.518 -14.735 -22.735 1.00 96.62 271 GLY A O 1
ATOM 2151 N N . TRP A 1 272 ? 5.467 -12.748 -22.860 1.00 96.88 272 TRP A N 1
ATOM 2152 C CA . TRP A 1 272 ? 5.797 -12.514 -24.268 1.00 96.88 272 TRP A CA 1
ATOM 2153 C C . TRP A 1 272 ? 7.308 -12.405 -24.495 1.00 96.88 272 TRP A C 1
ATOM 2155 O O . TRP A 1 272 ? 7.830 -13.041 -25.411 1.00 96.88 272 TRP A O 1
ATOM 2165 N N . ALA A 1 273 ? 8.019 -11.654 -23.649 1.00 96.38 273 ALA A N 1
ATOM 2166 C CA . ALA A 1 273 ? 9.467 -11.504 -23.750 1.00 96.38 273 ALA A CA 1
ATOM 2167 C C . ALA A 1 273 ? 10.174 -12.865 -23.638 1.00 96.38 273 ALA A C 1
ATOM 2169 O O . ALA A 1 273 ? 10.964 -13.236 -24.505 1.00 96.38 273 ALA A O 1
ATOM 2170 N N . ARG A 1 274 ? 9.805 -13.673 -22.638 1.00 96.25 274 ARG A N 1
ATOM 2171 C CA . ARG A 1 274 ? 10.343 -15.029 -22.467 1.00 96.25 274 ARG A CA 1
ATOM 2172 C C . ARG A 1 274 ? 10.063 -15.919 -23.683 1.00 96.25 274 ARG A C 1
ATOM 2174 O O . ARG A 1 274 ? 10.956 -16.619 -24.150 1.00 96.25 274 ARG A O 1
ATOM 2181 N N . ALA A 1 275 ? 8.843 -15.875 -24.224 1.00 96.06 275 ALA A N 1
ATOM 2182 C CA . ALA A 1 275 ? 8.458 -16.661 -25.400 1.00 96.06 275 ALA A CA 1
ATOM 2183 C C . ALA A 1 275 ? 9.216 -16.258 -26.679 1.00 96.06 275 ALA A C 1
ATOM 2185 O O . ALA A 1 275 ? 9.359 -17.075 -27.585 1.00 96.06 275 ALA A O 1
ATOM 2186 N N . ASN A 1 276 ? 9.717 -15.023 -26.743 1.00 95.62 276 ASN A N 1
ATOM 2187 C CA . ASN A 1 276 ? 10.505 -14.499 -27.860 1.00 95.62 276 ASN A CA 1
ATOM 2188 C C . ASN A 1 276 ? 12.022 -14.559 -27.602 1.00 95.62 276 ASN A C 1
ATOM 2190 O O . ASN A 1 276 ? 12.795 -13.903 -28.299 1.00 95.62 276 ASN A O 1
ATOM 2194 N N . GLY A 1 277 ? 12.449 -15.353 -26.613 1.00 95.12 277 GLY A N 1
ATOM 2195 C CA . GLY A 1 277 ? 13.857 -15.627 -26.342 1.00 95.12 277 GLY A CA 1
ATOM 2196 C C . GLY A 1 277 ? 14.619 -14.465 -25.713 1.00 95.12 277 GLY A C 1
ATOM 2197 O O . GLY A 1 277 ? 15.838 -14.459 -25.802 1.00 95.12 277 GLY A O 1
ATOM 2198 N N . PHE A 1 278 ? 13.931 -13.487 -25.115 1.00 95.94 278 PHE A N 1
ATOM 2199 C CA . PHE A 1 278 ? 14.581 -12.458 -24.305 1.00 95.94 278 PHE A CA 1
ATOM 2200 C C . PHE A 1 278 ? 14.962 -13.010 -22.923 1.00 95.94 278 PHE A C 1
ATOM 2202 O O . PHE A 1 278 ? 14.306 -13.914 -22.395 1.00 95.94 278 PHE A O 1
ATOM 2209 N N . SER A 1 279 ? 15.998 -12.423 -22.320 1.00 95.56 279 SER A N 1
ATOM 2210 C CA . SER A 1 279 ? 16.478 -12.787 -20.985 1.00 95.56 279 SER A CA 1
ATOM 2211 C C . SER A 1 279 ? 15.433 -12.544 -19.885 1.00 95.56 279 SER A C 1
ATOM 2213 O O . SER A 1 279 ? 14.512 -11.736 -20.017 1.00 95.56 279 SER A O 1
ATOM 2215 N N . GLU A 1 280 ? 15.587 -13.220 -18.744 1.00 95.50 280 GLU A N 1
ATOM 2216 C CA . GLU A 1 280 ? 14.714 -13.004 -17.582 1.00 95.50 280 GLU A CA 1
ATOM 2217 C C . GLU A 1 280 ? 14.787 -11.557 -17.072 1.00 95.50 280 GLU A C 1
ATOM 2219 O O . GLU A 1 280 ? 13.758 -10.960 -16.756 1.00 95.50 280 GLU A O 1
ATOM 2224 N N . SER A 1 281 ? 15.983 -10.957 -17.086 1.00 96.31 281 SER A N 1
ATOM 2225 C CA . SER A 1 281 ? 16.197 -9.554 -16.717 1.00 96.31 281 SER A CA 1
ATOM 2226 C C . SER A 1 281 ? 15.359 -8.604 -17.572 1.00 96.31 281 SER A C 1
ATOM 2228 O O . SER A 1 281 ? 14.773 -7.667 -17.039 1.00 96.31 281 SER A O 1
ATOM 2230 N N . PHE A 1 282 ? 15.209 -8.884 -18.869 1.00 96.94 282 PHE A N 1
ATOM 2231 C CA . PHE A 1 282 ? 14.304 -8.138 -19.743 1.00 96.94 282 PHE A CA 1
ATOM 2232 C C . PHE A 1 282 ? 12.851 -8.207 -19.283 1.00 96.94 282 PHE A C 1
ATOM 2234 O O . PHE A 1 282 ? 12.161 -7.189 -19.250 1.00 96.94 282 PHE A O 1
ATOM 2241 N N . GLY A 1 283 ? 12.381 -9.391 -18.886 1.00 96.62 283 GLY A N 1
ATOM 2242 C CA . GLY A 1 283 ? 11.050 -9.550 -18.305 1.00 96.62 283 GLY A CA 1
ATOM 2243 C C . GLY A 1 283 ? 10.849 -8.683 -17.056 1.00 96.62 283 GLY A C 1
ATOM 2244 O O . GLY A 1 283 ? 9.773 -8.110 -16.884 1.00 96.62 283 GLY A O 1
ATOM 2245 N N . MET A 1 284 ? 11.890 -8.504 -16.232 1.00 97.31 284 MET A N 1
ATOM 2246 C CA . MET A 1 284 ? 11.842 -7.675 -15.017 1.00 97.31 284 MET A CA 1
ATOM 2247 C C . MET A 1 284 ? 11.625 -6.177 -15.283 1.00 97.31 284 MET A C 1
ATOM 2249 O O . MET A 1 284 ? 11.237 -5.456 -14.366 1.00 97.31 284 MET A O 1
ATOM 2253 N N . LEU A 1 285 ? 11.807 -5.687 -16.517 1.00 97.38 285 LEU A N 1
ATOM 2254 C CA . LEU A 1 285 ? 11.413 -4.316 -16.878 1.00 97.38 285 LEU A CA 1
ATOM 2255 C C . LEU A 1 285 ? 9.899 -4.099 -16.768 1.00 97.38 285 LEU A C 1
ATOM 2257 O O . LEU A 1 285 ? 9.454 -2.963 -16.602 1.00 97.38 285 LEU A O 1
ATOM 2261 N N . PHE A 1 286 ? 9.112 -5.175 -16.864 1.00 97.06 286 PHE A N 1
ATOM 2262 C CA . PHE A 1 286 ? 7.652 -5.120 -16.899 1.00 97.06 286 PHE A CA 1
ATOM 2263 C C . PHE A 1 286 ? 6.978 -5.998 -15.847 1.00 97.06 286 PHE A C 1
ATOM 2265 O O . PHE A 1 286 ? 5.808 -5.773 -15.580 1.00 97.06 286 PHE A O 1
ATOM 2272 N N . ALA A 1 287 ? 7.656 -6.995 -15.277 1.00 95.75 287 ALA A N 1
ATOM 2273 C CA . ALA A 1 287 ? 7.020 -7.983 -14.403 1.00 95.75 287 ALA A CA 1
ATOM 2274 C C . ALA A 1 287 ? 6.397 -7.360 -13.143 1.00 95.75 287 ALA A C 1
ATOM 2276 O O . ALA A 1 287 ? 5.278 -7.709 -12.775 1.00 95.75 287 ALA A O 1
ATOM 2277 N N . ASP A 1 288 ? 7.093 -6.413 -12.509 1.00 94.88 288 ASP A N 1
ATOM 2278 C CA . ASP A 1 288 ? 6.602 -5.760 -11.297 1.00 94.88 288 ASP A CA 1
ATOM 2279 C C . ASP A 1 288 ? 5.400 -4.839 -11.617 1.00 94.88 288 ASP A C 1
ATOM 2281 O O . ASP A 1 288 ? 5.470 -4.020 -12.545 1.00 94.88 288 ASP A O 1
ATOM 2285 N N . PRO A 1 289 ? 4.283 -4.910 -10.870 1.00 93.56 289 PRO A N 1
ATOM 2286 C CA . PRO A 1 289 ? 3.135 -4.030 -11.082 1.00 93.56 289 PRO A CA 1
ATOM 2287 C C . PRO A 1 289 ? 3.492 -2.542 -11.015 1.00 93.56 289 PRO A C 1
ATOM 2289 O O . PRO A 1 289 ? 2.898 -1.739 -11.736 1.00 93.56 289 PRO A O 1
ATOM 2292 N N . GLU A 1 290 ? 4.483 -2.154 -10.209 1.00 92.88 290 GLU A N 1
ATOM 2293 C CA . GLU A 1 290 ? 4.950 -0.772 -10.110 1.00 92.88 290 GLU A CA 1
ATOM 2294 C C . GLU A 1 290 ? 5.793 -0.325 -11.310 1.00 92.88 290 GLU A C 1
ATOM 2296 O O . GLU A 1 290 ? 5.938 0.880 -11.530 1.00 92.88 290 GLU A O 1
ATOM 2301 N N . CYS A 1 291 ? 6.256 -1.243 -12.165 1.00 95.44 291 CYS A N 1
ATOM 2302 C CA . CYS A 1 291 ? 6.849 -0.890 -13.458 1.00 95.44 291 CYS A CA 1
ATOM 2303 C C . CYS A 1 291 ? 5.803 -0.388 -14.470 1.00 95.44 291 CYS A C 1
ATOM 2305 O O . CYS A 1 291 ? 6.156 0.301 -15.435 1.00 95.44 291 CYS A O 1
ATOM 2307 N N . ASN A 1 292 ? 4.518 -0.695 -14.246 1.00 94.62 292 ASN A N 1
ATOM 2308 C CA . ASN A 1 292 ? 3.422 -0.440 -15.179 1.00 94.62 292 ASN A CA 1
ATOM 2309 C C . ASN A 1 292 ? 2.447 0.623 -14.634 1.00 94.62 292 ASN A C 1
ATOM 2311 O O . ASN A 1 292 ? 2.142 0.664 -13.442 1.00 94.62 292 ASN A O 1
ATOM 2315 N N . SER A 1 293 ? 1.935 1.489 -15.508 1.00 91.12 293 SER A N 1
ATOM 2316 C CA . SER A 1 293 ? 0.867 2.472 -15.213 1.00 91.12 293 SER A CA 1
ATOM 2317 C C . SER A 1 293 ? -0.066 2.678 -16.409 1.00 91.12 293 SER A C 1
ATOM 2319 O O . SER A 1 293 ? -0.716 3.711 -16.552 1.00 91.12 293 SER A O 1
ATOM 2321 N N . ASP A 1 294 ? -0.100 1.690 -17.302 1.00 87.12 294 ASP A N 1
ATOM 2322 C CA . ASP A 1 294 ? -0.614 1.877 -18.657 1.00 87.12 294 ASP A CA 1
ATOM 2323 C C . ASP A 1 294 ? -2.100 1.497 -18.797 1.00 87.12 294 ASP A C 1
ATOM 2325 O O . ASP A 1 294 ? -2.694 1.727 -19.844 1.00 87.12 294 ASP A O 1
ATOM 2329 N N . ASP A 1 295 ? -2.699 0.886 -17.768 1.00 87.12 295 ASP A N 1
ATOM 2330 C CA . ASP A 1 295 ? -4.061 0.323 -17.794 1.00 87.12 295 ASP A CA 1
ATOM 2331 C C . ASP A 1 295 ? -4.921 0.873 -16.638 1.00 87.12 295 ASP A C 1
ATOM 2333 O O . ASP A 1 295 ? -5.598 0.144 -15.902 1.00 87.12 295 ASP A O 1
ATOM 2337 N N . GLU A 1 296 ? -4.866 2.185 -16.416 1.00 89.25 296 GLU A N 1
ATOM 2338 C CA . GLU A 1 296 ? -5.640 2.863 -15.373 1.00 89.25 296 GLU A CA 1
ATOM 2339 C C . GLU A 1 296 ? -6.885 3.527 -15.950 1.00 89.25 296 GLU A C 1
ATOM 2341 O O . GLU A 1 296 ? -6.854 4.080 -17.041 1.00 89.25 296 GLU A O 1
ATOM 2346 N N . LEU A 1 297 ? -8.009 3.418 -15.238 1.00 89.44 297 LEU A N 1
ATOM 2347 C CA . LEU A 1 297 ? -9.289 3.941 -15.709 1.00 89.44 297 LEU A CA 1
ATOM 2348 C C . LEU A 1 297 ? -9.423 5.383 -15.230 1.00 89.44 297 LEU A C 1
ATOM 2350 O O . LEU A 1 297 ? -9.343 5.626 -14.027 1.00 89.44 297 LEU A O 1
ATOM 2354 N N . MET A 1 298 ? -9.641 6.308 -16.156 1.00 89.50 298 MET A N 1
ATOM 2355 C CA . MET A 1 298 ? -9.867 7.717 -15.865 1.00 89.50 298 MET A CA 1
ATOM 2356 C C . MET A 1 298 ? -11.164 8.170 -16.529 1.00 89.50 298 MET A C 1
ATOM 2358 O O . MET A 1 298 ? -11.426 7.852 -17.689 1.00 89.50 298 MET A O 1
ATOM 2362 N N . SER A 1 299 ? -11.976 8.924 -15.794 1.00 88.50 299 SER A N 1
ATOM 2363 C CA . SER A 1 299 ? -13.165 9.574 -16.343 1.00 88.50 299 SER A CA 1
ATOM 2364 C C . SER A 1 299 ? -12.759 10.913 -16.952 1.00 88.50 299 SER A C 1
ATOM 2366 O O . SER A 1 299 ? -12.450 11.860 -16.230 1.00 88.50 299 SER A O 1
ATOM 2368 N N . LEU A 1 300 ? -12.751 10.998 -18.280 1.00 87.94 300 LEU A N 1
ATOM 2369 C CA . LEU A 1 300 ? -12.537 12.247 -19.004 1.00 87.94 300 LEU A CA 1
ATOM 2370 C C . LEU A 1 300 ? -13.911 12.807 -19.398 1.00 87.94 300 LEU A C 1
ATOM 2372 O O . LEU A 1 300 ? -14.471 12.481 -20.446 1.00 87.94 300 LEU A O 1
ATOM 2376 N N . GLY A 1 301 ? -14.503 13.593 -18.497 1.00 89.31 301 GLY A N 1
ATOM 2377 C CA . GLY A 1 301 ? -15.897 14.027 -18.616 1.00 89.31 301 GLY A CA 1
ATOM 2378 C C . GLY A 1 301 ? -16.866 12.871 -18.348 1.00 89.31 301 GLY A C 1
ATOM 2379 O O . GLY A 1 301 ? -16.877 12.317 -17.253 1.00 89.31 301 GLY A O 1
ATOM 2380 N N . SER A 1 302 ? -17.688 12.511 -19.337 1.00 91.50 302 SER A N 1
ATOM 2381 C CA . SER A 1 302 ? -18.651 11.400 -19.249 1.00 91.50 302 SER A CA 1
ATOM 2382 C C . SER A 1 302 ? -18.121 10.066 -19.787 1.00 91.50 302 SER A C 1
ATOM 2384 O O . SER A 1 302 ? -18.830 9.063 -19.715 1.00 91.50 302 SER A O 1
ATOM 2386 N N . VAL A 1 303 ? -16.905 10.044 -20.341 1.00 92.44 303 VAL A N 1
ATOM 2387 C CA . VAL A 1 303 ? -16.316 8.854 -20.964 1.00 92.44 303 VAL A CA 1
ATOM 2388 C C . VAL A 1 303 ? -15.220 8.297 -20.066 1.00 92.44 303 VAL A C 1
ATOM 2390 O O . VAL A 1 303 ? -14.302 9.012 -19.667 1.00 92.44 303 VAL A O 1
ATOM 2393 N N . GLU A 1 304 ? -15.302 7.005 -19.762 1.00 92.75 304 GLU A N 1
ATOM 2394 C CA . GLU A 1 304 ? -14.211 6.285 -19.115 1.00 92.75 304 GLU A CA 1
ATOM 2395 C C . GLU A 1 304 ? -13.216 5.806 -20.174 1.00 92.75 304 GLU A C 1
ATOM 2397 O O . GLU A 1 304 ? -13.568 5.057 -21.087 1.00 92.75 304 GLU A O 1
ATOM 2402 N N . VAL A 1 305 ? -11.966 6.237 -20.046 1.00 93.81 305 VAL A N 1
ATOM 2403 C CA . VAL A 1 305 ? -10.867 5.853 -20.932 1.00 93.81 305 VAL A CA 1
ATOM 2404 C C . VAL A 1 305 ? -9.759 5.186 -20.127 1.00 93.81 305 VAL A C 1
ATOM 2406 O O . VAL A 1 305 ? -9.535 5.507 -18.958 1.00 93.81 305 VAL A O 1
ATOM 2409 N N . TYR A 1 306 ? -9.060 4.240 -20.752 1.00 93.56 306 TYR A N 1
ATOM 2410 C CA . TYR A 1 306 ? -7.841 3.680 -20.181 1.00 93.56 306 TYR A CA 1
ATOM 2411 C C . TYR A 1 306 ? -6.676 4.592 -20.541 1.00 93.56 306 TYR A C 1
ATOM 2413 O O . TYR A 1 306 ? -6.418 4.827 -21.724 1.00 93.56 306 TYR A O 1
ATOM 2421 N N . VAL A 1 307 ? -5.996 5.112 -19.527 1.00 93.44 307 VAL A N 1
ATOM 2422 C CA . VAL A 1 307 ? -4.904 6.072 -19.671 1.00 93.44 307 VAL A CA 1
ATOM 2423 C C . VAL A 1 307 ? -3.573 5.478 -19.227 1.00 93.44 307 VAL A C 1
ATOM 2425 O O . VAL A 1 307 ? -3.504 4.626 -18.338 1.00 93.44 307 VAL A O 1
ATOM 2428 N N . ARG A 1 308 ? -2.510 5.975 -19.853 1.00 93.62 308 ARG A N 1
ATOM 2429 C CA . ARG A 1 308 ? -1.117 5.731 -19.503 1.00 93.62 308 ARG A CA 1
ATOM 2430 C C . ARG A 1 308 ? -0.616 6.909 -18.695 1.00 93.62 308 ARG A C 1
ATOM 2432 O O . ARG A 1 308 ? -0.444 7.999 -19.238 1.00 93.62 308 ARG A O 1
ATOM 2439 N N . PHE A 1 309 ? -0.393 6.683 -17.409 1.00 93.88 309 PHE A N 1
ATOM 2440 C CA . PHE A 1 309 ? 0.233 7.687 -16.556 1.00 93.88 309 PHE A CA 1
ATOM 2441 C C . PHE A 1 309 ? 1.754 7.648 -16.693 1.00 93.88 309 PHE A C 1
ATOM 2443 O O . PHE A 1 309 ? 2.344 6.586 -16.924 1.00 93.88 309 PHE A O 1
ATOM 2450 N N . GLU A 1 310 ? 2.395 8.794 -16.481 1.00 92.38 310 GLU A N 1
ATOM 2451 C CA . GLU A 1 310 ? 3.849 8.871 -16.414 1.00 92.38 310 GLU A CA 1
ATOM 2452 C C . GLU A 1 310 ? 4.365 8.177 -15.141 1.00 92.38 310 GLU A C 1
ATOM 2454 O O . GLU A 1 310 ? 3.727 8.166 -14.083 1.00 92.38 310 GLU A O 1
ATOM 2459 N N . LYS A 1 311 ? 5.555 7.580 -15.235 1.00 93.94 311 LYS A N 1
ATOM 2460 C CA . LYS A 1 311 ? 6.302 7.074 -14.081 1.00 93.94 311 LYS A CA 1
ATOM 2461 C C . LYS A 1 311 ? 7.488 8.013 -13.854 1.00 93.94 311 LYS A C 1
ATOM 2463 O O . LYS A 1 311 ? 8.414 7.976 -14.663 1.00 93.94 311 LYS A O 1
ATOM 2468 N N . PRO A 1 312 ? 7.509 8.809 -12.767 1.00 91.62 312 PRO A N 1
ATOM 2469 C CA . PRO A 1 312 ? 8.473 9.894 -12.593 1.00 91.62 312 PRO A CA 1
ATOM 2470 C C . PRO A 1 312 ? 9.937 9.500 -12.768 1.00 91.62 312 PRO A C 1
ATOM 2472 O O . PRO A 1 312 ? 10.706 10.315 -13.256 1.00 91.62 312 PRO A O 1
ATOM 2475 N N . HIS A 1 313 ? 10.331 8.275 -12.412 1.00 95.31 313 HIS A N 1
ATOM 2476 C CA . HIS A 1 313 ? 11.723 7.813 -12.462 1.00 95.31 313 HIS A CA 1
ATOM 2477 C C . HIS A 1 313 ? 12.031 6.842 -13.609 1.00 95.31 313 HIS A C 1
ATOM 2479 O O . HIS A 1 313 ? 13.189 6.459 -13.767 1.00 95.31 313 HIS A O 1
ATOM 2485 N N . ARG A 1 314 ? 11.023 6.450 -14.396 1.00 96.69 314 ARG A N 1
ATOM 2486 C CA . ARG A 1 314 ? 11.186 5.505 -15.505 1.00 96.69 314 ARG A CA 1
ATOM 2487 C C . ARG A 1 314 ? 11.898 6.187 -16.667 1.00 96.69 314 ARG A C 1
ATOM 2489 O O . ARG A 1 314 ? 11.555 7.319 -17.013 1.00 96.69 314 ARG A O 1
ATOM 2496 N N . ASP A 1 315 ? 12.840 5.493 -17.293 1.00 97.06 315 ASP A N 1
ATOM 2497 C CA . ASP A 1 315 ? 13.433 5.943 -18.549 1.00 97.06 315 ASP A CA 1
ATOM 2498 C C . ASP A 1 315 ? 12.343 5.981 -19.638 1.00 97.06 315 ASP A C 1
ATOM 2500 O O . ASP A 1 315 ? 11.603 5.014 -19.855 1.00 97.06 315 ASP A O 1
ATOM 2504 N N . ALA A 1 316 ? 12.226 7.108 -20.343 1.00 95.69 316 ALA A N 1
ATOM 2505 C CA . ALA A 1 316 ? 11.262 7.275 -21.428 1.00 95.69 316 ALA A CA 1
ATOM 2506 C C . ALA A 1 316 ? 11.455 6.236 -22.549 1.00 95.69 316 ALA A C 1
ATOM 2508 O O . ALA A 1 316 ? 10.492 5.859 -23.219 1.00 95.69 316 ALA A O 1
ATOM 2509 N N . VAL A 1 317 ? 12.682 5.740 -22.738 1.00 95.69 317 VAL A N 1
ATOM 2510 C CA . VAL A 1 317 ? 12.999 4.635 -23.646 1.00 95.69 317 VAL A CA 1
ATOM 2511 C C . VAL A 1 317 ? 12.224 3.376 -23.272 1.00 95.69 317 VAL A C 1
ATOM 2513 O O . VAL A 1 317 ? 11.705 2.722 -24.169 1.00 95.69 317 VAL A O 1
ATOM 2516 N N . VAL A 1 318 ? 12.117 3.038 -21.985 1.00 96.25 318 VAL A N 1
ATOM 2517 C CA . VAL A 1 318 ? 11.417 1.828 -21.520 1.00 96.25 318 VAL A CA 1
ATOM 2518 C C . VAL A 1 318 ? 9.916 1.945 -21.778 1.00 96.25 318 VAL A C 1
ATOM 2520 O O . VAL A 1 318 ? 9.278 0.979 -22.194 1.00 96.25 318 VAL A O 1
ATOM 2523 N N . GLY A 1 319 ? 9.357 3.149 -21.611 1.00 94.69 319 GLY A N 1
ATOM 2524 C CA . GLY A 1 319 ? 7.978 3.446 -22.006 1.00 94.69 319 GLY A CA 1
ATOM 2525 C C . GLY A 1 319 ? 7.755 3.262 -23.510 1.00 94.69 319 GLY A C 1
ATOM 2526 O O . GLY A 1 319 ? 6.869 2.510 -23.913 1.00 94.69 319 GLY A O 1
ATOM 2527 N N . ARG A 1 320 ? 8.593 3.885 -24.351 1.00 94.94 320 ARG A N 1
ATOM 2528 C CA . ARG A 1 320 ? 8.513 3.729 -25.817 1.00 94.94 320 ARG A CA 1
ATOM 2529 C C . ARG A 1 320 ? 8.677 2.281 -26.245 1.00 94.94 320 ARG A C 1
ATOM 2531 O O . ARG A 1 320 ? 7.876 1.778 -27.015 1.00 94.94 320 ARG A O 1
ATOM 2538 N N . LEU A 1 321 ? 9.646 1.574 -25.682 1.00 95.06 321 LEU A N 1
ATOM 2539 C CA . LEU A 1 321 ? 9.841 0.147 -25.894 1.00 95.06 321 LEU A CA 1
ATOM 2540 C C . LEU A 1 321 ? 8.564 -0.660 -25.618 1.00 95.06 321 LEU A C 1
ATOM 2542 O O . LEU A 1 321 ? 8.155 -1.476 -26.447 1.00 95.06 321 LEU A O 1
ATOM 2546 N N . ALA A 1 322 ? 7.937 -0.440 -24.461 1.00 95.69 322 ALA A N 1
ATOM 2547 C CA . ALA A 1 322 ? 6.717 -1.144 -24.097 1.00 95.69 322 ALA A CA 1
ATOM 2548 C C . ALA A 1 322 ? 5.599 -0.883 -25.119 1.00 95.69 322 ALA A C 1
ATOM 2550 O O . ALA A 1 322 ? 4.906 -1.810 -25.528 1.00 95.69 322 ALA A O 1
ATOM 2551 N N . HIS A 1 323 ? 5.440 0.368 -25.551 1.00 93.88 323 HIS A N 1
ATOM 2552 C CA . HIS A 1 323 ? 4.297 0.816 -26.348 1.00 93.88 323 HIS A CA 1
ATOM 2553 C C . HIS A 1 323 ? 4.459 0.689 -27.860 1.00 93.88 323 HIS A C 1
ATOM 2555 O O . HIS A 1 323 ? 3.479 0.430 -28.552 1.00 93.88 323 HIS A O 1
ATOM 2561 N N . GLU A 1 324 ? 5.663 0.901 -28.373 1.00 95.06 324 GLU A N 1
ATOM 2562 C CA . GLU A 1 324 ? 5.971 0.928 -29.805 1.00 95.06 324 GLU A CA 1
ATOM 2563 C C . GLU A 1 324 ? 6.453 -0.438 -30.302 1.00 95.06 324 GLU A C 1
ATOM 2565 O O . GLU A 1 324 ? 6.335 -0.731 -31.489 1.00 95.06 324 GLU A O 1
ATOM 2570 N N . HIS A 1 325 ? 6.970 -1.291 -29.409 1.00 94.25 325 HIS A N 1
ATOM 2571 C CA . HIS A 1 325 ? 7.538 -2.584 -29.788 1.00 94.25 325 HIS A CA 1
ATOM 2572 C C . HIS A 1 325 ? 6.848 -3.770 -29.105 1.00 94.25 325 HIS A C 1
ATOM 2574 O O . HIS A 1 325 ? 6.252 -4.601 -29.788 1.00 94.25 325 HIS A O 1
ATOM 2580 N N . VAL A 1 326 ? 6.882 -3.846 -27.769 1.00 95.81 326 VAL A N 1
ATOM 2581 C CA . VAL A 1 326 ? 6.391 -5.026 -27.031 1.00 95.81 326 VAL A CA 1
ATOM 2582 C C . VAL A 1 326 ? 4.881 -5.197 -27.190 1.00 95.81 326 VAL A C 1
ATOM 2584 O O . VAL A 1 326 ? 4.422 -6.264 -27.596 1.00 95.81 326 VAL A O 1
ATOM 2587 N N . ASP A 1 327 ? 4.096 -4.158 -26.900 1.00 95.50 327 ASP A N 1
ATOM 2588 C CA . ASP A 1 327 ? 2.636 -4.234 -26.946 1.00 95.50 327 ASP A CA 1
ATOM 2589 C C . ASP A 1 327 ? 2.109 -4.538 -28.362 1.00 95.50 327 ASP A C 1
ATOM 2591 O O . ASP A 1 327 ? 1.333 -5.487 -28.480 1.00 95.50 327 ASP A O 1
ATOM 2595 N N . PRO A 1 328 ? 2.522 -3.843 -29.445 1.00 95.31 328 PRO A N 1
ATOM 2596 C CA . PRO A 1 328 ? 2.041 -4.147 -30.793 1.00 95.31 328 PRO A CA 1
ATOM 2597 C C . PRO A 1 328 ? 2.362 -5.577 -31.231 1.00 95.31 328 PRO A C 1
ATOM 2599 O O . PRO A 1 328 ? 1.484 -6.269 -31.746 1.00 95.31 328 PRO A O 1
ATOM 2602 N N . MET A 1 329 ? 3.586 -6.057 -30.975 1.00 95.81 329 MET A N 1
ATOM 2603 C CA . MET A 1 329 ? 3.974 -7.424 -31.330 1.00 95.81 329 MET A CA 1
ATOM 2604 C C . MET A 1 329 ? 3.218 -8.467 -30.508 1.00 95.81 329 MET A C 1
ATOM 2606 O O . MET A 1 329 ? 2.770 -9.473 -31.056 1.00 95.81 329 MET A O 1
ATOM 2610 N N . ARG A 1 330 ? 3.031 -8.224 -29.207 1.00 95.00 330 ARG A N 1
ATOM 2611 C CA . ARG A 1 330 ? 2.254 -9.103 -28.330 1.00 95.00 330 ARG A CA 1
ATOM 2612 C C . ARG A 1 330 ? 0.792 -9.174 -28.762 1.00 95.00 330 ARG A C 1
ATOM 2614 O O . ARG A 1 330 ? 0.236 -10.268 -28.816 1.00 95.00 330 ARG A O 1
ATOM 2621 N N . ILE A 1 331 ? 0.176 -8.034 -29.075 1.00 93.19 331 ILE A N 1
ATOM 2622 C CA . ILE A 1 331 ? -1.217 -7.953 -29.533 1.00 93.19 331 ILE A CA 1
ATOM 2623 C C . ILE A 1 331 ? -1.376 -8.671 -30.872 1.00 93.19 331 ILE A C 1
ATOM 2625 O O . ILE A 1 331 ? -2.307 -9.458 -31.018 1.00 93.19 331 ILE A O 1
ATOM 2629 N N . GLU A 1 332 ? -0.460 -8.459 -31.818 1.00 93.62 332 GLU A N 1
ATOM 2630 C CA . GLU A 1 332 ? -0.503 -9.116 -33.126 1.00 93.62 332 GLU A CA 1
ATOM 2631 C C . GLU A 1 332 ? -0.292 -10.630 -33.013 1.00 93.62 332 GLU A C 1
ATOM 2633 O O . GLU A 1 332 ? -1.068 -11.411 -33.560 1.00 93.62 332 GLU A O 1
ATOM 2638 N N . GLN A 1 333 ? 0.696 -11.075 -32.232 1.00 92.94 333 GLN A N 1
ATOM 2639 C CA . GLN A 1 333 ? 0.914 -12.498 -31.969 1.00 92.94 333 GLN A CA 1
ATOM 2640 C C . GLN A 1 333 ? -0.305 -13.129 -31.290 1.00 92.94 333 GLN A C 1
ATOM 2642 O O . GLN A 1 333 ? -0.713 -14.240 -31.641 1.00 92.94 333 GLN A O 1
ATOM 2647 N N . ALA A 1 334 ? -0.922 -12.421 -30.342 1.00 90.94 334 ALA A N 1
ATOM 2648 C CA . ALA A 1 334 ? -2.162 -12.863 -29.735 1.00 90.94 334 ALA A CA 1
ATOM 2649 C C . ALA A 1 334 ? -3.270 -12.938 -30.798 1.00 90.94 334 ALA A C 1
ATOM 2651 O O . ALA A 1 334 ? -3.915 -13.970 -30.908 1.00 90.94 334 ALA A O 1
ATOM 2652 N N . ARG A 1 335 ? -3.449 -11.924 -31.652 1.00 91.12 335 ARG A N 1
ATOM 2653 C CA . ARG A 1 335 ? -4.437 -11.925 -32.747 1.00 91.12 335 ARG A CA 1
ATOM 2654 C C . ARG A 1 335 ? -4.290 -13.134 -33.675 1.00 91.12 335 ARG A C 1
ATOM 2656 O O . ARG A 1 335 ? -5.294 -13.752 -34.009 1.00 91.12 335 ARG A O 1
ATOM 2663 N N . LEU A 1 336 ? -3.060 -13.503 -34.035 1.00 92.12 336 LEU A N 1
ATOM 2664 C CA . LEU A 1 336 ? -2.765 -14.647 -34.908 1.00 92.12 336 LEU A CA 1
ATOM 2665 C C . LEU A 1 336 ? -2.980 -16.012 -34.233 1.00 92.12 336 LEU A C 1
ATOM 2667 O O . LEU A 1 336 ? -3.313 -16.986 -34.903 1.00 92.12 336 LEU A O 1
ATOM 2671 N N . THR A 1 337 ? -2.781 -16.100 -32.917 1.00 90.19 337 THR A N 1
ATOM 2672 C CA . THR A 1 337 ? -2.897 -17.358 -32.150 1.00 90.19 337 THR A CA 1
ATOM 2673 C C . THR A 1 337 ? -4.262 -17.545 -31.481 1.00 90.19 337 THR A C 1
ATOM 2675 O O . THR A 1 337 ? -4.581 -18.641 -31.008 1.00 90.19 337 THR A O 1
ATOM 2678 N N . ARG A 1 338 ? -5.085 -16.492 -31.426 1.00 83.19 338 ARG A N 1
ATOM 2679 C CA . ARG A 1 338 ? -6.372 -16.476 -30.724 1.00 83.19 338 ARG A CA 1
ATOM 2680 C C . ARG A 1 338 ? -7.425 -17.318 -31.439 1.00 83.19 338 ARG A C 1
ATOM 2682 O O . ARG A 1 338 ? -7.622 -17.248 -32.648 1.00 83.19 338 ARG A O 1
ATOM 2689 N N . ARG A 1 339 ? -8.187 -18.065 -30.636 1.00 77.56 339 ARG A N 1
ATOM 2690 C CA . ARG A 1 339 ? -9.496 -18.604 -31.036 1.00 77.56 339 ARG A CA 1
ATOM 2691 C C . ARG A 1 339 ? -10.509 -17.453 -31.030 1.00 77.56 339 ARG A C 1
ATOM 2693 O O . ARG A 1 339 ? -10.359 -16.526 -30.240 1.00 77.56 339 ARG A O 1
ATOM 2700 N N . SER A 1 340 ? -11.554 -17.527 -31.853 1.00 77.00 340 SER A N 1
ATOM 2701 C CA . SER A 1 340 ? -12.493 -16.429 -32.172 1.00 77.00 340 SER A CA 1
ATOM 2702 C C . SER A 1 340 ? -13.224 -15.735 -31.001 1.00 77.00 340 SER A C 1
ATOM 2704 O O . SER A 1 340 ? -13.983 -14.810 -31.252 1.00 77.00 340 SER A O 1
ATOM 2706 N N . ASN A 1 341 ? -13.012 -16.136 -29.741 1.00 77.00 341 ASN A N 1
ATOM 2707 C CA . ASN A 1 341 ? -13.712 -15.608 -28.560 1.00 77.00 341 ASN A CA 1
ATOM 2708 C C . ASN A 1 341 ? -12.804 -14.869 -27.559 1.00 77.00 341 ASN A C 1
ATOM 2710 O O . ASN A 1 341 ? -13.229 -14.588 -26.439 1.00 77.00 341 ASN A O 1
ATOM 2714 N N . THR A 1 342 ? -11.543 -14.589 -27.890 1.00 76.94 342 THR A N 1
ATOM 2715 C CA . THR A 1 342 ? -10.666 -13.854 -26.969 1.00 76.94 342 THR A CA 1
ATOM 2716 C C . THR A 1 342 ? -10.920 -12.350 -27.066 1.00 76.94 342 THR A C 1
ATOM 2718 O O . THR A 1 342 ? -10.814 -11.780 -28.144 1.00 76.94 342 THR A O 1
ATOM 2721 N N . MET A 1 343 ? -11.227 -11.722 -25.927 1.00 76.69 343 MET A N 1
ATOM 2722 C CA . MET A 1 343 ? -11.510 -10.288 -25.799 1.00 76.69 343 MET A CA 1
ATOM 2723 C C . MET A 1 343 ? -10.410 -9.423 -26.436 1.00 76.69 343 MET A C 1
ATOM 2725 O O . MET A 1 343 ? -9.219 -9.663 -26.207 1.00 76.69 343 MET A O 1
ATOM 2729 N N . ASP A 1 344 ? -10.810 -8.416 -27.213 1.00 84.44 344 ASP A N 1
ATOM 2730 C CA . ASP A 1 344 ? -9.885 -7.465 -27.829 1.00 84.44 344 ASP A CA 1
ATOM 2731 C C . ASP A 1 344 ? -9.045 -6.738 -26.775 1.00 84.44 344 ASP A C 1
ATOM 2733 O O . ASP A 1 344 ? -9.492 -6.466 -25.654 1.00 84.44 344 ASP A O 1
ATOM 2737 N N . GLU A 1 345 ? -7.791 -6.457 -27.130 1.00 86.06 345 GLU A N 1
ATOM 2738 C CA . GLU A 1 345 ? -6.918 -5.667 -26.269 1.00 86.06 345 GLU A CA 1
ATOM 2739 C C . GLU A 1 345 ? -7.510 -4.263 -26.096 1.00 86.06 345 GLU A C 1
ATOM 2741 O O . GLU A 1 345 ? -7.919 -3.617 -27.061 1.00 86.06 345 GLU A O 1
ATOM 2746 N N . ARG A 1 346 ? -7.538 -3.775 -24.853 1.00 89.81 346 ARG A N 1
ATOM 2747 C CA . ARG A 1 346 ? -8.024 -2.428 -24.547 1.00 89.81 346 ARG A CA 1
ATOM 2748 C C . ARG A 1 346 ? -7.125 -1.374 -25.190 1.00 89.81 346 ARG A C 1
ATOM 2750 O O . ARG A 1 346 ? -5.906 -1.404 -25.017 1.00 89.81 346 ARG A O 1
ATOM 2757 N N . GLN A 1 347 ? -7.732 -0.398 -25.860 1.00 89.88 347 GLN A N 1
ATOM 2758 C CA . GLN A 1 347 ? -7.015 0.777 -26.340 1.00 89.88 347 GLN A CA 1
ATOM 2759 C C . GLN A 1 347 ? -6.626 1.665 -25.151 1.00 89.88 347 GLN A C 1
ATOM 2761 O O . GLN A 1 347 ? -7.470 2.043 -24.340 1.00 89.88 347 GLN A O 1
ATOM 2766 N N . ARG A 1 348 ? -5.330 1.971 -25.049 1.00 92.81 348 ARG A N 1
ATOM 2767 C CA . ARG A 1 348 ? -4.734 2.791 -23.986 1.00 92.81 348 ARG A CA 1
ATOM 2768 C C . ARG A 1 348 ? -4.304 4.138 -24.564 1.00 92.81 348 ARG A C 1
ATOM 2770 O O . ARG A 1 348 ? -3.487 4.138 -25.488 1.00 92.81 348 ARG A O 1
ATOM 2777 N N . HIS A 1 349 ? -4.807 5.237 -24.013 1.00 92.25 349 HIS A N 1
ATOM 2778 C CA . HIS A 1 349 ? -4.485 6.613 -24.402 1.00 92.25 349 HIS A CA 1
ATOM 2779 C C . HIS A 1 349 ? -3.397 7.202 -23.503 1.00 92.25 349 HIS A C 1
ATOM 2781 O O . HIS A 1 349 ? -3.242 6.781 -22.363 1.00 92.25 349 HIS A O 1
ATOM 2787 N N . GLU A 1 350 ? -2.633 8.175 -23.986 1.00 91.06 350 GLU A N 1
ATOM 2788 C CA . GLU A 1 350 ? -1.737 8.941 -23.114 1.00 91.06 350 GLU A CA 1
ATOM 2789 C C . GLU A 1 350 ? -2.559 9.839 -22.185 1.00 91.06 350 GLU A C 1
ATOM 2791 O O . GLU A 1 350 ? -3.609 10.354 -22.576 1.00 91.06 350 GLU A O 1
ATOM 2796 N N . HIS A 1 351 ? -2.116 9.992 -20.935 1.00 90.50 351 HIS A N 1
ATOM 2797 C CA . HIS A 1 351 ? -2.761 10.924 -20.020 1.00 90.50 351 HIS A CA 1
ATOM 2798 C C . HIS A 1 351 ? -2.611 12.360 -20.561 1.00 90.50 351 HIS A C 1
ATOM 2800 O O . HIS A 1 351 ? -1.487 12.763 -20.855 1.00 90.50 351 HIS A O 1
ATOM 2806 N N . PRO A 1 352 ? -3.690 13.162 -20.655 1.00 88.25 352 PRO A N 1
ATOM 2807 C CA . PRO A 1 352 ? -3.652 14.469 -21.324 1.00 88.25 352 PRO A CA 1
ATOM 2808 C C . PRO A 1 352 ? -2.674 15.462 -20.682 1.00 88.25 352 PRO A C 1
ATOM 2810 O O . PRO A 1 352 ? -2.088 16.292 -21.366 1.00 88.25 352 PRO A O 1
ATOM 2813 N N . GLU A 1 353 ? -2.492 15.365 -19.366 1.00 91.00 353 GLU A N 1
ATOM 2814 C CA . GLU A 1 353 ? -1.594 16.228 -18.585 1.00 91.00 353 GLU A CA 1
ATOM 2815 C C . GLU A 1 353 ? -0.279 15.535 -18.178 1.00 91.00 353 GLU A C 1
ATOM 2817 O O . GLU A 1 353 ? 0.468 16.076 -17.369 1.00 91.00 353 GLU A O 1
ATOM 2822 N N . SER A 1 354 ? -0.017 14.314 -18.668 1.00 86.94 354 SER A N 1
ATOM 2823 C CA . SER A 1 354 ? 1.161 13.513 -18.281 1.00 86.94 354 SER A CA 1
ATOM 2824 C C . SER A 1 354 ? 1.363 13.373 -16.763 1.00 86.94 354 SER A C 1
ATOM 2826 O O . SER A 1 354 ? 2.485 13.347 -16.265 1.00 86.94 354 SER A O 1
ATOM 2828 N N . LEU A 1 355 ? 0.272 13.283 -15.993 1.00 88.31 355 LEU A N 1
ATOM 2829 C CA . LEU A 1 355 ? 0.371 13.129 -14.545 1.00 88.31 355 LEU A CA 1
ATOM 2830 C C . LEU A 1 355 ? 0.977 11.772 -14.180 1.00 88.31 355 LEU A C 1
ATOM 2832 O O . LEU A 1 355 ? 0.886 10.791 -14.928 1.00 88.31 355 LEU A O 1
ATOM 2836 N N . SER A 1 356 ? 1.566 11.710 -12.987 1.00 87.75 356 SER A N 1
ATOM 2837 C CA . SER A 1 356 ? 1.941 10.443 -12.380 1.00 87.75 356 SER A CA 1
ATOM 2838 C C . SER A 1 356 ? 0.710 9.736 -11.830 1.00 87.75 356 SER A C 1
ATOM 2840 O O . SER A 1 356 ? -0.232 10.359 -11.340 1.00 87.75 356 SER A O 1
ATOM 2842 N N . SER A 1 357 ? 0.706 8.407 -11.915 1.00 85.69 357 SER A N 1
ATOM 2843 C CA . SER A 1 357 ? -0.421 7.654 -11.374 1.00 85.69 357 SER A CA 1
ATOM 2844 C C . SER A 1 357 ? -0.430 7.748 -9.843 1.00 85.69 357 SER A C 1
ATOM 2846 O O . SER A 1 357 ? 0.625 7.565 -9.222 1.00 85.69 357 SER A O 1
ATOM 2848 N N . PRO A 1 358 ? -1.610 7.922 -9.218 1.00 78.56 358 PRO A N 1
ATOM 2849 C CA . PRO A 1 358 ? -1.745 7.995 -7.762 1.00 78.56 358 PRO A CA 1
ATOM 2850 C C . PRO A 1 358 ? -1.324 6.695 -7.061 1.00 78.56 358 PRO A C 1
ATOM 2852 O O . PRO A 1 358 ? -0.977 6.708 -5.884 1.00 78.56 358 PRO A O 1
ATOM 2855 N N . LEU A 1 359 ? -1.310 5.571 -7.785 1.00 79.19 359 LEU A N 1
ATOM 2856 C CA . LEU A 1 359 ? -0.846 4.281 -7.274 1.00 79.19 359 LEU A CA 1
ATOM 2857 C C . LEU A 1 359 ? 0.667 4.106 -7.398 1.00 79.19 359 LEU A C 1
ATOM 2859 O O . LEU A 1 359 ? 1.233 3.250 -6.736 1.00 79.19 359 LEU A O 1
ATOM 2863 N N . SER A 1 360 ? 1.330 4.921 -8.222 1.00 75.00 360 SER A N 1
ATOM 2864 C CA . SER A 1 360 ? 2.760 4.805 -8.548 1.00 75.00 360 SER A CA 1
ATOM 2865 C C . SER A 1 360 ? 3.670 5.619 -7.636 1.00 75.00 360 SER A C 1
ATOM 2867 O O . SER A 1 360 ? 4.754 6.025 -8.050 1.00 75.00 360 SER A O 1
ATOM 2869 N N . ALA A 1 361 ? 3.243 5.904 -6.407 1.00 77.19 361 ALA A N 1
ATOM 2870 C CA . ALA A 1 361 ? 4.081 6.645 -5.467 1.00 77.19 361 ALA A CA 1
ATOM 2871 C C . ALA A 1 361 ? 5.349 5.861 -5.068 1.00 77.19 361 ALA A C 1
ATOM 2873 O O . ALA A 1 361 ? 6.310 6.446 -4.569 1.00 77.19 361 ALA A O 1
ATOM 2874 N N . ARG A 1 362 ? 5.349 4.536 -5.263 1.00 84.56 362 ARG A N 1
ATOM 2875 C CA . ARG A 1 362 ? 6.451 3.637 -4.908 1.00 84.56 362 ARG A CA 1
ATOM 2876 C C . ARG A 1 362 ? 7.368 3.393 -6.104 1.00 84.56 362 ARG A C 1
ATOM 2878 O O . ARG A 1 362 ? 6.923 3.347 -7.249 1.00 84.56 362 ARG A O 1
ATOM 2885 N N . LEU A 1 363 ? 8.656 3.224 -5.817 1.00 91.69 363 LEU A N 1
ATOM 2886 C CA . LEU A 1 363 ? 9.605 2.735 -6.811 1.00 91.69 363 LEU A CA 1
ATOM 2887 C C . LEU A 1 363 ? 9.467 1.207 -6.924 1.00 91.69 363 LEU A C 1
ATOM 2889 O O . LEU A 1 363 ? 9.246 0.566 -5.896 1.00 91.69 363 LEU A O 1
ATOM 2893 N N . PRO A 1 364 ? 9.599 0.625 -8.127 1.00 93.94 364 PRO A N 1
ATOM 2894 C CA . PRO A 1 364 ? 9.443 -0.814 -8.320 1.00 93.94 364 PRO A CA 1
ATOM 2895 C C . PRO A 1 364 ? 10.568 -1.600 -7.628 1.00 93.94 364 PRO A C 1
ATOM 2897 O O . PRO A 1 364 ? 11.717 -1.501 -8.065 1.00 93.94 364 PRO A O 1
ATOM 2900 N N . PRO A 1 365 ? 10.279 -2.390 -6.576 1.00 89.69 365 PRO A N 1
ATOM 2901 C CA . PRO A 1 365 ? 11.312 -3.051 -5.778 1.00 89.69 365 PRO A CA 1
ATOM 2902 C C . PRO A 1 365 ? 12.103 -4.091 -6.580 1.00 89.69 365 PRO A C 1
ATOM 2904 O O . PRO A 1 365 ? 13.310 -4.227 -6.386 1.00 89.69 365 PRO A O 1
ATOM 2907 N N . ASN A 1 366 ? 11.444 -4.789 -7.511 1.00 91.88 366 ASN A N 1
ATOM 2908 C CA . ASN A 1 366 ? 12.010 -5.924 -8.234 1.00 91.88 366 ASN A CA 1
ATOM 2909 C C . ASN A 1 366 ? 12.093 -5.653 -9.745 1.00 91.88 366 ASN A C 1
ATOM 2911 O O . ASN A 1 366 ? 11.524 -6.382 -10.556 1.00 91.88 366 ASN A O 1
ATOM 2915 N N . CYS A 1 367 ? 12.818 -4.603 -10.136 1.00 96.62 367 CYS A N 1
ATOM 2916 C CA . CYS A 1 367 ? 13.044 -4.260 -11.542 1.00 96.62 367 CYS A CA 1
ATOM 2917 C C . CYS A 1 367 ? 14.525 -4.317 -11.949 1.00 96.62 367 CYS A C 1
ATOM 2919 O O . CYS A 1 367 ? 15.438 -4.305 -11.111 1.00 96.62 367 CYS A O 1
ATOM 2921 N N . ALA A 1 368 ? 14.760 -4.381 -13.261 1.00 97.75 368 ALA A N 1
ATOM 2922 C CA . ALA A 1 368 ? 16.086 -4.171 -13.832 1.00 97.75 368 ALA A CA 1
ATOM 2923 C C . ALA A 1 368 ? 16.499 -2.692 -13.703 1.00 97.75 368 ALA A C 1
ATOM 2925 O O . ALA A 1 368 ? 15.658 -1.796 -13.760 1.00 97.75 368 ALA A O 1
ATOM 2926 N N . LEU A 1 369 ? 17.790 -2.425 -13.498 1.00 98.06 369 LEU A N 1
ATOM 2927 C CA . LEU A 1 369 ? 18.307 -1.085 -13.178 1.00 98.06 369 LEU A CA 1
ATOM 2928 C C . LEU A 1 369 ? 18.036 -0.063 -14.292 1.00 98.06 369 LEU A C 1
ATOM 2930 O O . LEU A 1 369 ? 17.775 1.107 -14.033 1.00 98.06 369 LEU A O 1
ATOM 2934 N N . ASP A 1 370 ? 18.069 -0.527 -15.531 1.00 97.75 370 ASP A N 1
ATOM 2935 C CA . ASP A 1 370 ? 17.794 0.216 -16.756 1.00 97.75 370 ASP A CA 1
ATOM 2936 C C . ASP A 1 370 ? 16.307 0.530 -16.974 1.00 97.75 370 ASP A C 1
ATOM 2938 O O . ASP A 1 370 ? 15.951 1.211 -17.932 1.00 97.75 370 ASP A O 1
ATOM 2942 N N . TRP A 1 371 ? 15.435 0.125 -16.042 1.00 97.94 371 TRP A N 1
ATOM 2943 C CA . TRP A 1 371 ? 14.113 0.732 -15.905 1.00 97.94 371 TRP A CA 1
ATOM 2944 C C . TRP A 1 371 ? 14.210 2.225 -15.558 1.00 97.94 371 TRP A C 1
ATOM 2946 O O . TRP A 1 371 ? 13.362 3.015 -15.978 1.00 97.94 371 TRP A O 1
ATOM 2956 N N . PHE A 1 372 ? 15.230 2.616 -14.787 1.00 98.06 372 PHE A N 1
ATOM 2957 C CA . PHE A 1 372 ? 15.409 3.982 -14.315 1.00 98.06 372 PHE A CA 1
ATOM 2958 C C . PHE A 1 372 ? 16.107 4.872 -15.336 1.00 98.06 372 PHE A C 1
ATOM 2960 O O . PHE A 1 372 ? 17.145 4.503 -15.887 1.00 98.06 372 PHE A O 1
ATOM 2967 N N . ASP A 1 373 ? 15.619 6.108 -15.458 1.00 97.75 373 ASP A N 1
ATOM 2968 C CA . ASP A 1 373 ? 16.394 7.177 -16.080 1.00 97.75 373 ASP A CA 1
ATOM 2969 C C . ASP A 1 373 ? 17.680 7.406 -15.272 1.00 97.75 373 ASP A C 1
ATOM 2971 O O . ASP A 1 373 ? 17.639 7.612 -14.055 1.00 97.75 373 ASP A O 1
ATOM 2975 N N . VAL A 1 374 ? 18.824 7.379 -15.954 1.00 98.19 374 VAL A N 1
ATOM 2976 C CA . VAL A 1 374 ? 20.156 7.476 -15.339 1.00 98.19 374 VAL A CA 1
ATOM 2977 C C . VAL A 1 374 ? 20.297 8.739 -14.484 1.00 98.19 374 VAL A C 1
ATOM 2979 O O . VAL A 1 374 ? 20.808 8.695 -13.362 1.00 98.19 374 VAL A O 1
ATOM 2982 N N . THR A 1 375 ? 19.818 9.875 -14.994 1.00 98.12 375 THR A N 1
ATOM 2983 C CA . THR A 1 375 ? 19.947 11.175 -14.328 1.00 98.12 375 THR A CA 1
ATOM 2984 C C . THR A 1 375 ? 19.072 11.210 -13.080 1.00 98.12 375 THR A C 1
ATOM 2986 O O . THR A 1 375 ? 19.544 11.578 -12.002 1.00 98.12 375 THR A O 1
ATOM 2989 N N . LYS A 1 376 ? 17.820 10.756 -13.194 1.00 97.25 376 LYS A N 1
ATOM 2990 C CA . LYS A 1 376 ? 16.876 10.686 -12.071 1.00 97.25 376 LYS A CA 1
ATOM 2991 C C . LYS A 1 376 ? 17.308 9.663 -11.019 1.00 97.25 376 LYS A C 1
ATOM 2993 O O . LYS A 1 376 ? 17.152 9.930 -9.830 1.00 97.25 376 LYS A O 1
ATOM 2998 N N . PHE A 1 377 ? 17.882 8.525 -11.417 1.00 97.75 377 PHE A N 1
ATOM 2999 C CA . PHE A 1 377 ? 18.419 7.523 -10.492 1.00 97.75 377 PHE A CA 1
ATOM 3000 C C . PHE A 1 377 ? 19.585 8.074 -9.676 1.00 97.75 377 PHE A C 1
ATOM 3002 O O . PHE A 1 377 ? 19.632 7.907 -8.458 1.00 97.75 377 PHE A O 1
ATOM 3009 N N . ASN A 1 378 ? 20.520 8.765 -10.330 1.00 98.06 378 ASN A N 1
ATOM 3010 C CA . ASN A 1 378 ? 21.709 9.309 -9.676 1.00 98.06 378 ASN A CA 1
ATOM 3011 C C . ASN A 1 378 ? 21.378 10.426 -8.671 1.00 98.06 378 ASN A C 1
ATOM 3013 O O . ASN A 1 378 ? 22.156 10.666 -7.749 1.00 98.06 378 ASN A O 1
ATOM 3017 N N . GLN A 1 379 ? 20.207 11.055 -8.802 1.00 97.25 379 GLN A N 1
ATOM 3018 C CA . GLN A 1 379 ? 19.661 12.009 -7.832 1.00 97.25 379 GLN A CA 1
ATOM 3019 C C . GLN A 1 379 ? 18.983 11.336 -6.626 1.00 97.25 379 GLN A C 1
ATOM 3021 O O . GLN A 1 379 ? 18.687 12.009 -5.636 1.00 97.25 379 GLN A O 1
ATOM 3026 N N . LEU A 1 380 ? 18.734 10.020 -6.666 1.00 95.81 380 LEU A N 1
ATOM 3027 C CA . LEU A 1 380 ? 18.113 9.317 -5.547 1.00 95.81 380 LEU A CA 1
ATOM 3028 C C . LEU A 1 380 ? 19.042 9.293 -4.317 1.00 95.81 380 LEU A C 1
ATOM 3030 O O . LEU A 1 380 ? 20.271 9.188 -4.442 1.00 95.81 380 LEU A O 1
ATOM 3034 N N . PRO A 1 381 ? 18.472 9.302 -3.095 1.00 94.94 381 PRO A N 1
ATOM 3035 C CA . PRO A 1 381 ? 19.248 9.123 -1.876 1.00 94.94 381 PRO A CA 1
ATOM 3036 C C . PRO A 1 381 ? 20.096 7.848 -1.913 1.00 94.94 381 PRO A C 1
ATOM 3038 O O . PRO A 1 381 ? 19.656 6.813 -2.416 1.00 94.94 381 PRO A O 1
ATOM 3041 N N . ALA A 1 382 ? 21.284 7.890 -1.300 1.00 95.06 382 ALA A N 1
ATOM 3042 C CA . ALA A 1 382 ? 22.212 6.755 -1.266 1.00 95.06 382 ALA A CA 1
ATOM 3043 C C . ALA A 1 382 ? 21.546 5.451 -0.782 1.00 95.06 382 ALA A C 1
ATOM 3045 O O . ALA A 1 382 ? 21.775 4.388 -1.351 1.00 95.06 382 ALA A O 1
ATOM 3046 N N . ALA A 1 383 ? 20.646 5.534 0.201 1.00 90.69 383 ALA A N 1
ATOM 3047 C CA . ALA A 1 383 ? 19.907 4.377 0.703 1.00 90.69 383 ALA A CA 1
ATOM 3048 C C . ALA A 1 383 ? 19.049 3.684 -0.369 1.00 90.69 383 ALA A C 1
ATOM 3050 O O . ALA A 1 383 ? 18.919 2.462 -0.335 1.00 90.69 383 ALA A O 1
ATOM 3051 N N . LEU A 1 384 ? 18.493 4.447 -1.316 1.00 91.81 384 LEU A N 1
ATOM 3052 C CA . LEU A 1 384 ? 17.685 3.912 -2.413 1.00 91.81 384 LEU A CA 1
ATOM 3053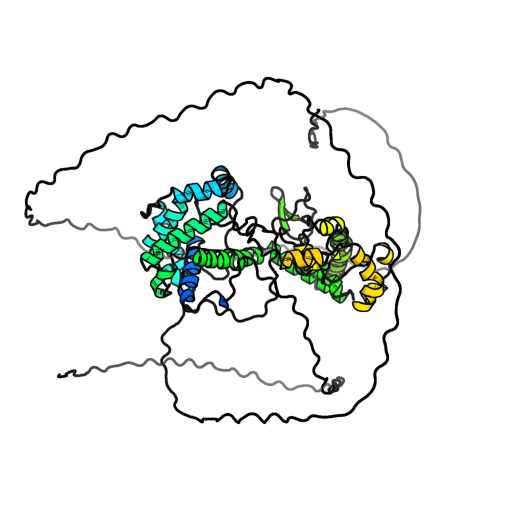 C C . LEU A 1 384 ? 18.572 3.343 -3.513 1.00 91.81 384 LEU A C 1
ATOM 3055 O O . LEU A 1 384 ? 18.352 2.226 -3.966 1.00 91.81 384 LEU A O 1
ATOM 3059 N N . ARG A 1 385 ? 19.635 4.064 -3.885 1.00 96.25 385 ARG A N 1
ATOM 3060 C CA . ARG A 1 385 ? 20.611 3.577 -4.872 1.00 96.25 385 ARG A CA 1
ATOM 3061 C C . ARG A 1 385 ? 21.269 2.270 -4.417 1.00 96.25 385 ARG A C 1
ATOM 3063 O O . ARG A 1 385 ? 21.506 1.383 -5.228 1.00 96.25 385 ARG A O 1
ATOM 3070 N N . TYR A 1 386 ? 21.514 2.116 -3.112 1.00 95.06 386 TYR A N 1
ATOM 3071 C CA . TYR A 1 386 ? 22.022 0.871 -2.526 1.00 95.06 386 TYR A CA 1
ATOM 3072 C C . TYR A 1 386 ? 21.072 -0.313 -2.734 1.00 95.06 386 TYR A C 1
ATOM 3074 O O . TYR A 1 386 ? 21.541 -1.432 -2.930 1.00 95.06 386 TYR A O 1
ATOM 3082 N N . HIS A 1 387 ? 19.756 -0.087 -2.687 1.00 91.25 387 HIS A N 1
ATOM 3083 C CA . HIS A 1 387 ? 18.762 -1.148 -2.848 1.00 91.25 387 HIS A CA 1
ATOM 3084 C C . HIS A 1 387 ? 18.885 -1.824 -4.219 1.00 91.25 387 HIS A C 1
ATOM 3086 O O . HIS A 1 387 ? 18.954 -3.047 -4.300 1.00 91.25 387 HIS A O 1
ATOM 3092 N N . TYR A 1 388 ? 19.073 -1.024 -5.268 1.00 96.06 388 TYR A N 1
ATOM 3093 C CA . TYR A 1 388 ? 19.227 -1.494 -6.646 1.00 96.06 388 TYR A CA 1
ATOM 3094 C C . TYR A 1 388 ? 20.651 -1.895 -7.030 1.00 96.06 388 TYR A C 1
ATOM 3096 O O . TYR A 1 388 ? 20.918 -2.203 -8.190 1.00 96.06 388 TYR A O 1
ATOM 3104 N N . ARG A 1 389 ? 21.600 -1.928 -6.085 1.00 95.88 389 ARG A N 1
ATOM 3105 C CA . ARG A 1 389 ? 22.995 -2.294 -6.395 1.00 95.88 389 ARG A CA 1
ATOM 3106 C C . ARG A 1 389 ? 23.123 -3.691 -6.998 1.00 95.88 389 ARG A C 1
ATOM 3108 O O . ARG A 1 389 ? 24.100 -3.966 -7.676 1.00 95.88 389 ARG A O 1
ATOM 3115 N N . ASN A 1 390 ? 22.174 -4.579 -6.724 1.00 95.38 390 ASN A N 1
ATOM 3116 C CA . ASN A 1 390 ? 22.168 -5.945 -7.240 1.00 95.38 390 ASN A CA 1
ATOM 3117 C C . ASN A 1 390 ? 21.117 -6.150 -8.335 1.00 95.38 390 ASN A C 1
ATOM 3119 O O . ASN A 1 390 ? 20.949 -7.278 -8.788 1.00 95.38 390 ASN A O 1
ATOM 3123 N N . SER A 1 391 ? 20.426 -5.090 -8.765 1.00 96.38 391 SER A N 1
ATOM 3124 C CA . SER A 1 391 ? 19.494 -5.192 -9.880 1.00 96.38 391 SER A CA 1
ATOM 3125 C C . SER A 1 391 ? 20.243 -5.565 -11.157 1.00 96.38 391 SER A C 1
ATOM 3127 O O . SER A 1 391 ? 21.354 -5.065 -11.390 1.00 96.38 391 SER A O 1
ATOM 3129 N N . PRO A 1 392 ? 19.669 -6.458 -11.975 1.00 97.25 392 PRO A N 1
ATOM 3130 C CA . PRO A 1 392 ? 20.268 -6.820 -13.246 1.00 97.25 392 PRO A CA 1
ATOM 3131 C C . PRO A 1 392 ? 20.172 -5.655 -14.234 1.00 97.25 392 PRO A C 1
ATOM 3133 O O . PRO A 1 392 ? 19.372 -4.737 -14.052 1.00 97.25 392 PRO A O 1
ATOM 3136 N N . ILE A 1 393 ? 20.979 -5.717 -15.291 1.00 98.06 393 ILE A N 1
ATOM 3137 C CA . ILE A 1 393 ? 20.790 -4.895 -16.486 1.00 98.06 393 ILE A CA 1
ATOM 3138 C C . ILE A 1 393 ? 20.029 -5.741 -17.499 1.00 98.06 393 ILE A C 1
ATOM 3140 O O . ILE A 1 393 ? 20.413 -6.880 -17.760 1.00 98.06 393 ILE A O 1
ATOM 3144 N N . ALA A 1 394 ? 18.959 -5.196 -18.056 1.00 96.62 394 ALA A N 1
ATOM 3145 C CA . ALA A 1 394 ? 18.116 -5.874 -19.026 1.00 96.62 394 ALA A CA 1
ATOM 3146 C C . ALA A 1 394 ? 18.394 -5.466 -20.476 1.00 96.62 394 ALA A C 1
ATOM 3148 O O . ALA A 1 394 ? 18.142 -6.251 -21.393 1.00 96.62 394 ALA A O 1
ATOM 3149 N N . TRP A 1 395 ? 18.882 -4.245 -20.686 1.00 94.75 395 TRP A N 1
ATOM 3150 C CA . TRP A 1 395 ? 18.874 -3.593 -21.985 1.00 94.75 395 TRP A CA 1
ATOM 3151 C C . TRP A 1 395 ? 20.226 -2.935 -22.313 1.00 94.75 395 TRP A C 1
ATOM 3153 O O . TRP A 1 395 ? 20.758 -2.183 -21.495 1.00 94.75 395 TRP A O 1
ATOM 3163 N N . PRO A 1 396 ? 20.803 -3.170 -23.510 1.00 97.19 396 PRO A N 1
ATOM 3164 C CA . PRO A 1 396 ? 22.102 -2.614 -23.881 1.00 97.19 396 PRO A CA 1
ATOM 3165 C C . PRO A 1 396 ? 22.030 -1.126 -24.280 1.00 97.19 396 PRO A C 1
ATOM 3167 O O . PRO A 1 396 ? 20.965 -0.562 -24.567 1.00 97.19 396 PRO A O 1
ATOM 3170 N N . LEU A 1 397 ? 23.192 -0.474 -24.368 1.00 96.69 397 LEU A N 1
ATOM 3171 C CA . LEU A 1 397 ? 23.287 0.913 -24.839 1.00 96.69 397 LEU A CA 1
ATOM 3172 C C . LEU A 1 397 ? 22.668 1.099 -26.234 1.00 96.69 397 LEU A C 1
ATOM 3174 O O . LEU A 1 397 ? 22.695 0.159 -27.032 1.00 96.69 397 LEU A O 1
ATOM 3178 N N . PRO A 1 398 ? 22.134 2.299 -26.557 1.00 94.88 398 PRO A N 1
ATOM 3179 C CA . PRO A 1 398 ? 21.476 2.589 -27.834 1.00 94.88 398 PRO A CA 1
ATOM 3180 C C . PRO A 1 398 ? 22.209 2.088 -29.081 1.00 94.88 398 PRO A C 1
ATOM 3182 O O . PRO A 1 398 ? 21.574 1.538 -29.977 1.00 94.88 398 PRO A O 1
ATOM 3185 N N . GLU A 1 399 ? 23.535 2.202 -29.091 1.00 96.50 399 GLU A N 1
ATOM 3186 C CA . GLU A 1 399 ? 24.419 1.798 -30.191 1.00 96.50 399 GLU A CA 1
ATOM 3187 C C . GLU A 1 399 ? 24.361 0.292 -30.503 1.00 96.50 399 GLU A C 1
ATOM 3189 O O . GLU A 1 399 ? 24.578 -0.118 -31.641 1.00 96.50 399 GLU A O 1
ATOM 3194 N N . HIS A 1 400 ? 24.019 -0.540 -29.516 1.00 95.56 400 HIS A N 1
ATOM 3195 C CA . HIS A 1 400 ? 24.015 -2.000 -29.634 1.00 95.56 400 HIS A CA 1
ATOM 3196 C C . HIS A 1 400 ? 22.612 -2.611 -29.727 1.00 95.56 400 HIS A C 1
ATOM 3198 O O . HIS A 1 400 ? 22.483 -3.814 -29.939 1.00 95.56 400 HIS A O 1
ATOM 3204 N N . ARG A 1 401 ? 21.545 -1.809 -29.615 1.00 91.81 401 ARG A N 1
ATOM 3205 C CA . ARG A 1 401 ? 20.153 -2.309 -29.581 1.00 91.81 401 ARG A CA 1
ATOM 3206 C C . ARG A 1 401 ? 19.707 -2.981 -30.873 1.00 91.81 401 ARG A C 1
ATOM 3208 O O . ARG A 1 401 ? 18.840 -3.848 -30.835 1.00 91.81 401 ARG A O 1
ATOM 3215 N N . ASN A 1 402 ? 20.296 -2.574 -31.995 1.00 92.56 402 ASN A N 1
ATOM 3216 C CA . ASN A 1 402 ? 20.009 -3.150 -33.308 1.00 92.56 402 ASN A CA 1
ATOM 3217 C C . ASN A 1 402 ? 20.651 -4.529 -33.496 1.00 92.56 402 ASN A C 1
ATOM 3219 O O . ASN A 1 402 ? 20.236 -5.274 -34.380 1.00 92.56 402 ASN A O 1
ATOM 3223 N N . ASN A 1 403 ? 21.648 -4.876 -32.680 1.00 92.75 403 ASN A N 1
ATOM 3224 C CA . ASN A 1 403 ? 22.163 -6.233 -32.649 1.00 92.75 403 ASN A CA 1
ATOM 3225 C C . ASN A 1 403 ? 21.131 -7.128 -31.952 1.00 92.75 403 ASN A C 1
ATOM 3227 O O . ASN A 1 403 ? 20.495 -6.699 -30.997 1.00 92.75 403 ASN A O 1
ATOM 3231 N N . THR A 1 404 ? 20.905 -8.343 -32.437 1.00 92.19 404 THR A N 1
ATOM 3232 C CA . THR A 1 404 ? 19.932 -9.274 -31.838 1.00 92.19 404 THR A CA 1
ATOM 3233 C C . THR A 1 404 ? 20.589 -10.356 -30.994 1.00 92.19 404 THR A C 1
ATOM 3235 O O . THR A 1 404 ? 19.880 -11.121 -30.345 1.00 92.19 404 THR A O 1
ATOM 3238 N N . ASP A 1 405 ? 21.920 -10.436 -31.010 1.00 94.00 405 ASP A N 1
ATOM 3239 C CA . ASP A 1 405 ? 22.697 -11.455 -30.303 1.00 94.00 405 ASP A CA 1
ATOM 3240 C C . ASP A 1 405 ? 22.458 -11.437 -28.785 1.00 94.00 405 ASP A C 1
ATOM 3242 O O . ASP A 1 405 ? 22.298 -12.492 -28.179 1.00 94.00 405 ASP A O 1
ATOM 3246 N N . TRP A 1 406 ? 22.319 -10.253 -28.188 1.00 94.25 406 TRP A N 1
ATOM 3247 C CA . TRP A 1 406 ? 22.127 -10.073 -26.750 1.00 94.25 406 TRP A CA 1
ATOM 3248 C C . TRP A 1 406 ? 20.825 -10.657 -26.204 1.00 94.25 406 TRP A C 1
ATOM 3250 O O . TRP A 1 406 ? 20.731 -10.891 -25.002 1.00 94.25 406 TRP A O 1
ATOM 3260 N N . LYS A 1 407 ? 19.818 -10.905 -27.053 1.00 93.81 407 LYS A N 1
ATOM 3261 C CA . LYS A 1 407 ? 18.521 -11.430 -26.600 1.00 93.81 407 LYS A CA 1
ATOM 3262 C C . LYS A 1 407 ? 18.669 -12.813 -25.967 1.00 93.81 407 LYS A C 1
ATOM 3264 O O . LYS A 1 407 ? 18.090 -13.054 -24.914 1.00 93.81 407 LYS A O 1
ATOM 3269 N N . ALA A 1 408 ? 19.473 -13.667 -26.603 1.00 92.12 408 ALA A N 1
ATOM 3270 C CA . ALA A 1 408 ? 19.663 -15.067 -26.236 1.00 92.12 408 ALA A CA 1
ATOM 3271 C C . ALA A 1 408 ? 20.942 -15.328 -25.417 1.00 92.12 408 ALA A C 1
ATOM 3273 O O . ALA A 1 408 ? 21.212 -16.481 -25.085 1.00 92.12 408 ALA A O 1
ATOM 3274 N N . MET A 1 409 ? 21.729 -14.288 -25.118 1.00 95.25 409 MET A N 1
ATOM 3275 C CA . MET A 1 409 ? 22.930 -14.417 -24.291 1.00 95.25 409 MET A CA 1
ATOM 3276 C C . MET A 1 409 ? 22.568 -14.795 -22.860 1.00 95.25 409 MET A C 1
ATOM 3278 O O . MET A 1 409 ? 21.538 -14.375 -22.322 1.00 95.25 409 MET A O 1
ATOM 3282 N N . ASP A 1 410 ? 23.454 -15.557 -22.223 1.00 94.75 410 ASP A N 1
ATOM 3283 C CA . ASP A 1 410 ? 23.368 -15.732 -20.783 1.00 94.75 410 ASP A CA 1
ATOM 3284 C C . ASP A 1 410 ? 23.659 -14.403 -20.059 1.00 94.75 410 ASP A C 1
ATOM 3286 O O . ASP A 1 410 ? 24.230 -13.460 -20.615 1.00 94.75 410 ASP A O 1
ATOM 3290 N N . THR A 1 411 ? 23.233 -14.296 -18.801 1.00 93.56 411 THR A N 1
ATOM 3291 C CA . THR A 1 411 ? 23.378 -13.051 -18.037 1.00 93.56 411 THR A CA 1
ATOM 3292 C C . THR A 1 411 ? 24.841 -12.648 -17.831 1.00 93.56 411 THR A C 1
ATOM 3294 O O . THR A 1 411 ? 25.125 -11.454 -17.769 1.00 93.56 411 THR A O 1
ATOM 3297 N N . ALA A 1 412 ? 25.771 -13.598 -17.714 1.00 95.94 412 ALA A N 1
ATOM 3298 C CA . ALA A 1 412 ? 27.181 -13.297 -17.484 1.00 95.94 412 ALA A CA 1
ATOM 3299 C C . ALA A 1 412 ? 27.843 -12.751 -18.758 1.00 95.94 412 ALA A C 1
ATOM 3301 O O . ALA A 1 412 ? 28.460 -11.687 -18.707 1.00 95.94 412 ALA A O 1
ATOM 3302 N N . GLU A 1 413 ? 27.629 -13.415 -19.894 1.00 96.75 413 GLU A N 1
ATOM 3303 C CA . GLU A 1 413 ? 28.077 -12.989 -21.220 1.00 96.75 413 GLU A CA 1
ATOM 3304 C C . GLU A 1 413 ? 27.473 -11.628 -21.585 1.00 96.75 413 GLU A C 1
ATOM 3306 O O . GLU A 1 413 ? 28.184 -10.713 -22.007 1.00 96.75 413 GLU A O 1
ATOM 3311 N N . PHE A 1 414 ? 26.170 -11.444 -21.343 1.00 97.38 414 PHE A N 1
ATOM 3312 C CA . PHE A 1 414 ? 25.504 -10.162 -21.557 1.00 97.38 414 PHE A CA 1
ATOM 3313 C C . PHE A 1 414 ? 26.134 -9.049 -20.714 1.00 97.38 414 PHE A C 1
ATOM 3315 O O . PHE A 1 414 ? 26.378 -7.952 -21.219 1.00 97.38 414 PHE A O 1
ATOM 3322 N N . MET A 1 415 ? 26.404 -9.305 -19.430 1.00 97.62 415 MET A N 1
ATOM 3323 C CA . MET A 1 415 ? 27.023 -8.316 -18.547 1.00 97.62 415 MET A CA 1
ATOM 3324 C C . MET A 1 415 ? 28.445 -7.968 -18.983 1.00 97.62 415 MET A C 1
ATOM 3326 O O . MET A 1 415 ? 28.796 -6.788 -18.977 1.00 97.62 415 MET A O 1
ATOM 3330 N N . GLU A 1 416 ? 29.239 -8.959 -19.387 1.00 97.75 416 GLU A N 1
ATOM 3331 C CA . GLU A 1 416 ? 30.597 -8.757 -19.891 1.00 97.75 416 GLU A CA 1
ATOM 3332 C C . GLU A 1 416 ? 30.603 -7.910 -21.168 1.00 97.75 416 GLU A C 1
ATOM 3334 O O . GLU A 1 416 ? 31.352 -6.936 -21.250 1.00 97.75 416 GLU A O 1
ATOM 3339 N N . LYS A 1 417 ? 29.729 -8.236 -22.127 1.00 97.75 417 LYS A N 1
ATOM 3340 C CA . LYS A 1 417 ? 29.713 -7.617 -23.456 1.00 97.75 417 LYS A CA 1
ATOM 3341 C C . LYS A 1 417 ? 28.981 -6.274 -23.516 1.00 97.75 417 LYS A C 1
ATOM 3343 O O . LYS A 1 417 ? 29.394 -5.397 -24.268 1.00 97.75 417 LYS A O 1
ATOM 3348 N N . TYR A 1 418 ? 27.892 -6.115 -22.762 1.00 97.69 418 TYR A N 1
ATOM 3349 C CA . TYR A 1 418 ? 27.000 -4.949 -22.853 1.00 97.69 418 TYR A CA 1
ATOM 3350 C C . TYR A 1 418 ? 26.646 -4.339 -21.497 1.00 97.69 418 TYR A C 1
ATOM 3352 O O . TYR A 1 418 ? 26.629 -3.116 -21.341 1.00 97.69 418 TYR A O 1
ATOM 3360 N N . GLY A 1 419 ? 26.324 -5.174 -20.510 1.00 97.00 419 GLY A N 1
ATOM 3361 C CA . GLY A 1 419 ? 25.701 -4.716 -19.270 1.00 97.00 419 GLY A CA 1
ATOM 3362 C C . GLY A 1 419 ? 26.616 -3.857 -18.397 1.00 97.00 419 GLY A C 1
ATOM 3363 O O . GLY A 1 419 ? 26.142 -2.909 -17.775 1.00 97.00 419 GLY A O 1
ATOM 3364 N N . ASN A 1 420 ? 27.925 -4.120 -18.370 1.00 98.06 420 ASN A N 1
ATOM 3365 C CA . ASN A 1 420 ? 28.876 -3.330 -17.583 1.00 98.06 420 ASN A CA 1
ATOM 3366 C C . ASN A 1 420 ? 28.930 -1.866 -18.033 1.00 98.06 420 ASN A C 1
ATOM 3368 O O . ASN A 1 420 ? 29.010 -0.973 -17.190 1.00 98.06 420 ASN A O 1
ATOM 3372 N N . ASP A 1 421 ? 28.832 -1.607 -19.334 1.00 98.06 421 ASP A N 1
ATOM 3373 C CA . ASP A 1 421 ? 28.884 -0.253 -19.885 1.00 98.06 421 ASP A CA 1
ATOM 3374 C C . ASP A 1 421 ? 27.642 0.557 -19.503 1.00 98.06 421 ASP A C 1
ATOM 3376 O O . ASP A 1 421 ? 27.759 1.712 -19.094 1.00 98.06 421 ASP A O 1
ATOM 3380 N N . VAL A 1 422 ? 26.466 -0.079 -19.538 1.00 98.00 422 VAL A N 1
ATOM 3381 C CA . VAL A 1 422 ? 25.205 0.494 -19.038 1.00 98.00 422 VAL A CA 1
ATOM 3382 C C . VAL A 1 422 ? 25.302 0.745 -17.534 1.00 98.00 422 VAL A C 1
ATOM 3384 O O . VAL A 1 422 ? 25.032 1.844 -17.056 1.00 98.00 422 VAL A O 1
ATOM 3387 N N . ARG A 1 423 ? 25.760 -0.253 -16.772 1.00 98.06 423 ARG A N 1
ATOM 3388 C CA . ARG A 1 423 ? 25.868 -0.186 -15.312 1.00 98.06 423 ARG A CA 1
ATOM 3389 C C . ARG A 1 423 ? 26.813 0.919 -14.835 1.00 98.06 423 ARG A C 1
ATOM 3391 O O . ARG A 1 423 ? 26.536 1.521 -13.802 1.00 98.06 423 ARG A O 1
ATOM 3398 N N . ARG A 1 424 ? 27.884 1.226 -15.581 1.00 98.12 424 ARG A N 1
ATOM 3399 C CA . ARG A 1 424 ? 28.813 2.334 -15.277 1.00 98.12 424 ARG A CA 1
ATOM 3400 C C . ARG A 1 424 ? 28.156 3.719 -15.323 1.00 98.12 424 ARG A C 1
ATOM 3402 O O . ARG A 1 424 ? 28.715 4.649 -14.750 1.00 98.12 424 ARG A O 1
ATOM 3409 N N . GLN A 1 425 ? 26.997 3.873 -15.966 1.00 98.31 425 GLN A N 1
ATOM 3410 C CA . GLN A 1 425 ? 26.263 5.146 -16.001 1.00 98.31 425 GLN A CA 1
ATOM 3411 C C . GLN A 1 425 ? 25.546 5.451 -14.675 1.00 98.31 425 GLN A C 1
ATOM 3413 O O . GLN A 1 425 ? 25.253 6.610 -14.367 1.00 98.31 425 GLN A O 1
ATOM 3418 N N . TYR A 1 426 ? 25.291 4.420 -13.867 1.00 98.31 426 TYR A N 1
ATOM 3419 C CA . TYR A 1 426 ? 24.616 4.533 -12.582 1.00 98.31 426 TYR A CA 1
ATOM 3420 C C . TYR A 1 426 ? 25.638 4.703 -11.455 1.00 98.31 426 TYR A C 1
ATOM 3422 O O . TYR A 1 426 ? 26.522 3.875 -11.234 1.00 98.31 426 TYR A O 1
ATOM 3430 N N . THR A 1 427 ? 25.489 5.777 -10.690 1.00 98.25 427 THR A N 1
ATOM 3431 C CA . THR A 1 427 ? 26.311 6.063 -9.519 1.00 98.25 427 THR A CA 1
ATOM 3432 C C . THR A 1 427 ? 25.757 5.283 -8.337 1.00 98.25 427 THR A C 1
ATOM 3434 O O . THR A 1 427 ? 24.674 5.585 -7.835 1.00 98.25 427 THR A O 1
ATOM 3437 N N . PHE A 1 428 ? 26.505 4.310 -7.828 1.00 97.25 428 PHE A N 1
ATOM 3438 C CA . PHE A 1 428 ? 26.151 3.603 -6.596 1.00 97.25 428 PHE A CA 1
ATOM 3439 C C . PHE A 1 428 ? 26.757 4.272 -5.357 1.00 97.25 428 PHE A C 1
ATOM 3441 O O . PHE A 1 428 ? 27.695 5.061 -5.477 1.00 97.25 428 PHE A O 1
ATOM 3448 N N . PRO A 1 429 ? 26.212 4.018 -4.155 1.00 97.31 429 PRO A N 1
ATOM 3449 C CA . PRO A 1 429 ? 26.780 4.549 -2.924 1.00 97.31 429 PRO A CA 1
ATOM 3450 C C . PRO A 1 429 ? 28.202 4.046 -2.700 1.00 97.31 429 PRO A C 1
ATOM 3452 O O . PRO A 1 429 ? 28.480 2.851 -2.805 1.00 97.31 429 PRO A O 1
ATOM 3455 N N . THR A 1 430 ? 29.084 4.968 -2.344 1.00 97.44 430 THR A N 1
ATOM 3456 C CA . THR A 1 430 ? 30.455 4.684 -1.928 1.00 97.44 430 THR A CA 1
ATOM 3457 C C . THR A 1 430 ? 30.477 3.877 -0.631 1.00 97.44 430 THR A C 1
ATOM 3459 O O . THR A 1 430 ? 29.533 3.899 0.162 1.00 97.44 430 THR A O 1
ATOM 3462 N N . GLU A 1 431 ? 31.584 3.189 -0.355 1.00 95.94 431 GLU A N 1
ATOM 3463 C CA . GLU A 1 431 ? 31.746 2.446 0.899 1.00 95.94 431 GLU A CA 1
ATOM 3464 C C . GLU A 1 431 ? 31.634 3.346 2.135 1.00 95.94 431 GLU A C 1
ATOM 3466 O O . GLU A 1 431 ? 31.036 2.948 3.132 1.00 95.94 431 GLU A O 1
ATOM 3471 N N . ALA A 1 432 ? 32.099 4.595 2.044 1.00 96.00 432 ALA A N 1
ATOM 3472 C CA . ALA A 1 432 ? 31.932 5.586 3.101 1.00 96.00 432 ALA A CA 1
ATOM 3473 C C . ALA A 1 432 ? 30.456 5.957 3.332 1.00 96.00 432 ALA A C 1
ATOM 3475 O O . ALA A 1 432 ? 30.032 6.045 4.483 1.00 96.00 432 ALA A O 1
ATOM 3476 N N . GLU A 1 433 ? 29.657 6.140 2.274 1.00 95.00 433 GLU A N 1
ATOM 3477 C CA . GLU A 1 433 ? 28.207 6.352 2.396 1.00 95.00 433 GLU A CA 1
ATOM 3478 C C . GLU A 1 433 ? 27.513 5.114 2.970 1.00 95.00 433 GLU A C 1
ATOM 3480 O O . GLU A 1 433 ? 26.673 5.240 3.854 1.00 95.00 433 GLU A O 1
ATOM 3485 N N . MET A 1 434 ? 27.887 3.910 2.525 1.00 93.62 434 MET A N 1
ATOM 3486 C CA . MET A 1 434 ? 27.356 2.655 3.069 1.00 93.62 434 MET A CA 1
ATOM 3487 C C . MET A 1 434 ? 27.695 2.481 4.546 1.00 93.62 434 MET A C 1
ATOM 3489 O O . MET A 1 434 ? 26.841 2.058 5.324 1.00 93.62 434 MET A O 1
ATOM 3493 N N . ARG A 1 435 ? 28.918 2.839 4.944 1.00 92.94 435 ARG A N 1
ATOM 3494 C CA . ARG A 1 435 ? 29.352 2.837 6.337 1.00 92.94 435 ARG A CA 1
ATOM 3495 C C . ARG A 1 435 ? 28.559 3.856 7.148 1.00 92.94 435 ARG A C 1
ATOM 3497 O O . ARG A 1 435 ? 27.993 3.468 8.159 1.00 92.94 435 ARG A O 1
ATOM 3504 N N . ARG A 1 436 ? 28.394 5.091 6.658 1.00 91.44 436 ARG A N 1
ATOM 3505 C CA . ARG A 1 436 ? 27.525 6.098 7.294 1.00 91.44 436 ARG A CA 1
ATOM 3506 C C . ARG A 1 436 ? 26.089 5.607 7.435 1.00 91.44 436 ARG A C 1
ATOM 3508 O O . ARG A 1 436 ? 25.528 5.759 8.497 1.00 91.44 436 ARG A O 1
ATOM 3515 N N . MET A 1 437 ? 25.513 4.941 6.436 1.00 88.06 437 MET A N 1
ATOM 3516 C CA . MET A 1 437 ? 24.154 4.384 6.543 1.00 88.06 437 MET A CA 1
ATOM 3517 C C . MET A 1 437 ? 24.023 3.246 7.570 1.00 88.06 437 MET A C 1
ATOM 3519 O O . MET A 1 437 ? 22.911 2.958 8.009 1.00 88.06 437 MET A O 1
ATOM 3523 N N . ARG A 1 438 ? 25.124 2.561 7.910 1.00 87.25 438 ARG A N 1
ATOM 3524 C CA . ARG A 1 438 ? 25.167 1.543 8.975 1.00 87.25 438 ARG A CA 1
ATOM 3525 C C . ARG A 1 438 ? 25.452 2.153 10.348 1.00 87.25 438 ARG A C 1
ATOM 3527 O O . ARG A 1 438 ? 24.900 1.681 11.335 1.00 87.25 438 ARG A O 1
ATOM 3534 N N . GLU A 1 439 ? 26.354 3.132 10.395 1.00 87.94 439 GLU A N 1
ATOM 3535 C CA . GLU A 1 439 ? 26.855 3.782 11.611 1.00 87.94 439 GLU A CA 1
ATOM 3536 C C . GLU A 1 439 ? 25.945 4.882 12.115 1.00 87.94 439 GLU A C 1
ATOM 3538 O O . GLU A 1 439 ? 25.863 5.068 13.323 1.00 87.94 439 GLU A O 1
ATOM 3543 N N . GLU A 1 440 ? 25.293 5.618 11.215 1.00 80.94 440 GLU A N 1
ATOM 3544 C CA . GLU A 1 440 ? 24.223 6.525 11.570 1.00 80.94 440 GLU A CA 1
ATOM 3545 C C . GLU A 1 440 ? 23.170 5.612 12.191 1.00 80.94 440 GLU A C 1
ATOM 3547 O O . GLU A 1 440 ? 22.521 4.851 11.455 1.00 80.94 440 GLU A O 1
ATOM 3552 N N . PRO A 1 441 ? 23.036 5.600 13.544 1.00 59.34 441 PRO A N 1
ATOM 3553 C CA . PRO A 1 441 ? 21.910 4.914 14.135 1.00 59.34 441 PRO A CA 1
ATOM 3554 C C . PRO A 1 441 ? 20.751 5.519 13.387 1.00 59.34 441 PRO A C 1
ATOM 3556 O O . PRO A 1 441 ? 20.753 6.740 13.209 1.00 59.34 441 PRO A O 1
ATOM 3559 N N . VAL A 1 442 ? 19.855 4.689 12.857 1.00 58.53 442 VAL A N 1
ATOM 3560 C CA . VAL A 1 442 ? 18.638 5.180 12.231 1.00 58.53 442 VAL A CA 1
ATOM 3561 C C . VAL A 1 442 ? 17.988 6.030 13.314 1.00 58.53 442 VAL A C 1
ATOM 3563 O O . VAL A 1 442 ? 17.240 5.520 14.148 1.00 58.53 442 VAL A O 1
ATOM 3566 N N . ARG A 1 443 ? 18.341 7.326 13.368 1.00 50.72 443 ARG A N 1
ATOM 3567 C CA . ARG A 1 443 ? 17.569 8.387 13.965 1.00 50.72 443 ARG A CA 1
ATOM 3568 C C . ARG A 1 443 ? 16.295 8.099 13.252 1.00 50.72 443 ARG A C 1
ATOM 3570 O O . ARG A 1 443 ? 16.281 8.122 12.021 1.00 50.72 443 ARG A O 1
ATOM 3577 N N . ARG A 1 444 ? 15.358 7.536 14.012 1.00 47.75 444 ARG A N 1
ATOM 3578 C CA . ARG A 1 444 ? 14.086 7.049 13.517 1.00 47.75 444 ARG A CA 1
ATOM 3579 C C . ARG A 1 444 ? 13.371 8.295 13.042 1.00 47.75 444 ARG A C 1
ATOM 3581 O O . ARG A 1 444 ? 12.454 8.772 13.694 1.00 47.75 444 ARG A O 1
ATOM 3588 N N . ASP A 1 445 ? 13.828 8.832 11.926 1.00 44.75 445 ASP A N 1
ATOM 3589 C CA . ASP A 1 445 ? 13.135 9.744 11.075 1.00 44.75 445 ASP A CA 1
ATOM 3590 C C . ASP A 1 445 ? 12.077 8.836 10.475 1.00 44.75 445 ASP A C 1
ATOM 3592 O O . ASP A 1 445 ? 12.186 8.293 9.375 1.00 44.75 445 ASP A O 1
ATOM 3596 N N . ARG A 1 446 ? 11.061 8.582 11.311 1.00 49.34 446 ARG A N 1
ATOM 3597 C CA . ARG A 1 446 ? 9.849 7.837 10.987 1.00 49.34 446 ARG A CA 1
ATOM 3598 C C . ARG A 1 446 ? 9.134 8.476 9.789 1.00 49.34 446 ARG A C 1
ATOM 3600 O O . ARG A 1 446 ? 8.223 7.866 9.250 1.00 49.34 446 ARG A O 1
ATOM 3607 N N . ASN A 1 447 ? 9.602 9.647 9.356 1.00 42.62 447 ASN A N 1
ATOM 3608 C CA . ASN A 1 447 ? 9.127 10.451 8.250 1.00 42.62 447 ASN A CA 1
ATOM 3609 C C . ASN A 1 447 ? 9.722 10.132 6.873 1.00 42.62 447 ASN A C 1
ATOM 3611 O O . ASN A 1 447 ? 9.297 10.760 5.902 1.00 42.62 447 ASN A O 1
ATOM 3615 N N . ARG A 1 448 ? 10.674 9.197 6.707 1.00 48.44 448 ARG A N 1
ATOM 3616 C CA . ARG A 1 448 ? 11.178 8.885 5.353 1.00 48.44 448 ARG A CA 1
ATOM 3617 C C . ARG A 1 448 ? 10.249 7.923 4.608 1.00 48.44 448 ARG A C 1
ATOM 3619 O O . ARG A 1 448 ? 10.605 6.792 4.297 1.00 48.44 448 ARG A O 1
ATOM 3626 N N . HIS A 1 449 ? 9.066 8.437 4.280 1.00 47.19 449 HIS A N 1
ATOM 3627 C CA . HIS A 1 449 ? 7.931 7.789 3.615 1.00 47.19 449 HIS A CA 1
ATOM 3628 C C . HIS A 1 449 ? 8.165 7.403 2.143 1.00 47.19 449 HIS A C 1
ATOM 3630 O O . HIS A 1 449 ? 7.217 7.186 1.389 1.00 47.19 449 HIS A O 1
ATOM 3636 N N . GLN A 1 450 ? 9.417 7.298 1.694 1.00 49.31 450 GLN A N 1
ATOM 3637 C CA . GLN A 1 450 ? 9.724 6.818 0.347 1.00 49.31 450 GLN A CA 1
ATOM 3638 C C . GLN A 1 450 ? 9.613 5.292 0.315 1.00 49.31 450 GLN A C 1
ATOM 3640 O O . GLN A 1 450 ? 10.610 4.594 0.354 1.00 49.31 450 GLN A O 1
ATOM 3645 N N . GLY A 1 451 ? 8.373 4.797 0.318 1.00 47.41 451 GLY A N 1
ATOM 3646 C CA . GLY A 1 451 ? 7.864 3.874 -0.697 1.00 47.41 451 GLY A CA 1
ATOM 3647 C C . GLY A 1 451 ? 8.580 2.550 -0.969 1.00 47.41 451 GLY A C 1
ATOM 3648 O O . GLY A 1 451 ? 8.616 2.163 -2.131 1.00 47.41 451 GLY A O 1
ATOM 3649 N N . TRP A 1 452 ? 9.078 1.835 0.042 1.00 51.31 452 TRP A N 1
ATOM 3650 C CA . TRP A 1 452 ? 9.534 0.443 -0.121 1.00 51.31 452 TRP A CA 1
ATOM 3651 C C . TRP A 1 452 ? 8.610 -0.508 0.627 1.00 51.31 452 TRP A C 1
ATOM 3653 O O . TRP A 1 452 ? 8.869 -0.855 1.777 1.00 51.31 452 TRP A O 1
ATOM 3663 N N . GLY A 1 453 ? 7.514 -0.897 -0.018 1.00 48.72 453 GLY A N 1
ATOM 3664 C CA . GLY A 1 453 ? 6.897 -2.182 0.295 1.00 48.72 453 GLY A CA 1
ATOM 3665 C C . GLY A 1 453 ? 7.625 -3.207 -0.555 1.00 48.72 453 GLY A C 1
ATOM 3666 O O . GLY A 1 453 ? 7.580 -3.100 -1.779 1.00 48.72 453 GLY A O 1
ATOM 3667 N N . ALA A 1 454 ? 8.361 -4.129 0.061 1.00 46.62 454 ALA A N 1
ATOM 3668 C CA . ALA A 1 454 ? 8.770 -5.321 -0.664 1.00 46.62 454 ALA A CA 1
ATOM 3669 C C . ALA A 1 454 ? 7.474 -6.019 -1.091 1.00 46.62 454 ALA A C 1
ATOM 3671 O O . ALA A 1 454 ? 6.603 -6.227 -0.251 1.00 46.62 454 ALA A O 1
ATOM 3672 N N . ALA A 1 455 ? 7.310 -6.306 -2.383 1.00 46.75 455 ALA A N 1
ATOM 3673 C CA . ALA A 1 455 ? 6.309 -7.273 -2.794 1.00 46.75 455 ALA A CA 1
ATOM 3674 C C . ALA A 1 455 ? 6.747 -8.592 -2.155 1.00 46.75 455 ALA A C 1
ATOM 3676 O O . ALA A 1 455 ? 7.778 -9.150 -2.539 1.00 46.75 455 ALA A O 1
ATOM 3677 N N . ASP A 1 456 ? 6.062 -8.994 -1.088 1.00 47.22 456 ASP A N 1
ATOM 3678 C CA . ASP A 1 456 ? 6.245 -10.318 -0.531 1.00 47.22 456 ASP A CA 1
ATOM 3679 C C . ASP A 1 456 ? 5.768 -11.290 -1.608 1.00 47.22 456 ASP A C 1
ATOM 3681 O O . ASP A 1 456 ? 4.574 -11.424 -1.854 1.00 47.22 456 ASP A O 1
ATOM 3685 N N . ASP A 1 457 ? 6.731 -11.888 -2.318 1.00 44.75 457 ASP A N 1
ATOM 3686 C CA . ASP A 1 457 ? 6.493 -13.153 -2.996 1.00 44.75 457 ASP A CA 1
ATOM 3687 C C . ASP A 1 457 ? 6.012 -14.099 -1.903 1.00 44.75 457 ASP A C 1
ATOM 3689 O O . ASP A 1 457 ? 6.760 -14.365 -0.945 1.00 44.75 457 ASP A O 1
ATOM 3693 N N . ASP A 1 458 ? 4.739 -14.460 -2.058 1.00 44.59 458 ASP A N 1
ATOM 3694 C CA . ASP A 1 458 ? 3.946 -15.403 -1.290 1.00 44.59 458 ASP A CA 1
ATOM 3695 C C . ASP A 1 458 ? 4.717 -16.730 -1.194 1.00 44.59 458 ASP A C 1
ATOM 3697 O O . ASP A 1 458 ? 4.575 -17.627 -2.024 1.00 44.59 458 ASP A O 1
ATOM 3701 N N . ASP A 1 459 ? 5.568 -16.852 -0.177 1.00 41.41 459 ASP A N 1
ATOM 3702 C CA . ASP A 1 459 ? 5.660 -18.131 0.504 1.00 41.41 459 ASP A CA 1
ATOM 3703 C C . ASP A 1 459 ? 4.370 -18.200 1.325 1.00 41.41 459 ASP A C 1
ATOM 3705 O O . ASP A 1 459 ? 4.207 -17.444 2.288 1.00 41.41 459 ASP A O 1
ATOM 3709 N N . ASP A 1 460 ? 3.439 -19.031 0.847 1.00 44.28 460 ASP A N 1
ATOM 3710 C CA . ASP A 1 460 ? 2.212 -19.489 1.504 1.00 44.28 460 ASP A CA 1
ATOM 3711 C C . ASP A 1 460 ? 2.544 -20.123 2.873 1.00 44.28 460 ASP A C 1
ATOM 3713 O O . ASP A 1 460 ? 2.376 -21.321 3.096 1.00 44.28 460 ASP A O 1
ATOM 3717 N N . ASP A 1 461 ? 3.059 -19.334 3.811 1.00 43.38 461 ASP A N 1
ATOM 3718 C CA . ASP A 1 461 ? 2.962 -19.652 5.221 1.00 43.38 461 ASP A CA 1
ATOM 3719 C C . ASP A 1 461 ? 1.505 -19.393 5.573 1.00 43.38 461 ASP A C 1
ATOM 3721 O O . ASP A 1 461 ? 1.099 -18.235 5.683 1.00 43.38 461 ASP A O 1
ATOM 3725 N N . ASP A 1 462 ? 0.745 -20.481 5.698 1.00 48.53 462 ASP A N 1
ATOM 3726 C CA . ASP A 1 462 ? -0.592 -20.573 6.274 1.00 48.53 462 ASP A CA 1
ATOM 3727 C C . ASP A 1 462 ? -0.755 -19.587 7.446 1.00 48.53 462 ASP A C 1
ATOM 3729 O O . ASP A 1 462 ? -0.538 -19.915 8.617 1.00 48.53 462 ASP A O 1
ATOM 3733 N N . ASP A 1 463 ? -1.118 -18.339 7.138 1.00 45.94 463 ASP A N 1
ATOM 3734 C CA . ASP A 1 463 ? -1.544 -17.357 8.120 1.00 45.94 463 ASP A CA 1
ATOM 3735 C C . ASP A 1 463 ? -2.949 -17.805 8.499 1.00 45.94 463 ASP A C 1
ATOM 3737 O O . ASP A 1 463 ? -3.955 -17.358 7.938 1.00 45.94 463 ASP A O 1
ATOM 3741 N N . GLU A 1 464 ? -2.981 -18.809 9.382 1.00 48.25 464 GLU A N 1
ATOM 3742 C CA . GLU A 1 464 ? -4.147 -19.232 10.129 1.00 48.25 464 GLU A CA 1
ATOM 3743 C C . GLU A 1 464 ? -4.819 -17.950 10.607 1.00 48.25 464 GLU A C 1
ATOM 3745 O O . GLU A 1 464 ? -4.343 -17.266 11.522 1.00 48.25 464 GLU A O 1
ATOM 3750 N N . GLY A 1 465 ? -5.900 -17.578 9.911 1.00 48.91 465 GLY A N 1
ATOM 3751 C CA . GLY A 1 465 ? -6.729 -16.451 10.294 1.00 48.91 465 GLY A CA 1
ATOM 3752 C C . GLY A 1 465 ? -7.032 -16.572 11.783 1.00 48.91 465 GLY A C 1
ATOM 3753 O O . GLY A 1 465 ? -7.075 -17.696 12.286 1.00 48.91 465 GLY A O 1
ATOM 3754 N N . PRO A 1 466 ? -7.199 -15.446 12.499 1.00 46.78 466 PRO A N 1
ATOM 3755 C CA . PRO A 1 466 ? -7.308 -15.449 13.950 1.00 46.78 466 PRO A CA 1
ATOM 3756 C C . PRO A 1 466 ? -8.251 -16.574 14.366 1.00 46.78 466 PRO A C 1
ATOM 3758 O O . PRO A 1 466 ? -9.416 -16.580 13.959 1.00 46.78 466 PRO A O 1
ATOM 3761 N N . ASP A 1 467 ? -7.695 -17.564 15.069 1.00 48.16 467 ASP A N 1
ATOM 3762 C CA . ASP A 1 467 ? -8.420 -18.721 15.577 1.00 48.16 467 ASP A CA 1
ATOM 3763 C C . ASP A 1 467 ? -9.419 -18.223 16.627 1.00 48.16 467 ASP A C 1
ATOM 3765 O O . ASP A 1 467 ? -9.177 -18.194 17.831 1.00 48.16 467 ASP A O 1
ATOM 3769 N N . LEU A 1 468 ? -10.537 -17.705 16.126 1.00 54.25 468 LEU A N 1
ATOM 3770 C CA . LEU A 1 468 ? -11.687 -17.242 16.887 1.00 54.25 468 LEU A CA 1
ATOM 3771 C C . LEU A 1 468 ? -12.665 -18.407 17.124 1.00 54.25 468 LEU A C 1
ATOM 3773 O O . LEU A 1 468 ? -13.832 -18.172 17.440 1.00 54.25 468 LEU A O 1
ATOM 3777 N N . GLY A 1 469 ? -12.204 -19.651 16.934 1.00 42.69 469 GLY A N 1
ATOM 3778 C CA . GLY A 1 469 ? -13.004 -20.869 16.867 1.00 42.69 469 GLY A CA 1
ATOM 3779 C C . GLY A 1 469 ? -12.594 -21.956 17.860 1.00 42.69 469 GLY A C 1
ATOM 3780 O O . GLY A 1 469 ? -12.811 -23.128 17.575 1.00 42.69 469 GLY A O 1
ATOM 3781 N N . GLY A 1 470 ? -12.055 -21.600 19.029 1.00 36.31 470 GLY A N 1
ATOM 3782 C CA . GLY A 1 470 ? -11.803 -22.546 20.121 1.00 36.31 470 GLY A CA 1
ATOM 3783 C C . GLY A 1 470 ? -13.091 -23.008 20.814 1.00 36.31 470 GLY A C 1
ATOM 3784 O O . GLY A 1 470 ? -13.438 -22.514 21.887 1.00 36.31 470 GLY A O 1
ATOM 3785 N N . GLY A 1 471 ? -13.818 -23.945 20.202 1.00 36.31 471 GLY A N 1
ATOM 3786 C CA . GLY A 1 471 ? -14.727 -24.827 20.939 1.00 36.31 471 GLY A CA 1
ATOM 3787 C C . GLY A 1 471 ? -13.916 -25.805 21.804 1.00 36.31 471 GLY A C 1
ATOM 3788 O O . GLY A 1 471 ? -12.789 -26.130 21.426 1.00 36.31 471 GLY A O 1
ATOM 3789 N N . PRO A 1 472 ? -14.433 -26.261 22.960 1.00 37.25 472 PRO A N 1
ATOM 3790 C CA . PRO A 1 472 ? -13.737 -27.248 23.777 1.00 37.25 472 PRO A CA 1
ATOM 3791 C C . PRO A 1 472 ? -13.562 -28.530 22.955 1.00 37.25 472 PRO A C 1
ATOM 3793 O O . PRO A 1 472 ? -14.541 -29.169 22.580 1.00 37.25 472 PRO A O 1
ATOM 3796 N N . MET A 1 473 ? -12.314 -28.853 22.617 1.00 40.91 473 MET A N 1
ATOM 3797 C CA . MET A 1 473 ? -11.950 -30.181 22.141 1.00 40.91 473 MET A CA 1
ATOM 3798 C C . MET A 1 473 ? -12.061 -31.113 23.343 1.00 40.91 473 MET A C 1
ATOM 3800 O O . MET A 1 473 ? -11.308 -30.967 24.305 1.00 40.91 473 MET A O 1
ATOM 3804 N N . ASP A 1 474 ? -13.032 -32.018 23.300 1.00 38.16 474 ASP A N 1
ATOM 3805 C CA . ASP A 1 474 ? -13.080 -33.164 24.196 1.00 38.16 474 ASP A CA 1
ATOM 3806 C C . ASP A 1 474 ? -11.832 -34.020 23.921 1.00 38.16 474 ASP A C 1
ATOM 3808 O O . ASP A 1 474 ? -11.650 -34.571 22.833 1.00 38.16 474 ASP A O 1
ATOM 3812 N N . GLU A 1 475 ? -10.929 -34.045 24.899 1.00 41.59 475 GLU A N 1
ATOM 3813 C CA . GLU A 1 475 ? -9.768 -34.927 24.945 1.00 41.59 475 GLU A CA 1
ATOM 3814 C C . GLU A 1 475 ? -10.249 -36.361 25.201 1.00 41.59 475 GLU A C 1
ATOM 3816 O O . GLU A 1 475 ? -10.337 -36.807 26.344 1.00 41.59 475 GLU A O 1
ATOM 3821 N N . ASP A 1 476 ? -10.563 -37.097 24.136 1.00 39.75 476 ASP A N 1
ATOM 3822 C CA . ASP A 1 476 ? -10.608 -38.556 24.203 1.00 39.75 476 ASP A CA 1
ATOM 3823 C C . ASP A 1 476 ? -9.168 -39.086 24.097 1.00 39.75 476 ASP A C 1
ATOM 3825 O O . ASP A 1 476 ? -8.587 -39.221 23.017 1.00 39.75 476 ASP A O 1
ATOM 3829 N N . GLU A 1 477 ? -8.579 -39.336 25.268 1.00 40.34 477 GLU A N 1
ATOM 3830 C CA . GLU A 1 477 ? -7.348 -40.100 25.450 1.00 40.34 477 GLU A CA 1
ATOM 3831 C C . GLU A 1 477 ? -7.503 -41.512 24.859 1.00 40.34 477 GLU A C 1
ATOM 3833 O O . GLU A 1 477 ? -8.276 -42.329 25.362 1.00 40.34 477 GLU A O 1
ATOM 3838 N N . ASP A 1 478 ? -6.711 -41.831 23.834 1.00 38.69 478 ASP A N 1
ATOM 3839 C CA . ASP A 1 478 ? -6.492 -43.206 23.378 1.00 38.69 478 ASP A CA 1
ATOM 3840 C C . ASP A 1 478 ? -5.103 -43.673 23.872 1.00 38.69 478 ASP A C 1
ATOM 3842 O O . ASP A 1 478 ? -4.072 -43.149 23.426 1.00 38.69 478 ASP A O 1
ATOM 3846 N N . PRO A 1 479 ? -5.017 -44.610 24.838 1.00 47.91 479 PRO A N 1
ATOM 3847 C CA . PRO A 1 479 ? -3.759 -45.006 25.447 1.00 47.91 479 PRO A CA 1
ATOM 3848 C C . PRO A 1 479 ? -3.176 -46.213 24.710 1.00 47.91 479 PRO A C 1
ATOM 3850 O O . PRO A 1 479 ? -3.466 -47.358 25.053 1.00 47.91 479 PRO A O 1
ATOM 3853 N N . ASN A 1 480 ? -2.303 -45.992 23.723 1.00 40.22 480 ASN A N 1
ATOM 3854 C CA . ASN A 1 480 ? -1.359 -47.039 23.323 1.00 40.22 480 ASN A CA 1
ATOM 3855 C C . ASN A 1 480 ? -0.197 -46.549 22.447 1.00 40.22 480 ASN A C 1
ATOM 3857 O O . ASN A 1 480 ? -0.400 -46.102 21.323 1.00 40.22 480 ASN A O 1
ATOM 3861 N N . GLY A 1 481 ? 1.035 -46.804 22.903 1.00 33.16 481 GLY A N 1
ATOM 3862 C CA . GLY A 1 481 ? 2.084 -47.262 21.985 1.00 33.16 481 GLY A CA 1
ATOM 3863 C C . GLY A 1 481 ? 3.412 -46.500 21.946 1.00 33.16 481 GLY A C 1
ATOM 3864 O O . GLY A 1 481 ? 3.620 -45.647 21.098 1.00 33.16 481 GLY A O 1
ATOM 3865 N N . ALA A 1 482 ? 4.356 -47.003 22.747 1.00 34.88 482 ALA A N 1
ATOM 3866 C CA . ALA A 1 482 ? 5.789 -47.151 22.450 1.00 34.88 482 ALA A CA 1
ATOM 3867 C C . ALA A 1 482 ? 6.718 -45.915 22.463 1.00 34.88 482 ALA A C 1
ATOM 3869 O O . ALA A 1 482 ? 6.887 -45.176 21.497 1.00 34.88 482 ALA A O 1
ATOM 3870 N N . GLN A 1 483 ? 7.462 -45.833 23.569 1.00 37.06 483 GLN A N 1
ATOM 3871 C CA . GLN A 1 483 ? 8.691 -45.063 23.747 1.00 37.06 483 GLN A CA 1
ATOM 3872 C C . GLN A 1 483 ? 9.790 -45.510 22.763 1.00 37.06 483 GLN A C 1
ATOM 3874 O O . GLN A 1 483 ? 10.133 -46.691 22.706 1.00 37.06 483 GLN A O 1
ATOM 3879 N N . GLN A 1 484 ? 10.411 -44.556 22.064 1.00 34.12 484 GLN A N 1
ATOM 3880 C CA . GLN A 1 484 ? 11.746 -44.710 21.479 1.00 34.12 484 GLN A CA 1
ATOM 3881 C C . GLN A 1 484 ? 12.716 -43.767 22.196 1.00 34.12 484 GLN A C 1
ATOM 3883 O O . GLN A 1 484 ? 12.517 -42.556 22.255 1.00 34.12 484 GLN A O 1
ATOM 3888 N N . THR A 1 485 ? 13.766 -44.347 22.770 1.00 39.66 485 THR A N 1
ATOM 3889 C CA . THR A 1 485 ? 14.889 -43.653 23.410 1.00 39.66 485 THR A CA 1
ATOM 3890 C C . THR A 1 485 ? 15.870 -43.105 22.365 1.00 39.66 485 THR A C 1
ATOM 3892 O O . THR A 1 485 ? 16.177 -43.829 21.414 1.00 39.66 485 THR A O 1
ATOM 3895 N N . PRO A 1 486 ? 16.446 -41.901 22.542 1.00 41.38 486 PRO A N 1
ATOM 3896 C CA . PRO A 1 486 ? 17.463 -41.375 21.636 1.00 41.38 486 PRO A CA 1
ATOM 3897 C C . PRO A 1 486 ? 18.866 -41.924 21.951 1.00 41.38 486 PRO A C 1
ATOM 3899 O O . PRO A 1 486 ? 19.274 -42.026 23.108 1.00 41.38 486 PRO A O 1
ATOM 3902 N N . SER A 1 487 ? 19.613 -42.263 20.898 1.00 41.00 487 SER A N 1
ATOM 3903 C CA . SER A 1 487 ? 21.020 -42.683 20.958 1.00 41.00 487 SER A CA 1
ATOM 3904 C C . SER A 1 487 ? 21.984 -41.492 21.141 1.00 41.00 487 SER A C 1
ATOM 3906 O O . SER A 1 487 ? 21.676 -40.388 20.689 1.00 41.00 487 SER A O 1
ATOM 3908 N N . PRO A 1 488 ? 23.160 -41.697 21.769 1.00 49.50 488 PRO A N 1
ATOM 3909 C CA . PRO A 1 488 ? 24.136 -40.640 22.043 1.00 49.50 488 PRO A CA 1
ATOM 3910 C C . PRO A 1 488 ? 25.055 -40.326 20.839 1.00 49.50 488 PRO A C 1
ATOM 3912 O O . PRO A 1 488 ? 25.244 -41.181 19.970 1.00 49.50 488 PRO A O 1
ATOM 3915 N N . PRO A 1 489 ? 25.668 -39.125 20.791 1.00 52.19 489 PRO A N 1
ATOM 3916 C CA . PRO A 1 489 ? 26.587 -38.727 19.723 1.00 52.19 489 PRO A CA 1
ATOM 3917 C C . PRO A 1 489 ? 28.000 -39.332 19.892 1.00 52.19 489 PRO A C 1
ATOM 3919 O O . PRO A 1 489 ? 28.425 -39.590 21.022 1.00 52.19 489 PRO A O 1
ATOM 3922 N N . PRO A 1 490 ? 28.759 -39.531 18.795 1.00 47.97 490 PRO A N 1
ATOM 3923 C CA . PRO A 1 490 ? 30.118 -40.068 18.849 1.00 47.97 490 PRO A CA 1
ATOM 3924 C C . PRO A 1 490 ? 31.173 -39.013 19.255 1.00 47.97 490 PRO A C 1
ATOM 3926 O O . PRO A 1 490 ? 30.929 -37.809 19.132 1.00 47.97 490 PRO A O 1
ATOM 3929 N N . PRO A 1 491 ? 32.353 -39.452 19.740 1.00 50.31 491 PRO A N 1
ATOM 3930 C CA . PRO A 1 491 ? 33.315 -38.597 20.429 1.00 50.31 491 PRO A CA 1
ATOM 3931 C C . PRO A 1 491 ? 34.299 -37.873 19.497 1.00 50.31 491 PRO A C 1
ATOM 3933 O O . PRO A 1 491 ? 34.684 -38.363 18.436 1.00 50.31 491 PRO A O 1
ATOM 3936 N N . PHE A 1 492 ? 34.759 -36.714 19.975 1.00 40.50 492 PHE A N 1
ATOM 3937 C CA . PHE A 1 492 ? 35.863 -35.927 19.427 1.00 40.50 492 PHE A CA 1
ATOM 3938 C C . PHE A 1 492 ? 37.188 -36.703 19.476 1.00 40.50 492 PHE A C 1
ATOM 3940 O O . PHE A 1 492 ? 37.661 -37.074 20.549 1.00 40.50 492 PHE A O 1
ATOM 3947 N N . GLY A 1 493 ? 37.809 -36.890 18.309 1.00 35.84 493 GLY A N 1
ATOM 3948 C CA . GLY A 1 493 ? 39.168 -37.403 18.160 1.00 35.84 493 GLY A CA 1
ATOM 3949 C C . GLY A 1 493 ? 40.153 -36.276 17.862 1.00 35.84 493 GLY A C 1
ATOM 3950 O O . GLY A 1 493 ? 40.162 -35.712 16.772 1.00 35.84 493 GLY A O 1
ATOM 3951 N N . SER A 1 494 ? 40.984 -35.961 18.848 1.00 37.72 494 SER A N 1
ATOM 3952 C CA . SER A 1 494 ? 42.171 -35.113 18.764 1.00 37.72 494 SER A CA 1
ATOM 3953 C C . SER A 1 494 ? 43.316 -35.816 18.027 1.00 37.72 494 SER A C 1
ATOM 3955 O O . SER A 1 494 ? 43.729 -36.887 18.465 1.00 37.72 494 SER A O 1
ATOM 3957 N N . PHE A 1 495 ? 43.900 -35.184 17.005 1.00 34.12 495 PHE A N 1
ATOM 3958 C CA . PHE A 1 495 ? 45.262 -35.485 16.547 1.00 34.12 495 PHE A CA 1
ATOM 3959 C C . PHE A 1 495 ? 45.990 -34.216 16.072 1.00 34.12 495 PHE A C 1
ATOM 3961 O O . PHE A 1 495 ? 45.524 -33.475 15.214 1.00 34.12 495 PHE A O 1
ATOM 3968 N N . ASN A 1 496 ? 47.160 -34.016 16.669 1.00 37.00 496 ASN A N 1
ATOM 3969 C CA . ASN A 1 496 ? 48.323 -33.208 16.276 1.00 37.00 496 ASN A CA 1
ATOM 3970 C C . ASN A 1 496 ? 49.527 -34.205 16.384 1.00 37.00 496 ASN A C 1
ATOM 3972 O O . ASN A 1 496 ? 49.304 -35.247 17.017 1.00 37.00 496 ASN A O 1
ATOM 3976 N N . PRO A 1 497 ? 50.792 -33.980 15.938 1.00 51.72 497 PRO A N 1
ATOM 3977 C CA . PRO A 1 497 ? 51.401 -32.804 15.289 1.00 51.72 497 PRO A CA 1
ATOM 3978 C C . PRO A 1 497 ? 52.490 -33.097 14.198 1.00 51.72 497 PRO A C 1
ATOM 3980 O O . PRO A 1 497 ? 52.870 -34.239 13.957 1.00 51.72 497 PRO A O 1
ATOM 3983 N N . SER A 1 498 ? 53.110 -32.011 13.693 1.00 32.72 498 SER A N 1
ATOM 3984 C CA . SER A 1 498 ? 54.485 -31.899 13.114 1.00 32.72 498 SER A CA 1
ATOM 3985 C C . SER A 1 498 ? 54.661 -32.307 11.629 1.00 32.72 498 SER A C 1
ATOM 3987 O O . SER A 1 498 ? 54.036 -33.253 11.183 1.00 32.72 498 SER A O 1
ATOM 3989 N N . VAL A 1 499 ? 55.483 -31.694 10.755 1.00 36.72 499 VAL A N 1
ATOM 3990 C CA . VAL A 1 499 ? 56.757 -30.934 10.863 1.00 36.72 499 VAL A CA 1
ATOM 3991 C C . VAL A 1 499 ? 56.922 -29.977 9.614 1.00 36.72 499 VAL A C 1
ATOM 3993 O O . VAL A 1 499 ? 55.909 -29.718 8.972 1.00 36.72 499 VAL A O 1
ATOM 3996 N N . PRO A 1 500 ? 58.086 -29.363 9.245 1.00 51.53 500 PRO A N 1
ATOM 3997 C CA . PRO A 1 500 ? 58.236 -27.904 9.122 1.00 51.53 500 PRO A CA 1
ATOM 3998 C C . PRO A 1 500 ? 58.637 -27.418 7.703 1.00 51.53 500 PRO A C 1
ATOM 4000 O O . PRO A 1 500 ? 58.729 -28.215 6.780 1.00 51.53 500 PRO A O 1
ATOM 4003 N N . HIS A 1 501 ? 58.924 -26.111 7.572 1.00 35.88 501 HIS A N 1
ATOM 4004 C CA . HIS A 1 501 ? 59.788 -25.399 6.591 1.00 35.88 501 HIS A CA 1
ATOM 4005 C C . HIS A 1 501 ? 59.092 -24.096 6.156 1.00 35.88 501 HIS A C 1
ATOM 4007 O O . HIS A 1 501 ? 57.882 -24.070 6.012 1.00 35.88 501 HIS A O 1
ATOM 4013 N N . ARG A 1 502 ? 59.730 -22.970 5.843 1.00 32.53 502 ARG A N 1
ATOM 4014 C CA . ARG A 1 502 ? 61.079 -22.408 5.986 1.00 32.53 502 ARG A CA 1
ATOM 4015 C C . ARG A 1 502 ? 60.876 -20.945 5.544 1.00 32.53 502 ARG A C 1
ATOM 4017 O O . ARG A 1 502 ? 60.266 -20.718 4.504 1.00 32.53 502 ARG A O 1
ATOM 4024 N N . ALA A 1 503 ? 61.319 -19.972 6.336 1.00 40.59 503 ALA A N 1
ATOM 4025 C CA . ALA A 1 503 ? 61.241 -18.551 5.977 1.00 40.59 503 ALA A CA 1
ATOM 4026 C C . ALA A 1 503 ? 62.160 -18.216 4.787 1.00 40.59 503 ALA A C 1
ATOM 4028 O O . ALA A 1 503 ? 63.192 -18.872 4.601 1.00 40.59 503 ALA A O 1
ATOM 4029 N N . PRO A 1 504 ? 61.840 -17.143 4.047 1.00 48.12 504 PRO A N 1
ATOM 4030 C CA . PRO A 1 504 ? 62.847 -16.100 3.880 1.00 48.12 504 PRO A CA 1
ATOM 4031 C C . PRO A 1 504 ? 62.321 -14.667 4.089 1.00 48.12 504 PRO A C 1
ATOM 4033 O O . PRO A 1 504 ? 61.127 -14.391 4.108 1.00 48.12 504 PRO A O 1
ATOM 4036 N N . ALA A 1 505 ? 63.311 -13.803 4.301 1.00 41.28 505 ALA A N 1
ATOM 4037 C CA . ALA A 1 505 ? 63.338 -12.422 4.774 1.00 41.28 505 ALA A CA 1
ATOM 4038 C C . ALA A 1 505 ? 62.595 -11.368 3.910 1.00 41.28 505 ALA A C 1
ATOM 4040 O O . ALA A 1 505 ? 62.234 -11.649 2.767 1.00 41.28 505 ALA A O 1
ATOM 4041 N N . PRO A 1 506 ? 62.398 -10.135 4.434 1.00 46.12 506 PRO A N 1
ATOM 4042 C CA . PRO A 1 506 ? 61.604 -9.095 3.787 1.00 46.12 506 PRO A CA 1
ATOM 4043 C C . PRO A 1 506 ? 62.422 -8.282 2.774 1.00 46.12 506 PRO A C 1
ATOM 4045 O O . PRO A 1 506 ? 63.486 -7.752 3.096 1.00 46.12 506 PRO A O 1
ATOM 4048 N N . SER A 1 507 ? 61.894 -8.135 1.557 1.00 38.72 507 SER A N 1
ATOM 4049 C CA . SER A 1 507 ? 62.394 -7.178 0.572 1.00 38.72 507 SER A CA 1
ATOM 4050 C C . SER A 1 507 ? 61.711 -5.825 0.754 1.00 38.72 507 SER A C 1
ATOM 4052 O O . SER A 1 507 ? 60.493 -5.689 0.631 1.00 38.72 507 SER A O 1
ATOM 4054 N N . SER A 1 508 ? 62.543 -4.832 1.023 1.00 40.56 508 SER A N 1
ATOM 4055 C CA . SER A 1 508 ? 62.319 -3.399 0.902 1.00 40.56 508 SER A CA 1
ATOM 4056 C C . SER A 1 508 ? 61.562 -3.010 -0.375 1.00 40.56 508 SER A C 1
ATOM 4058 O O . SER A 1 508 ? 61.872 -3.466 -1.475 1.00 40.56 508 SER A O 1
ATOM 4060 N N . SER A 1 509 ? 60.597 -2.102 -0.237 1.00 38.19 509 SER A N 1
ATOM 4061 C CA . SER A 1 509 ? 60.035 -1.344 -1.356 1.00 38.19 509 SER A CA 1
ATOM 4062 C C . SER A 1 509 ? 59.860 0.131 -0.985 1.00 38.19 509 SER A C 1
ATOM 4064 O O . SER A 1 509 ? 59.734 0.452 0.199 1.00 38.19 509 SER A O 1
ATOM 4066 N N . PRO A 1 510 ? 59.971 1.023 -1.984 1.00 47.75 510 PRO A N 1
ATOM 4067 C CA . PRO A 1 510 ? 60.483 2.376 -1.819 1.00 47.75 510 PRO A CA 1
ATOM 4068 C C . PRO A 1 510 ? 59.394 3.412 -1.521 1.00 47.75 510 PRO A C 1
ATOM 4070 O O . PRO A 1 510 ? 58.203 3.180 -1.717 1.00 47.75 510 PRO A O 1
ATOM 4073 N N . ALA A 1 511 ? 59.848 4.569 -1.040 1.00 50.94 511 ALA A N 1
ATOM 4074 C CA . ALA A 1 511 ? 59.038 5.718 -0.660 1.00 50.94 511 ALA A CA 1
ATOM 4075 C C . ALA A 1 511 ? 58.118 6.224 -1.796 1.00 50.94 511 ALA A C 1
ATOM 4077 O O . ALA A 1 511 ? 58.532 6.238 -2.959 1.00 50.94 511 ALA A O 1
ATOM 4078 N N . PRO A 1 512 ? 56.899 6.693 -1.470 1.00 61.25 512 PRO A N 1
ATOM 4079 C CA . PRO A 1 512 ? 56.004 7.314 -2.438 1.00 61.25 512 PRO A CA 1
ATOM 4080 C C . PRO A 1 512 ? 56.490 8.723 -2.840 1.00 61.25 512 PRO A C 1
ATOM 4082 O O . PRO A 1 512 ? 57.038 9.445 -2.002 1.00 61.25 512 PRO A O 1
ATOM 4085 N N . PRO A 1 513 ? 56.278 9.149 -4.100 1.00 64.25 513 PRO A N 1
ATOM 4086 C CA . PRO A 1 513 ? 56.580 10.508 -4.544 1.00 64.25 513 PRO A CA 1
ATOM 4087 C C . PRO A 1 513 ? 55.633 11.544 -3.902 1.00 64.25 513 PRO A C 1
ATOM 4089 O O . PRO A 1 513 ? 54.491 11.213 -3.571 1.00 64.25 513 PRO A O 1
ATOM 4092 N N . PRO A 1 514 ? 56.078 12.805 -3.734 1.00 58.84 514 PRO A N 1
ATOM 4093 C CA . PRO A 1 514 ? 55.267 13.860 -3.134 1.00 58.84 514 PRO A CA 1
ATOM 4094 C C . PRO A 1 514 ? 54.075 14.220 -4.030 1.00 58.84 514 PRO A C 1
ATOM 4096 O O . PRO A 1 514 ? 54.227 14.495 -5.221 1.00 58.84 514 PRO A O 1
ATOM 4099 N N . GLY A 1 515 ? 52.881 14.202 -3.436 1.00 56.59 515 GLY A N 1
ATOM 4100 C CA . GLY A 1 515 ? 51.627 14.573 -4.087 1.00 56.59 515 GLY A CA 1
ATOM 4101 C C . GLY A 1 515 ? 51.490 16.083 -4.353 1.00 56.59 515 GLY A C 1
ATOM 4102 O O . GLY A 1 515 ? 52.229 16.888 -3.782 1.00 56.59 515 GLY A O 1
ATOM 4103 N N . PRO A 1 516 ? 50.546 16.468 -5.230 1.00 61.59 516 PRO A N 1
ATOM 4104 C CA . PRO A 1 516 ? 50.410 17.820 -5.763 1.00 61.59 516 PRO A CA 1
ATOM 4105 C C . PRO A 1 516 ? 49.842 18.835 -4.759 1.00 61.59 516 PRO A C 1
ATOM 4107 O O . PRO A 1 516 ? 49.043 18.516 -3.880 1.00 61.59 516 PRO A O 1
ATOM 4110 N N . VAL A 1 517 ? 50.265 20.085 -4.955 1.00 61.00 517 VAL A N 1
ATOM 4111 C CA . VAL A 1 517 ? 49.889 21.299 -4.216 1.00 61.00 517 VAL A CA 1
ATOM 4112 C C . VAL A 1 517 ? 48.373 21.561 -4.303 1.00 61.00 517 VAL A C 1
ATOM 4114 O O . VAL A 1 517 ? 47.812 21.467 -5.397 1.00 61.00 517 VAL A O 1
ATOM 4117 N N . PRO A 1 518 ? 47.692 21.917 -3.196 1.00 64.62 518 PRO A N 1
ATOM 4118 C CA . PRO A 1 518 ? 46.270 22.252 -3.218 1.00 64.62 518 PRO A CA 1
ATOM 4119 C C . PRO A 1 518 ? 46.002 23.621 -3.881 1.00 64.62 518 PRO A C 1
ATOM 4121 O O . PRO A 1 518 ? 46.801 24.547 -3.721 1.00 64.62 518 PRO A O 1
ATOM 4124 N N . PRO A 1 519 ? 44.873 23.785 -4.597 1.00 67.69 519 PRO A N 1
ATOM 4125 C CA . PRO A 1 519 ? 44.472 25.065 -5.176 1.00 67.69 519 PRO A CA 1
ATOM 4126 C C . PRO A 1 519 ? 44.056 26.087 -4.097 1.00 67.69 519 PRO A C 1
ATOM 4128 O O . PRO A 1 519 ? 43.638 25.696 -3.002 1.00 67.69 519 PRO A O 1
ATOM 4131 N N . PRO A 1 520 ? 44.147 27.399 -4.393 1.00 58.62 520 PRO A N 1
ATOM 4132 C CA . PRO A 1 520 ? 43.826 28.457 -3.441 1.00 58.62 520 PRO A CA 1
ATOM 4133 C C . PRO A 1 520 ? 42.335 28.457 -3.079 1.00 58.62 520 PRO A C 1
ATOM 4135 O O . PRO A 1 520 ? 41.465 28.306 -3.937 1.00 58.62 520 PRO A O 1
ATOM 4138 N N . GLY A 1 521 ? 42.059 28.623 -1.784 1.00 58.59 521 GLY A N 1
ATOM 4139 C CA . GLY A 1 521 ? 40.710 28.667 -1.227 1.00 58.59 521 GLY A CA 1
ATOM 4140 C C . GLY A 1 521 ? 39.897 29.900 -1.658 1.00 58.59 521 GLY A C 1
ATOM 4141 O O . GLY A 1 521 ? 40.457 30.881 -2.151 1.00 58.59 521 GLY A O 1
ATOM 4142 N N . PRO A 1 522 ? 38.565 29.858 -1.472 1.00 62.12 522 PRO A N 1
ATOM 4143 C CA . PRO A 1 522 ? 37.657 30.905 -1.921 1.00 62.12 522 PRO A CA 1
ATOM 4144 C C . PRO A 1 522 ? 37.784 32.192 -1.094 1.00 62.12 522 PRO A C 1
ATOM 4146 O O . PRO A 1 522 ? 37.885 32.174 0.132 1.00 62.12 522 PRO A O 1
ATOM 4149 N N . VAL A 1 523 ? 37.737 33.315 -1.810 1.00 63.03 523 VAL A N 1
ATOM 4150 C CA . VAL A 1 523 ? 37.705 34.688 -1.292 1.00 63.03 523 VAL A CA 1
ATOM 4151 C C . VAL A 1 523 ? 36.393 34.933 -0.523 1.00 63.03 523 VAL A C 1
ATOM 4153 O O . VAL A 1 523 ? 35.331 34.537 -1.010 1.00 63.03 523 VAL A O 1
ATOM 4156 N N . PRO A 1 524 ? 36.418 35.591 0.652 1.00 57.69 524 PRO A N 1
ATOM 4157 C CA . PRO A 1 524 ? 35.205 35.928 1.394 1.00 57.69 524 PRO A CA 1
ATOM 4158 C C . PRO A 1 524 ? 34.418 37.061 0.705 1.00 57.69 524 PRO A C 1
ATOM 4160 O O . PRO A 1 524 ? 35.029 38.031 0.244 1.00 57.69 524 PRO A O 1
ATOM 4163 N N . PRO A 1 525 ? 33.074 37.000 0.652 1.00 62.25 525 PRO A N 1
ATOM 4164 C CA . PRO A 1 525 ? 32.274 38.097 0.127 1.00 62.25 525 PRO A CA 1
ATOM 4165 C C . PRO A 1 525 ? 32.271 39.290 1.091 1.00 62.25 525 PRO A C 1
ATOM 4167 O O . PRO A 1 525 ? 32.046 39.163 2.296 1.00 62.25 525 PRO A O 1
ATOM 4170 N N . GLN A 1 526 ? 32.528 40.462 0.519 1.00 48.84 526 GLN A N 1
ATOM 4171 C CA . GLN A 1 526 ? 32.447 41.763 1.166 1.00 48.84 526 GLN A CA 1
ATOM 4172 C C . GLN A 1 526 ? 30.987 42.125 1.479 1.00 48.84 526 GLN A C 1
ATOM 4174 O O . GLN A 1 526 ? 30.154 42.096 0.584 1.00 48.84 526 GLN A O 1
ATOM 4179 N N . GLY A 1 527 ? 30.737 42.501 2.736 1.00 54.06 527 GLY A N 1
ATOM 4180 C CA . GLY A 1 527 ? 30.071 43.748 3.154 1.00 54.06 527 GLY A CA 1
ATOM 4181 C C . GLY A 1 527 ? 28.600 44.041 2.777 1.00 54.06 527 GLY A C 1
ATOM 4182 O O . GLY A 1 527 ? 28.134 43.676 1.706 1.00 54.06 527 GLY A O 1
ATOM 4183 N N . PRO A 1 528 ? 27.852 44.753 3.648 1.00 52.72 528 PRO A N 1
ATOM 4184 C CA . PRO A 1 528 ? 26.394 44.844 3.594 1.00 52.72 528 PRO A CA 1
ATOM 4185 C C . PRO A 1 528 ? 25.880 46.002 2.721 1.00 52.72 528 PRO A C 1
ATOM 4187 O O . PRO A 1 528 ? 26.439 47.098 2.720 1.00 52.72 528 PRO A O 1
ATOM 4190 N N . VAL A 1 529 ? 24.747 45.777 2.052 1.00 53.16 529 VAL A N 1
ATOM 4191 C CA . VAL A 1 529 ? 23.944 46.811 1.374 1.00 53.16 529 VAL A CA 1
ATOM 4192 C C . VAL A 1 529 ? 22.797 47.239 2.313 1.00 53.16 529 VAL A C 1
ATOM 4194 O O . VAL A 1 529 ? 22.185 46.369 2.936 1.00 53.16 529 VAL A O 1
ATOM 4197 N N . PRO A 1 530 ? 22.505 48.547 2.466 1.00 57.12 530 PRO A N 1
ATOM 4198 C CA . PRO A 1 530 ? 21.494 49.060 3.399 1.00 57.12 530 PRO A CA 1
ATOM 4199 C C . PRO A 1 530 ? 20.047 48.785 2.938 1.00 57.12 530 PRO A C 1
ATOM 4201 O O . PRO A 1 530 ? 19.803 48.658 1.736 1.00 57.12 530 PRO A O 1
ATOM 4204 N N . PRO A 1 531 ? 19.062 48.736 3.859 1.00 52.72 531 PRO A N 1
ATOM 4205 C CA . PRO A 1 531 ? 17.673 48.493 3.493 1.00 52.72 531 PRO A CA 1
ATOM 4206 C C . PRO A 1 531 ? 17.002 49.761 2.946 1.00 52.72 531 PRO A C 1
ATOM 4208 O O . PRO A 1 531 ? 16.966 50.803 3.602 1.00 52.72 531 PRO A O 1
ATOM 4211 N N . LEU A 1 532 ? 16.422 49.640 1.750 1.00 42.69 532 LEU A N 1
ATOM 4212 C CA . LEU A 1 532 ? 15.438 50.577 1.218 1.00 42.69 532 LEU A CA 1
ATOM 4213 C C . LEU A 1 532 ? 14.082 50.335 1.892 1.00 42.69 532 LEU A C 1
ATOM 4215 O O . LEU A 1 532 ? 13.480 49.270 1.758 1.00 42.69 532 LEU A O 1
ATOM 4219 N N . SER A 1 533 ? 13.599 51.361 2.586 1.00 46.00 533 SER A N 1
ATOM 4220 C CA . SER A 1 533 ? 12.231 51.478 3.081 1.00 46.00 533 SER A CA 1
ATOM 4221 C C . SER A 1 533 ? 11.239 51.555 1.917 1.00 46.00 533 SER A C 1
ATOM 4223 O O . SER A 1 533 ? 11.280 52.492 1.123 1.00 46.00 533 SER A O 1
ATOM 4225 N N . GLY A 1 534 ? 10.316 50.597 1.849 1.00 38.41 534 GLY A N 1
ATOM 4226 C CA . GLY A 1 534 ? 9.164 50.609 0.951 1.00 38.41 534 GLY A CA 1
ATOM 4227 C C . GLY A 1 534 ? 7.901 50.254 1.727 1.00 38.41 534 GLY A C 1
ATOM 4228 O O . GLY A 1 534 ? 7.776 49.151 2.251 1.00 38.41 534 GLY A O 1
ATOM 4229 N N . HIS A 1 535 ? 6.993 51.220 1.838 1.00 43.41 535 HIS A N 1
ATOM 4230 C CA . HIS A 1 535 ? 5.702 51.113 2.509 1.00 43.41 535 HIS A CA 1
ATOM 4231 C C . HIS A 1 535 ? 4.813 50.016 1.900 1.00 43.41 535 HIS A C 1
ATOM 4233 O O . HIS A 1 535 ? 4.514 50.052 0.709 1.00 43.41 535 HIS A O 1
ATOM 4239 N N . ALA A 1 536 ? 4.317 49.104 2.742 1.00 37.03 536 ALA A N 1
ATOM 4240 C CA . ALA A 1 536 ? 3.181 48.238 2.433 1.00 37.03 536 ALA A CA 1
ATOM 4241 C C . ALA A 1 536 ? 1.907 48.777 3.125 1.00 37.03 536 ALA A C 1
ATOM 4243 O O . ALA A 1 536 ? 1.989 49.225 4.274 1.00 37.03 536 ALA A O 1
ATOM 4244 N N . PRO A 1 537 ? 0.737 48.755 2.458 1.00 45.50 537 PRO A N 1
ATOM 4245 C CA . PRO A 1 537 ? -0.514 49.264 3.010 1.00 45.50 537 PRO A CA 1
ATOM 4246 C C . PRO A 1 537 ? -1.091 48.323 4.076 1.00 45.50 537 PRO A C 1
ATOM 4248 O O . PRO A 1 537 ? -1.133 47.103 3.922 1.00 45.50 537 PRO A O 1
ATOM 4251 N N . SER A 1 538 ? -1.538 48.925 5.173 1.00 39.81 538 SER A N 1
ATOM 4252 C CA . SER A 1 538 ? -2.106 48.278 6.353 1.00 39.81 538 SER A CA 1
ATOM 4253 C C . SER A 1 538 ? -3.451 47.614 6.037 1.00 39.81 538 SER A C 1
ATOM 4255 O O . SER A 1 538 ? -4.381 48.275 5.579 1.00 39.81 538 SER A O 1
ATOM 4257 N N . LEU A 1 539 ? -3.578 46.316 6.324 1.00 49.03 539 LEU A N 1
ATOM 4258 C CA . LEU A 1 539 ? -4.872 45.631 6.391 1.00 49.03 539 LEU A CA 1
ATOM 4259 C C . LEU A 1 539 ? -5.599 45.999 7.701 1.00 49.03 539 LEU A C 1
ATOM 4261 O O . LEU A 1 539 ? -4.938 46.182 8.727 1.00 49.03 539 LEU A O 1
ATOM 4265 N N . PRO A 1 540 ? -6.943 46.100 7.701 1.00 52.34 540 PRO A N 1
ATOM 4266 C CA . PRO A 1 540 ? -7.708 46.428 8.900 1.00 52.34 540 PRO A CA 1
ATOM 4267 C C . PRO A 1 540 ? -7.672 45.285 9.935 1.00 52.34 540 PRO A C 1
ATOM 4269 O O . PRO A 1 540 ? -7.635 44.110 9.557 1.00 52.34 540 PRO A O 1
ATOM 4272 N N . PRO A 1 541 ? -7.704 45.604 11.243 1.00 43.59 541 PRO A N 1
ATOM 4273 C CA . PRO A 1 541 ? -7.635 44.606 12.302 1.00 43.59 541 PRO A CA 1
ATOM 4274 C C . PRO A 1 541 ? -8.904 43.746 12.362 1.00 43.59 541 PRO A C 1
ATOM 4276 O O . PRO A 1 541 ? -10.028 44.242 12.265 1.00 43.59 541 PRO A O 1
ATOM 4279 N N . ALA A 1 542 ? -8.704 42.443 12.564 1.00 46.81 542 ALA A N 1
ATOM 4280 C CA . ALA A 1 542 ? -9.770 41.479 12.800 1.00 46.81 542 ALA A CA 1
ATOM 4281 C C . ALA A 1 542 ? -10.536 41.790 14.107 1.00 46.81 542 ALA A C 1
ATOM 4283 O O . ALA A 1 542 ? -9.926 42.231 15.088 1.00 46.81 542 ALA A O 1
ATOM 4284 N N . PRO A 1 543 ? -11.861 41.550 14.156 1.00 45.38 543 PRO A N 1
ATOM 4285 C CA . PRO A 1 543 ? -12.662 41.790 15.350 1.00 45.38 543 PRO A CA 1
ATOM 4286 C C . PRO A 1 543 ? -12.272 40.829 16.481 1.00 45.38 543 PRO A C 1
ATOM 4288 O O . PRO A 1 543 ? -12.231 39.612 16.304 1.00 45.38 543 PRO A O 1
ATOM 4291 N N . GLN A 1 544 ? -12.001 41.396 17.657 1.00 46.31 544 GLN A N 1
ATOM 4292 C CA . GLN A 1 544 ? -11.683 40.655 18.877 1.00 46.31 544 GLN A CA 1
ATOM 4293 C C . GLN A 1 544 ? -12.895 39.838 19.370 1.00 46.31 544 GLN A C 1
ATOM 4295 O O . GLN A 1 544 ? -14.024 40.345 19.346 1.00 46.31 544 GLN A O 1
ATOM 4300 N N . PRO A 1 545 ? -12.694 38.599 19.854 1.00 39.97 545 PRO A N 1
ATOM 4301 C CA . PRO A 1 545 ? -13.765 37.804 20.437 1.00 39.97 545 PRO A CA 1
ATOM 4302 C C . PRO A 1 545 ? -14.214 38.402 21.776 1.00 39.97 545 PRO A C 1
ATOM 4304 O O . PRO A 1 545 ? -13.410 38.706 22.656 1.00 39.97 545 PRO A O 1
ATOM 4307 N N . ARG A 1 546 ? -15.532 38.566 21.923 1.00 35.00 546 ARG A N 1
ATOM 4308 C CA . ARG A 1 546 ? -16.180 39.025 23.155 1.00 35.00 546 ARG A CA 1
ATOM 4309 C C . ARG A 1 546 ? -15.932 38.018 24.278 1.00 35.00 546 ARG A C 1
ATOM 4311 O O . ARG A 1 546 ? -16.334 36.861 24.174 1.00 35.00 546 ARG A O 1
ATOM 4318 N N . SER A 1 547 ? -15.314 38.479 25.359 1.00 31.23 547 SER A N 1
ATOM 4319 C CA . SER A 1 547 ? -15.211 37.752 26.618 1.00 31.23 547 SER A CA 1
ATOM 4320 C C . SER A 1 547 ? -16.597 37.620 27.260 1.00 31.23 547 SER A C 1
ATOM 4322 O O . SER A 1 547 ? -17.266 38.610 27.551 1.00 31.23 547 SER A O 1
ATOM 4324 N N . PHE A 1 548 ? -17.041 36.382 27.476 1.00 34.81 548 PHE A N 1
ATOM 4325 C CA . PHE A 1 548 ? -18.184 36.082 28.335 1.00 34.81 548 PHE A CA 1
ATOM 4326 C C . PHE A 1 548 ? -17.680 35.846 29.758 1.00 34.81 548 PHE A C 1
ATOM 4328 O O . PHE A 1 548 ? -16.988 34.869 30.036 1.00 34.81 548 PHE A O 1
ATOM 4335 N N . THR A 1 549 ? -18.036 36.752 30.665 1.00 33.88 549 THR A N 1
ATOM 4336 C CA . THR A 1 549 ? -17.787 36.610 32.100 1.00 33.88 549 THR A CA 1
ATOM 4337 C C . THR A 1 549 ? -18.819 35.650 32.693 1.00 33.88 549 THR A C 1
ATOM 4339 O O . THR A 1 549 ? -19.994 35.996 32.821 1.00 33.88 549 THR A O 1
ATOM 4342 N N . ILE A 1 550 ? -18.394 34.440 33.057 1.00 35.66 550 ILE A N 1
ATOM 4343 C CA . ILE A 1 550 ? -19.217 33.475 33.797 1.00 35.66 550 ILE A CA 1
ATOM 4344 C C . ILE A 1 550 ? -19.178 33.852 35.284 1.00 35.66 550 ILE A C 1
ATOM 4346 O O . ILE A 1 550 ? -18.110 33.909 35.892 1.00 35.66 550 ILE A O 1
ATOM 4350 N N . ARG A 1 551 ? -20.349 34.135 35.870 1.00 34.25 551 ARG A N 1
ATOM 4351 C CA . ARG A 1 551 ? -20.523 34.301 37.323 1.00 34.25 551 ARG A CA 1
ATOM 4352 C C . ARG A 1 551 ? -20.471 32.928 38.014 1.00 34.25 551 ARG A C 1
ATOM 4354 O O . ARG A 1 551 ? -21.103 32.001 37.507 1.00 34.25 551 ARG A O 1
ATOM 4361 N N . PRO A 1 552 ? -19.803 32.789 39.171 1.00 41.94 552 PRO A N 1
ATOM 4362 C CA . PRO A 1 552 ? -19.808 31.538 39.918 1.00 41.94 552 PRO A CA 1
ATOM 4363 C C . PRO A 1 552 ? -21.143 31.359 40.655 1.00 41.94 552 PRO A C 1
ATOM 4365 O O . PRO A 1 552 ? -21.569 32.234 41.410 1.00 41.94 552 PRO A O 1
ATOM 4368 N N . TYR A 1 553 ? -21.798 30.219 40.431 1.00 40.19 553 TYR A N 1
ATOM 4369 C CA . TYR A 1 553 ? -22.887 29.728 41.275 1.00 40.19 553 TYR A CA 1
ATOM 4370 C C . TYR A 1 553 ? -22.289 29.067 42.523 1.00 40.19 553 TYR A C 1
ATOM 4372 O O . TYR A 1 553 ? -21.399 28.224 42.416 1.00 40.19 553 TYR A O 1
ATOM 4380 N N . GLY A 1 554 ? -22.766 29.484 43.698 1.00 43.75 554 GLY A N 1
ATOM 4381 C CA . GLY A 1 554 ? -22.455 28.859 44.983 1.00 43.75 554 GLY A CA 1
ATOM 4382 C C . GLY A 1 554 ? -23.166 27.509 45.175 1.00 43.75 554 GLY A C 1
ATOM 4383 O O . GLY A 1 554 ? -24.053 27.164 44.390 1.00 43.75 554 GLY A O 1
ATOM 4384 N N . PRO A 1 555 ? -22.766 26.735 46.198 1.00 45.62 555 PRO A N 1
ATOM 4385 C CA . PRO A 1 555 ? -23.230 25.367 46.409 1.00 45.62 555 PRO A CA 1
ATOM 4386 C C . PRO A 1 555 ? -24.662 25.329 46.977 1.00 45.62 555 PRO A C 1
ATOM 4388 O O . PRO A 1 555 ? -25.016 26.207 47.764 1.00 45.62 555 PRO A O 1
ATOM 4391 N N . PRO A 1 556 ? -25.488 24.327 46.621 1.00 46.59 556 PRO A N 1
ATOM 4392 C CA . PRO A 1 556 ? -26.799 24.157 47.230 1.00 46.59 556 PRO A CA 1
ATOM 4393 C C . PRO A 1 556 ? -26.709 23.403 48.565 1.00 46.59 556 PRO A C 1
ATOM 4395 O O . PRO A 1 556 ? -26.140 22.312 48.644 1.00 46.59 556 PRO A O 1
ATOM 4398 N N . ASP A 1 557 ? -27.326 23.993 49.588 1.00 35.56 557 ASP A N 1
ATOM 4399 C CA . ASP A 1 557 ? -27.651 23.369 50.869 1.00 35.56 557 ASP A CA 1
ATOM 4400 C C . ASP A 1 557 ? -28.636 22.206 50.670 1.00 35.56 557 ASP A C 1
ATOM 4402 O O . ASP A 1 557 ? -29.736 22.381 50.141 1.00 35.56 557 ASP A O 1
ATOM 4406 N N . TYR A 1 558 ? -28.260 21.017 51.141 1.00 37.19 558 TYR A N 1
ATOM 4407 C CA . TYR A 1 558 ? -29.178 19.896 51.321 1.00 37.19 558 TYR A CA 1
ATOM 4408 C C . TYR A 1 558 ? -29.836 20.013 52.698 1.00 37.19 558 TYR A C 1
ATOM 4410 O O . TYR A 1 558 ? -29.172 19.874 53.722 1.00 37.19 558 TYR A O 1
ATOM 4418 N N . THR A 1 559 ? -31.151 20.226 52.723 1.00 39.59 559 THR A N 1
ATOM 4419 C CA . THR A 1 559 ? -31.980 19.979 53.909 1.00 39.59 559 THR A CA 1
ATOM 4420 C C . THR A 1 559 ? -32.951 18.843 53.616 1.00 39.59 559 THR A C 1
ATOM 4422 O O . THR A 1 559 ? -33.659 18.829 52.609 1.00 39.59 559 THR A O 1
ATOM 4425 N N . GLU A 1 560 ? -32.909 17.844 54.493 1.00 42.72 560 GLU A N 1
ATOM 4426 C CA . GLU A 1 560 ? -33.707 16.626 54.469 1.00 42.72 560 GLU A CA 1
ATOM 4427 C C . GLU A 1 560 ? -35.196 16.916 54.701 1.00 42.72 560 GLU A C 1
ATOM 4429 O O . GLU A 1 560 ? -35.575 17.732 55.544 1.00 42.72 560 GLU A O 1
ATOM 4434 N N . SER A 1 561 ? -36.066 16.189 53.998 1.00 35.06 561 SER A N 1
ATOM 4435 C CA . SER A 1 561 ? -37.461 15.982 54.398 1.00 35.06 561 SER A CA 1
ATOM 4436 C C . SER A 1 561 ? -37.986 14.629 53.878 1.00 35.06 561 SER A C 1
ATOM 4438 O O . SER A 1 561 ? -37.540 14.170 52.825 1.00 35.06 561 SER A O 1
ATOM 4440 N N . PRO A 1 562 ? -38.889 13.961 54.626 1.00 49.22 562 PRO A N 1
ATOM 4441 C CA . PRO A 1 562 ? -39.048 12.500 54.635 1.00 49.22 562 PRO A CA 1
ATOM 4442 C C . PRO A 1 562 ? -40.075 11.959 53.613 1.00 49.22 562 PRO A C 1
ATOM 4444 O O . PRO A 1 562 ? -40.827 12.734 53.014 1.00 49.22 562 PRO A O 1
ATOM 4447 N N . PRO A 1 563 ? -40.141 10.624 53.399 1.00 47.31 563 PRO A N 1
ATOM 4448 C CA . PRO A 1 563 ? -40.835 10.042 52.256 1.00 47.31 563 PRO A CA 1
ATOM 4449 C C . PRO A 1 563 ? -42.351 9.977 52.464 1.00 47.31 563 PRO A C 1
ATOM 4451 O O . PRO A 1 563 ? -42.846 9.498 53.484 1.00 47.31 563 PRO A O 1
ATOM 4454 N N . ARG A 1 564 ? -43.103 10.409 51.445 1.00 37.53 564 ARG A N 1
ATOM 4455 C CA . ARG A 1 564 ? -44.548 10.180 51.351 1.00 37.53 564 ARG A CA 1
ATOM 4456 C C . ARG A 1 564 ? -44.831 8.853 50.655 1.00 37.53 564 ARG A C 1
ATOM 4458 O O . ARG A 1 564 ? -44.475 8.645 49.500 1.00 37.53 564 ARG A O 1
ATOM 4465 N N . SER A 1 565 ? -45.528 7.994 51.386 1.00 43.03 565 SER A N 1
ATOM 4466 C CA . SER A 1 565 ? -46.226 6.796 50.931 1.00 43.03 565 SER A CA 1
ATOM 4467 C C . SER A 1 565 ? -47.235 7.097 49.818 1.00 43.03 565 SER A C 1
ATOM 4469 O O . SER A 1 565 ? -48.085 7.973 49.990 1.00 43.03 565 SER A O 1
ATOM 4471 N N . PHE A 1 566 ? -47.220 6.310 48.742 1.00 39.09 566 PHE A N 1
ATOM 4472 C CA . PHE A 1 566 ? -48.323 6.235 47.784 1.00 39.09 566 PHE A CA 1
ATOM 4473 C C . PHE A 1 566 ? -48.720 4.776 47.545 1.00 39.09 566 PHE A C 1
ATOM 4475 O O . PHE A 1 566 ? -47.932 3.975 47.049 1.00 39.09 566 PHE A O 1
ATOM 4482 N N . SER A 1 567 ? -49.966 4.466 47.901 1.00 37.44 567 SER A N 1
ATOM 4483 C CA . SER A 1 567 ? -50.713 3.288 47.452 1.00 37.44 567 SER A CA 1
ATOM 4484 C C . SER A 1 567 ? -51.515 3.631 46.180 1.00 37.44 567 SER A C 1
ATOM 4486 O O . SER A 1 567 ? -51.791 4.810 45.944 1.00 37.44 567 SER A O 1
ATOM 4488 N N . PRO A 1 568 ? -51.901 2.634 45.356 1.00 55.62 568 PRO A N 1
ATOM 4489 C CA . PRO A 1 568 ? -52.388 2.839 43.990 1.00 55.62 568 PRO A CA 1
ATOM 4490 C C . PRO A 1 568 ? -53.921 2.935 43.900 1.00 55.62 568 PRO A C 1
ATOM 4492 O O . PRO A 1 568 ? -54.627 2.489 44.807 1.00 55.62 568 PRO A O 1
ATOM 4495 N N . PRO A 1 569 ? -54.447 3.387 42.745 1.00 56.59 569 PRO A N 1
ATOM 4496 C CA . PRO A 1 569 ? -55.590 2.667 42.183 1.00 56.59 569 PRO A CA 1
ATOM 4497 C C . PRO A 1 569 ? -55.562 2.492 40.649 1.00 56.59 569 PRO A C 1
ATOM 4499 O O . PRO A 1 569 ? -55.411 3.436 39.886 1.00 56.59 569 PRO A O 1
ATOM 4502 N N . TYR A 1 570 ? -55.732 1.229 40.247 1.00 41.56 570 TYR A N 1
ATOM 4503 C CA . TYR A 1 570 ? -56.702 0.664 39.292 1.00 41.56 570 TYR A CA 1
ATOM 4504 C C . TYR A 1 570 ? -57.195 1.401 38.018 1.00 41.56 570 TYR A C 1
ATOM 4506 O O . TYR A 1 570 ? -57.624 2.547 38.048 1.00 41.56 570 TYR A O 1
ATOM 4514 N N . ARG A 1 571 ? -57.425 0.527 37.011 1.00 33.81 571 ARG A N 1
ATOM 4515 C CA . ARG A 1 571 ? -58.441 0.515 35.923 1.00 33.81 571 ARG A CA 1
ATOM 4516 C C . ARG A 1 571 ? -58.085 1.194 34.589 1.00 33.81 571 ARG A C 1
ATOM 4518 O O . ARG A 1 571 ? -58.037 2.409 34.477 1.00 33.81 571 ARG A O 1
ATOM 4525 N N . GLY A 1 572 ? -57.916 0.358 33.558 1.00 39.00 572 GLY A N 1
ATOM 4526 C CA . GLY A 1 572 ? -57.782 0.765 32.153 1.00 39.00 572 GLY A CA 1
ATOM 4527 C C . GLY A 1 572 ? -59.116 0.897 31.403 1.00 39.00 572 GLY A C 1
ATOM 4528 O O . GLY A 1 572 ? -60.177 0.775 32.014 1.00 39.00 572 GLY A O 1
ATOM 4529 N N . PRO A 1 573 ? -59.062 1.085 30.073 1.00 45.59 573 PRO A N 1
ATOM 4530 C CA . PRO A 1 573 ? -60.126 0.689 29.144 1.00 45.59 573 PRO A CA 1
ATOM 4531 C C . PRO A 1 573 ? -59.571 -0.217 28.021 1.00 45.59 573 PRO A C 1
ATOM 4533 O O . PRO A 1 573 ? -58.484 -0.004 27.499 1.00 45.59 573 PRO A O 1
ATOM 4536 N N . SER A 1 574 ? -60.189 -1.373 27.776 1.00 36.09 574 SER A N 1
ATOM 4537 C CA . SER A 1 574 ? -61.286 -1.584 26.814 1.00 36.09 574 SER A CA 1
ATOM 4538 C C . SER A 1 574 ? -60.827 -1.536 25.353 1.00 36.09 574 SER A C 1
ATOM 4540 O O . SER A 1 574 ? -60.658 -0.476 24.760 1.00 36.09 574 SER A O 1
ATOM 4542 N N . LEU A 1 575 ? -60.674 -2.738 24.797 1.00 42.62 575 LEU A N 1
ATOM 4543 C CA . LEU A 1 575 ? -60.457 -3.044 23.387 1.00 42.62 575 LEU A CA 1
ATOM 4544 C C . LEU A 1 575 ? -61.662 -2.621 22.532 1.00 42.62 575 LEU A C 1
ATOM 4546 O O . LEU A 1 575 ? -62.814 -2.723 22.954 1.00 42.62 575 LEU A O 1
ATOM 4550 N N . SER A 1 576 ? -61.395 -2.204 21.298 1.00 40.28 576 SER A N 1
ATOM 4551 C CA . SER A 1 576 ? -62.366 -2.158 20.201 1.00 40.28 576 SER A CA 1
ATOM 4552 C C . SER A 1 576 ? -61.676 -2.578 18.892 1.00 40.28 576 SER A C 1
ATOM 4554 O O . SER A 1 576 ? -60.454 -2.448 18.796 1.00 40.28 576 SER A O 1
ATOM 4556 N N . PRO A 1 577 ? -62.419 -3.168 17.938 1.00 48.19 577 PRO A N 1
ATOM 4557 C CA . PRO A 1 577 ? -61.893 -4.192 17.036 1.00 48.19 577 PRO A CA 1
ATOM 4558 C C . PRO A 1 577 ? -61.374 -3.653 15.693 1.00 48.19 577 PRO A C 1
ATOM 4560 O O . PRO A 1 577 ? -61.868 -2.663 15.158 1.00 48.19 577 PRO A O 1
ATOM 4563 N N . LEU A 1 578 ? -60.384 -4.368 15.149 1.00 45.16 578 LEU A N 1
ATOM 4564 C CA . LEU A 1 578 ? -59.858 -4.253 13.784 1.00 45.16 578 LEU A CA 1
ATOM 4565 C C . LEU A 1 578 ? -60.881 -4.752 12.744 1.00 45.16 578 LEU A C 1
ATOM 4567 O O . LEU A 1 578 ? -61.559 -5.743 13.017 1.00 45.16 578 LEU A O 1
ATOM 4571 N N . PRO A 1 579 ? -60.959 -4.142 11.546 1.00 48.06 579 PRO A N 1
ATOM 4572 C CA . PRO A 1 579 ? -61.725 -4.689 10.433 1.00 48.06 579 PRO A CA 1
ATOM 4573 C C . PRO A 1 579 ? -60.933 -5.739 9.636 1.00 48.06 579 PRO A C 1
ATOM 4575 O O . PRO A 1 579 ? -59.727 -5.611 9.413 1.00 48.06 579 PRO A O 1
ATOM 4578 N N . ASP A 1 580 ? -61.669 -6.756 9.189 1.00 35.94 580 ASP A N 1
ATOM 4579 C CA . ASP A 1 580 ? -61.243 -7.873 8.348 1.00 35.94 580 ASP A CA 1
ATOM 4580 C C . ASP A 1 580 ? -60.607 -7.431 7.020 1.00 35.94 580 ASP A C 1
ATOM 4582 O O . ASP A 1 580 ? -61.202 -6.691 6.234 1.00 35.94 580 ASP A O 1
ATOM 4586 N N . ILE A 1 581 ? -59.420 -7.970 6.724 1.00 41.72 581 ILE A N 1
ATOM 4587 C CA . ILE A 1 581 ? -58.791 -7.919 5.399 1.00 41.72 581 ILE A CA 1
ATOM 4588 C C . ILE A 1 581 ? -58.841 -9.327 4.798 1.00 41.72 581 ILE A C 1
ATOM 4590 O O . ILE A 1 581 ? -58.224 -10.263 5.307 1.00 41.72 581 ILE A O 1
ATOM 4594 N N . GLN A 1 582 ? -59.580 -9.464 3.696 1.00 42.34 582 GLN A N 1
ATOM 4595 C CA . GLN A 1 582 ? -59.630 -10.672 2.871 1.00 42.34 582 GLN A CA 1
ATOM 4596 C C . GLN A 1 582 ? -58.284 -10.943 2.168 1.00 42.34 582 GLN A C 1
ATOM 4598 O O . GLN A 1 582 ? -57.653 -10.002 1.678 1.00 42.34 582 GLN A O 1
ATOM 4603 N N . PRO A 1 583 ? -57.862 -12.212 2.011 1.00 41.44 583 PRO A N 1
ATOM 4604 C CA . PRO A 1 583 ? -56.703 -12.555 1.198 1.00 41.44 583 PRO A CA 1
ATOM 4605 C C . PRO A 1 583 ? -57.100 -12.684 -0.281 1.00 41.44 583 PRO A C 1
ATOM 4607 O O . PRO A 1 583 ? -57.877 -13.561 -0.659 1.00 41.44 583 PRO A O 1
ATOM 4610 N N . SER A 1 584 ? -56.534 -11.827 -1.137 1.00 35.88 584 SER A N 1
ATOM 4611 C CA . SER A 1 584 ? -56.604 -12.001 -2.593 1.00 35.88 584 SER A CA 1
ATOM 4612 C C . SER A 1 584 ? -55.507 -12.956 -3.073 1.00 35.88 584 SER A C 1
ATOM 4614 O O . SER A 1 584 ? -54.330 -12.823 -2.734 1.00 35.88 584 SER A O 1
ATOM 4616 N N . ALA A 1 585 ? -55.922 -13.957 -3.847 1.00 40.47 585 ALA A N 1
ATOM 4617 C CA . ALA A 1 585 ? -55.062 -14.936 -4.489 1.00 40.47 585 ALA A CA 1
ATOM 4618 C C . ALA A 1 585 ? -54.285 -14.294 -5.654 1.00 40.47 585 ALA A C 1
ATOM 4620 O O . ALA A 1 585 ? -54.879 -13.814 -6.618 1.00 40.47 585 ALA A O 1
ATOM 4621 N N . GLY A 1 586 ? -52.953 -14.305 -5.568 1.00 34.38 586 GLY A N 1
ATOM 4622 C CA . GLY A 1 586 ? -52.043 -13.848 -6.618 1.00 34.38 586 GLY A CA 1
ATOM 4623 C C . GLY A 1 586 ? -51.405 -15.021 -7.358 1.00 34.38 586 GLY A C 1
ATOM 4624 O O . GLY A 1 586 ? -50.448 -15.626 -6.881 1.00 34.38 586 GLY A O 1
ATOM 4625 N N . THR A 1 587 ? -51.957 -15.330 -8.527 1.00 39.12 587 THR A N 1
ATOM 4626 C CA . THR A 1 587 ? -51.512 -16.350 -9.483 1.00 39.12 587 THR A CA 1
ATOM 4627 C C . THR A 1 587 ? -50.120 -16.049 -10.051 1.00 39.12 587 THR A C 1
ATOM 4629 O O . THR A 1 587 ? -49.809 -14.931 -10.461 1.00 39.12 587 THR A O 1
ATOM 4632 N N . THR A 1 588 ? -49.291 -17.087 -10.128 1.00 40.25 588 THR A N 1
ATOM 4633 C CA . THR A 1 588 ? -47.978 -17.114 -10.777 1.00 40.25 588 THR A CA 1
ATOM 4634 C C . THR A 1 588 ? -48.101 -17.043 -12.305 1.00 40.25 588 THR A C 1
ATOM 4636 O O . THR A 1 588 ? -48.826 -17.815 -12.925 1.00 40.25 588 THR A O 1
ATOM 4639 N N . GLY A 1 589 ? -47.347 -16.144 -12.945 1.00 32.69 589 GLY A N 1
ATOM 4640 C CA . GLY A 1 589 ? -47.305 -16.031 -14.407 1.00 32.69 589 GLY A CA 1
ATOM 4641 C C . GLY A 1 589 ? -46.044 -15.333 -14.915 1.00 32.69 589 GLY A C 1
ATOM 4642 O O . GLY A 1 589 ? -46.066 -14.147 -15.231 1.00 32.69 589 GLY A O 1
ATOM 4643 N N . ARG A 1 590 ? -44.928 -16.068 -15.013 1.00 36.69 590 ARG A N 1
ATOM 4644 C CA . ARG A 1 590 ? -43.712 -15.622 -15.720 1.00 36.69 590 ARG A CA 1
ATOM 4645 C C . ARG A 1 590 ? -43.954 -15.669 -17.236 1.00 36.69 590 ARG A C 1
ATOM 4647 O O . ARG A 1 590 ? -43.945 -16.747 -17.825 1.00 36.69 590 ARG A O 1
ATOM 4654 N N . LYS A 1 591 ? -44.122 -14.507 -17.873 1.00 37.38 591 LYS A N 1
ATOM 4655 C CA . LYS A 1 591 ? -44.041 -14.347 -19.336 1.00 37.38 591 LYS A CA 1
ATOM 4656 C C . LYS A 1 591 ? -42.576 -14.209 -19.772 1.00 37.38 591 LYS A C 1
ATOM 4658 O O . LYS A 1 591 ? -41.851 -13.363 -19.256 1.00 37.38 591 LYS A O 1
ATOM 4663 N N . ARG A 1 592 ? -42.157 -15.051 -20.723 1.00 39.72 592 ARG A N 1
ATOM 4664 C CA . ARG A 1 592 ? -40.936 -14.892 -21.536 1.00 39.72 592 ARG A CA 1
ATOM 4665 C C . ARG A 1 592 ? -41.122 -13.749 -22.551 1.00 39.72 592 ARG A C 1
ATOM 4667 O O . ARG A 1 592 ? -42.253 -13.556 -22.999 1.00 39.72 592 ARG A O 1
ATOM 4674 N N . PRO A 1 593 ? -40.055 -13.042 -22.965 1.00 44.88 593 PRO A N 1
ATOM 4675 C CA . PRO A 1 593 ? -40.124 -12.118 -24.094 1.00 44.88 593 PRO A CA 1
ATOM 4676 C C . PRO A 1 593 ? -40.101 -12.866 -25.448 1.00 44.88 593 PRO A C 1
ATOM 4678 O O . PRO A 1 593 ? -39.561 -13.976 -25.519 1.00 44.88 593 PRO A O 1
ATOM 4681 N N . PRO A 1 594 ? -40.697 -12.287 -26.509 1.00 45.16 594 PRO A N 1
ATOM 4682 C CA . PRO A 1 594 ? -40.890 -12.947 -27.795 1.00 45.16 594 PRO A CA 1
ATOM 4683 C C . PRO A 1 594 ? -39.663 -12.861 -28.712 1.00 45.16 594 PRO A C 1
ATOM 4685 O O . PRO A 1 594 ? -38.966 -11.851 -28.782 1.00 45.16 594 PRO A O 1
ATOM 4688 N N . SER A 1 595 ? -39.456 -13.947 -29.453 1.00 35.16 595 SER A N 1
ATOM 4689 C CA . SER A 1 595 ? -38.561 -14.078 -30.598 1.00 35.16 595 SER A CA 1
ATOM 4690 C C . SER A 1 595 ? -39.106 -13.314 -31.808 1.00 35.16 595 SER A C 1
ATOM 4692 O O . SER A 1 595 ? -40.217 -13.592 -32.262 1.00 35.16 595 SER A O 1
ATOM 4694 N N . LEU A 1 596 ? -38.308 -12.399 -32.357 1.00 38.44 596 LEU A N 1
ATOM 4695 C CA . LEU A 1 596 ? -38.540 -11.787 -33.663 1.00 38.44 596 LEU A CA 1
ATOM 4696 C C . LEU A 1 596 ? -38.159 -12.785 -34.767 1.00 38.44 596 LEU A C 1
ATOM 4698 O O . LEU A 1 596 ? -36.983 -13.067 -34.985 1.00 38.44 596 LEU A O 1
ATOM 4702 N N . GLN A 1 597 ? -39.173 -13.320 -35.445 1.00 34.81 597 GLN A N 1
ATOM 4703 C CA . GLN A 1 597 ? -39.067 -13.873 -36.792 1.00 34.81 597 GLN A CA 1
ATOM 4704 C C . GLN A 1 597 ? -39.414 -12.758 -37.781 1.00 34.81 597 GLN A C 1
ATOM 4706 O O . GLN A 1 597 ? -40.515 -12.214 -37.739 1.00 34.81 597 GLN A O 1
ATOM 4711 N N . SER A 1 598 ? -38.504 -12.457 -38.699 1.00 37.22 598 SER A N 1
ATOM 4712 C CA . SER A 1 598 ? -38.828 -11.785 -39.956 1.00 37.22 598 SER A CA 1
ATOM 4713 C C . SER A 1 598 ? -38.164 -12.571 -41.078 1.00 37.22 598 SER A C 1
ATOM 4715 O O . SER A 1 598 ? -36.952 -12.490 -41.272 1.00 37.22 598 SER A O 1
ATOM 4717 N N . GLY A 1 599 ? -38.969 -13.377 -41.765 1.00 29.78 599 GLY A N 1
ATOM 4718 C CA . GLY A 1 599 ? -38.632 -13.909 -43.075 1.00 29.78 599 GLY A CA 1
ATOM 4719 C C . GLY A 1 599 ? -38.963 -12.867 -44.136 1.00 29.78 599 GLY A C 1
ATOM 4720 O O . GLY A 1 599 ? -40.066 -12.325 -44.140 1.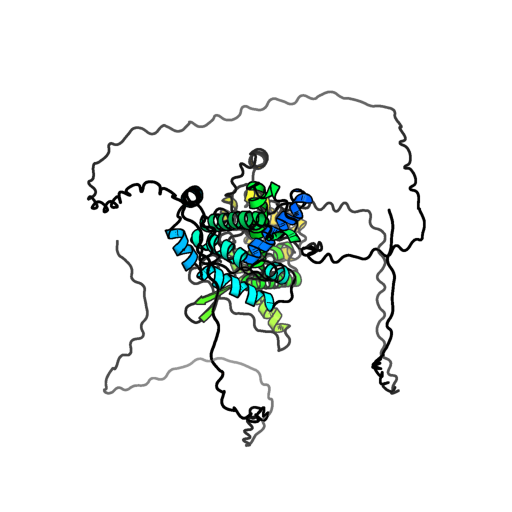00 29.78 599 GLY A O 1
ATOM 4721 N N . ILE A 1 600 ? -38.011 -12.603 -45.025 1.00 36.25 600 ILE A N 1
ATOM 4722 C CA . ILE A 1 600 ? -38.264 -12.077 -46.364 1.00 36.25 600 ILE A CA 1
ATOM 4723 C C . ILE A 1 600 ? -37.408 -12.926 -47.304 1.00 36.25 600 ILE A C 1
ATOM 4725 O O . ILE A 1 600 ? -36.179 -12.873 -47.271 1.00 36.25 600 ILE A O 1
ATOM 4729 N N . GLU A 1 601 ? -38.083 -13.760 -48.090 1.00 35.12 601 GLU A N 1
ATOM 4730 C CA . GLU A 1 601 ? -37.547 -14.351 -49.311 1.00 35.12 601 GLU A CA 1
ATOM 4731 C C . GLU A 1 601 ? -37.361 -13.250 -50.360 1.00 35.12 601 GLU A C 1
ATOM 4733 O O . GLU A 1 601 ? -38.206 -12.362 -50.465 1.00 35.12 601 GLU A O 1
ATOM 4738 N N . MET A 1 602 ? -36.296 -13.335 -51.162 1.00 31.83 602 MET A N 1
ATOM 4739 C CA . MET A 1 602 ? -36.373 -13.338 -52.632 1.00 31.83 602 MET A CA 1
ATOM 4740 C C . MET A 1 602 ? -34.970 -13.380 -53.259 1.00 31.83 602 MET A C 1
ATOM 4742 O O . MET A 1 602 ? -34.144 -12.503 -53.037 1.00 31.83 602 MET A O 1
ATOM 4746 N N . SER A 1 603 ? -34.795 -14.393 -54.113 1.00 31.38 603 SER A N 1
ATOM 4747 C CA . SER A 1 603 ? -33.985 -14.431 -55.340 1.00 31.38 603 SER A CA 1
ATOM 4748 C C . SER A 1 603 ? -32.454 -14.295 -55.269 1.00 31.38 603 SER A C 1
ATOM 4750 O O . SER A 1 603 ? -31.901 -13.246 -54.960 1.00 31.38 603 SER A O 1
ATOM 4752 N N . GLY A 1 604 ? -31.772 -15.354 -55.734 1.00 31.14 604 GLY A N 1
ATOM 4753 C CA . GLY A 1 604 ? -30.371 -15.326 -56.185 1.00 31.14 604 GLY A CA 1
ATOM 4754 C C . GLY A 1 604 ? -30.151 -14.460 -57.445 1.00 31.14 604 GLY A C 1
ATOM 4755 O O . GLY A 1 604 ? -31.102 -13.832 -57.920 1.00 31.14 604 GLY A O 1
ATOM 4756 N N . PRO A 1 605 ? -28.924 -14.428 -58.015 1.00 47.50 605 PRO A N 1
ATOM 4757 C CA . PRO A 1 605 ? -28.291 -15.643 -58.539 1.00 47.50 605 PRO A CA 1
ATOM 4758 C C . PRO A 1 605 ? -26.770 -15.795 -58.302 1.00 47.50 605 PRO A C 1
ATOM 4760 O O . PRO A 1 605 ? -26.056 -14.879 -57.907 1.00 47.50 605 PRO A O 1
ATOM 4763 N N . SER A 1 606 ? -26.307 -17.013 -58.604 1.00 33.00 606 SER A N 1
ATOM 4764 C CA . SER A 1 606 ? -24.930 -17.459 -58.852 1.00 33.00 606 SER A CA 1
ATOM 4765 C C . SER A 1 606 ? -24.012 -16.445 -59.540 1.00 33.00 606 SER A C 1
ATOM 4767 O O . SER A 1 606 ? -24.413 -15.879 -60.551 1.00 33.00 606 SER A O 1
ATOM 4769 N N . LEU A 1 607 ? -22.724 -16.414 -59.157 1.00 30.48 607 LEU A N 1
ATOM 4770 C CA . LEU A 1 607 ? -21.620 -16.575 -60.120 1.00 30.48 607 LEU A CA 1
ATOM 4771 C C . LEU A 1 607 ? -20.238 -16.801 -59.472 1.00 30.48 607 LEU A C 1
ATOM 4773 O O . LEU A 1 607 ? -19.751 -16.033 -58.654 1.00 30.48 607 LEU A O 1
ATOM 4777 N N . ARG A 1 608 ? -19.663 -17.921 -59.918 1.00 29.44 608 ARG A N 1
ATOM 4778 C CA . ARG A 1 608 ? -18.265 -18.322 -60.144 1.00 29.44 608 ARG A CA 1
ATOM 4779 C C . ARG A 1 608 ? -17.108 -17.460 -59.617 1.00 29.44 608 ARG A C 1
ATOM 4781 O O . ARG A 1 608 ? -16.900 -16.317 -60.001 1.00 29.44 608 ARG A O 1
ATOM 4788 N N . ILE A 1 609 ? -16.240 -18.189 -58.920 1.00 34.47 609 ILE A N 1
ATOM 4789 C CA . ILE A 1 609 ? -14.804 -17.977 -58.732 1.00 34.47 609 ILE A CA 1
ATOM 4790 C C . ILE A 1 609 ? -14.100 -17.830 -60.092 1.00 34.47 609 ILE A C 1
ATOM 4792 O O . ILE A 1 609 ? -14.254 -18.683 -60.968 1.00 34.47 609 ILE A O 1
ATOM 4796 N N . GLY A 1 610 ? -13.280 -16.788 -60.227 1.00 29.38 610 GLY A N 1
ATOM 4797 C CA . GLY A 1 610 ? -12.326 -16.602 -61.316 1.00 29.38 610 GLY A CA 1
ATOM 4798 C C . GLY A 1 610 ? -11.117 -15.810 -60.824 1.00 29.38 610 GLY A C 1
ATOM 4799 O O . GLY A 1 610 ? -11.238 -14.641 -60.473 1.00 29.38 610 GLY A O 1
ATOM 4800 N N . PHE A 1 611 ? -9.963 -16.473 -60.771 1.00 40.00 611 PHE A N 1
ATOM 4801 C CA . PHE A 1 611 ? -8.646 -15.849 -60.667 1.00 40.00 611 PHE A CA 1
ATOM 4802 C C . PHE A 1 611 ? -8.325 -15.116 -61.971 1.00 40.00 611 PHE A C 1
ATOM 4804 O O . PHE A 1 611 ? -8.440 -15.741 -63.019 1.00 40.00 611 PHE A O 1
ATOM 4811 N N . THR A 1 612 ? -7.790 -13.896 -61.898 1.00 30.66 612 THR A N 1
ATOM 4812 C CA . THR A 1 612 ? -6.773 -13.417 -62.849 1.00 30.66 612 THR A CA 1
ATOM 4813 C C . THR A 1 612 ? -5.919 -12.312 -62.240 1.00 30.66 612 THR A C 1
ATOM 4815 O O . THR A 1 612 ? -6.394 -11.411 -61.554 1.00 30.66 612 THR A O 1
ATOM 4818 N N . THR A 1 613 ? -4.637 -12.446 -62.532 1.00 35.31 613 THR A N 1
ATOM 4819 C CA . THR A 1 613 ? -3.492 -11.582 -62.284 1.00 35.31 613 THR A CA 1
ATOM 4820 C C . THR A 1 613 ? -3.473 -10.319 -63.154 1.00 35.31 613 THR A C 1
ATOM 4822 O O . THR A 1 613 ? -3.984 -10.319 -64.267 1.00 35.31 613 THR A O 1
ATOM 4825 N N . ASP A 1 614 ? -2.682 -9.358 -62.674 1.00 30.78 614 ASP A N 1
ATOM 4826 C CA . ASP A 1 614 ? -1.763 -8.493 -63.430 1.00 30.78 614 ASP A CA 1
ATOM 4827 C C . ASP A 1 614 ? -2.182 -7.067 -63.872 1.00 30.78 614 ASP A C 1
ATOM 4829 O O . ASP A 1 614 ? -3.077 -6.850 -64.678 1.00 30.78 614 ASP A O 1
ATOM 4833 N N . ARG A 1 615 ? -1.345 -6.133 -63.383 1.00 31.50 615 ARG A N 1
ATOM 4834 C CA . ARG A 1 615 ? -0.641 -5.032 -64.076 1.00 31.50 615 ARG A CA 1
ATOM 4835 C C . ARG A 1 615 ? -1.320 -3.723 -64.550 1.00 31.50 615 ARG A C 1
ATOM 4837 O O . ARG A 1 615 ? -2.248 -3.683 -65.342 1.00 31.50 615 ARG A O 1
ATOM 4844 N N . THR A 1 616 ? -0.567 -2.660 -64.212 1.00 31.92 616 THR A N 1
ATOM 4845 C CA . THR A 1 616 ? -0.211 -1.421 -64.957 1.00 31.92 616 THR A CA 1
ATOM 4846 C C . THR A 1 616 ? -1.090 -0.156 -64.932 1.00 31.92 616 THR A C 1
ATOM 4848 O O . THR A 1 616 ? -2.152 -0.097 -65.528 1.00 31.92 616 THR A O 1
ATOM 4851 N N . LEU A 1 617 ? -0.514 0.882 -64.293 1.00 37.19 617 LEU A N 1
ATOM 4852 C CA . LEU A 1 617 ? -0.176 2.243 -64.781 1.00 37.19 617 LEU A CA 1
ATOM 4853 C C . LEU A 1 617 ? -1.105 2.985 -65.767 1.00 37.19 617 LEU A C 1
ATOM 4855 O O . LEU A 1 617 ? -1.238 2.563 -66.908 1.00 37.19 617 LEU A O 1
ATOM 4859 N N . ALA A 1 618 ? -1.535 4.192 -65.358 1.00 31.16 618 ALA A N 1
ATOM 4860 C CA . ALA A 1 618 ? -1.528 5.496 -66.075 1.00 31.16 618 ALA A CA 1
ATOM 4861 C C . ALA A 1 618 ? -2.609 6.404 -65.438 1.00 31.16 618 ALA A C 1
ATOM 4863 O O . ALA A 1 618 ? -3.753 5.995 -65.298 1.00 31.16 618 ALA A O 1
ATOM 4864 N N . ALA A 1 619 ? -2.280 7.531 -64.800 1.00 35.38 619 ALA A N 1
ATOM 4865 C CA . ALA A 1 619 ? -2.022 8.849 -65.396 1.00 35.38 619 ALA A CA 1
ATOM 4866 C C . ALA A 1 619 ? -3.179 9.390 -66.263 1.00 35.38 619 ALA A C 1
ATOM 4868 O O . ALA A 1 619 ? -3.436 8.863 -67.339 1.00 35.38 619 ALA A O 1
ATOM 4869 N N . GLY A 1 620 ? -3.771 10.519 -65.844 1.00 30.38 620 GLY A N 1
ATOM 4870 C CA . GLY A 1 620 ? -4.357 11.484 -66.781 1.00 30.38 620 GLY A CA 1
ATOM 4871 C C . GLY A 1 620 ? -5.750 12.036 -66.462 1.00 30.38 620 GLY A C 1
ATOM 4872 O O . GLY A 1 620 ? -6.752 11.395 -66.738 1.00 30.38 620 GLY A O 1
ATOM 4873 N N . SER A 1 621 ? -5.748 13.313 -66.070 1.00 31.17 621 SER A N 1
ATOM 4874 C CA . SER A 1 621 ? -6.611 14.376 -66.616 1.00 31.17 621 SER A CA 1
ATOM 4875 C C . SER A 1 621 ? -7.979 14.692 -65.991 1.00 31.17 621 SER A C 1
ATOM 4877 O O . SER A 1 621 ? -8.916 13.902 -65.962 1.00 31.17 621 SER A O 1
ATOM 4879 N N . LEU A 1 622 ? -8.047 15.969 -65.591 1.00 39.75 622 LEU A N 1
ATOM 4880 C CA . LEU A 1 622 ? -9.203 16.845 -65.372 1.00 39.75 622 LEU A CA 1
ATOM 4881 C C . LEU A 1 622 ? -10.271 16.735 -66.477 1.00 39.75 622 LEU A C 1
ATOM 4883 O O . LEU A 1 622 ? -9.943 16.443 -67.630 1.00 39.75 622 LEU A O 1
ATOM 4887 N N . PRO A 1 623 ? -11.508 17.162 -66.172 1.00 45.28 623 PRO A N 1
ATOM 4888 C CA . PRO A 1 623 ? -11.973 18.352 -66.881 1.00 45.28 623 PRO A CA 1
ATOM 4889 C C . PRO A 1 623 ? -12.714 19.383 -66.019 1.00 45.28 623 PRO A C 1
ATOM 4891 O O . PRO A 1 623 ? -13.314 19.102 -64.984 1.00 45.28 623 PRO A O 1
ATOM 4894 N N . SER A 1 624 ? -12.630 20.604 -66.537 1.00 32.78 624 SER A N 1
ATOM 4895 C CA . SER A 1 624 ? -13.232 21.870 -66.141 1.00 32.78 624 SER A CA 1
ATOM 4896 C C . SER A 1 624 ? -14.764 21.868 -66.070 1.00 32.78 624 SER A C 1
ATOM 4898 O O . SER A 1 624 ? -15.427 21.222 -66.877 1.00 32.78 624 SER A O 1
ATOM 4900 N N . ALA A 1 625 ? -15.314 22.732 -65.212 1.00 36.56 625 ALA A N 1
ATOM 4901 C CA . ALA A 1 625 ? -16.687 23.228 -65.305 1.00 36.56 625 ALA A CA 1
ATOM 4902 C C . ALA A 1 625 ? -16.760 24.715 -64.894 1.00 36.56 625 ALA A C 1
ATOM 4904 O O . ALA A 1 625 ? -16.244 25.083 -63.839 1.00 36.56 625 ALA A O 1
ATOM 4905 N N . PRO A 1 626 ? -17.410 25.569 -65.701 1.00 53.34 626 PRO A N 1
ATOM 4906 C CA . PRO A 1 626 ? -18.220 26.704 -65.248 1.00 53.34 626 PRO A CA 1
ATOM 4907 C C . PRO A 1 626 ? -19.714 26.438 -65.606 1.00 53.34 626 PRO A C 1
ATOM 4909 O O . PRO A 1 626 ? -19.970 25.435 -66.276 1.00 53.34 626 PRO A O 1
ATOM 4912 N N . PRO A 1 627 ? -20.718 27.277 -65.245 1.00 52.38 627 PRO A N 1
ATOM 4913 C CA . PRO A 1 627 ? -20.637 28.670 -64.800 1.00 52.38 627 PRO A CA 1
ATOM 4914 C C . PRO A 1 627 ? -21.507 29.045 -63.575 1.00 52.38 627 PRO A C 1
ATOM 4916 O O . PRO A 1 627 ? -22.231 28.245 -62.992 1.00 52.38 627 PRO A O 1
ATOM 4919 N N . ALA A 1 628 ? -21.380 30.320 -63.206 1.00 39.09 628 ALA A N 1
ATOM 4920 C CA . ALA A 1 628 ? -22.081 31.051 -62.157 1.00 39.09 628 ALA A CA 1
ATOM 4921 C C . ALA A 1 628 ? -23.604 31.182 -62.360 1.00 39.09 628 ALA A C 1
ATOM 4923 O O . ALA A 1 628 ? -24.049 31.325 -63.496 1.00 39.09 628 ALA A O 1
ATOM 4924 N N . ALA A 1 629 ? -24.366 31.276 -61.259 1.00 33.84 629 ALA A N 1
ATOM 4925 C CA . ALA A 1 629 ? -25.154 32.467 -60.891 1.00 33.84 629 ALA A CA 1
ATOM 4926 C C . ALA A 1 629 ? -26.063 32.246 -59.657 1.00 33.84 629 ALA A C 1
ATOM 4928 O O . ALA A 1 629 ? -26.657 31.188 -59.480 1.00 33.84 629 ALA A O 1
ATOM 4929 N N . SER A 1 630 ? -26.186 33.338 -58.893 1.00 32.44 630 SER A N 1
ATOM 4930 C CA . SER A 1 630 ? -27.314 33.814 -58.070 1.00 32.44 630 SER A CA 1
ATOM 4931 C C . SER A 1 630 ? -27.728 33.105 -56.768 1.00 32.44 630 SER A C 1
ATOM 4933 O O . SER A 1 630 ? -28.313 32.029 -56.765 1.00 32.44 630 SER A O 1
ATOM 4935 N N . ASP A 1 631 ? -27.545 33.890 -55.700 1.00 33.66 631 ASP A N 1
ATOM 4936 C CA . ASP A 1 631 ? -28.512 34.236 -54.650 1.00 33.66 631 ASP A CA 1
ATOM 4937 C C . ASP A 1 631 ? -28.943 33.212 -53.594 1.00 33.66 631 ASP A C 1
ATOM 4939 O O . ASP A 1 631 ? -29.653 32.247 -53.850 1.00 33.66 631 ASP A O 1
ATOM 4943 N N . GLY A 1 632 ? -28.685 33.587 -52.333 1.00 32.94 632 GLY A N 1
ATOM 4944 C CA . GLY A 1 632 ? -29.661 33.360 -51.267 1.00 32.94 632 GLY A CA 1
ATOM 4945 C C . GLY A 1 632 ? -29.108 32.915 -49.915 1.00 32.94 632 GLY A C 1
ATOM 4946 O O . GLY A 1 632 ? -29.008 31.728 -49.648 1.00 32.94 632 GLY A O 1
ATOM 4947 N N . ARG A 1 633 ? -28.924 33.890 -49.013 1.00 34.81 633 ARG A N 1
ATOM 4948 C CA . ARG A 1 633 ? -29.043 33.772 -47.541 1.00 34.81 633 ARG A CA 1
ATOM 4949 C C . ARG A 1 633 ? -28.055 32.838 -46.823 1.00 34.81 633 ARG A C 1
ATOM 4951 O O . ARG A 1 633 ? -28.339 31.681 -46.536 1.00 34.81 633 ARG A O 1
ATOM 4958 N N . GLY A 1 634 ? -26.941 33.424 -46.381 1.00 30.56 634 GLY A N 1
ATOM 4959 C CA . GLY A 1 634 ? -26.066 32.837 -45.368 1.00 30.56 634 GLY A CA 1
ATOM 4960 C C . GLY A 1 634 ? -26.681 32.901 -43.965 1.00 30.56 634 GLY A C 1
ATOM 4961 O O . GLY A 1 634 ? -26.787 33.975 -43.379 1.00 30.56 634 GLY A O 1
ATOM 4962 N N . GLY A 1 635 ? -27.050 31.739 -43.423 1.00 34.97 635 GLY A N 1
ATOM 4963 C CA . GLY A 1 635 ? -27.144 31.487 -41.986 1.00 34.97 635 GLY A CA 1
ATOM 4964 C C . GLY A 1 635 ? -25.885 30.742 -41.548 1.00 34.97 635 GLY A C 1
ATOM 4965 O O . GLY A 1 635 ? -25.733 29.562 -41.844 1.00 34.97 635 GLY A O 1
ATOM 4966 N N . SER A 1 636 ? -24.959 31.452 -40.904 1.00 32.00 636 SER A N 1
ATOM 4967 C CA . SER A 1 636 ? -23.706 30.895 -40.387 1.00 32.00 636 SER A CA 1
ATOM 4968 C C . SER A 1 636 ? -23.963 30.152 -39.074 1.00 32.00 636 SER A C 1
ATOM 4970 O O . SER A 1 636 ? -24.378 30.762 -38.089 1.00 32.00 636 SER A O 1
ATOM 4972 N N . VAL A 1 637 ? -23.703 28.842 -39.055 1.00 35.69 637 VAL A N 1
ATOM 4973 C CA . VAL A 1 637 ? -23.485 28.067 -37.828 1.00 35.69 637 VAL A CA 1
ATOM 4974 C C . VAL A 1 637 ? -21.974 27.975 -37.646 1.00 35.69 637 VAL A C 1
ATOM 4976 O O . VAL A 1 637 ? -21.290 27.255 -38.372 1.00 35.69 637 VAL A O 1
ATOM 4979 N N . ALA A 1 638 ? -21.451 28.764 -36.711 1.00 34.22 638 ALA A N 1
ATOM 4980 C CA . ALA A 1 638 ? -20.042 28.769 -36.355 1.00 34.22 638 ALA A CA 1
ATOM 4981 C C . ALA A 1 638 ? -19.683 27.496 -35.572 1.00 34.22 638 ALA A C 1
ATOM 4983 O O . ALA A 1 638 ? -20.260 27.204 -34.525 1.00 34.22 638 ALA A O 1
ATOM 4984 N N . VAL A 1 639 ? -18.695 26.762 -36.083 1.00 35.62 639 VAL A N 1
ATOM 4985 C CA . VAL A 1 639 ? -17.946 25.735 -35.355 1.00 35.62 639 VAL A CA 1
ATOM 4986 C C . VAL A 1 639 ? -17.010 26.459 -34.387 1.00 35.62 639 VAL A C 1
ATOM 4988 O O . VAL A 1 639 ? -16.132 27.206 -34.813 1.00 35.62 639 VAL A O 1
ATOM 4991 N N . ALA A 1 640 ? -17.223 26.278 -33.084 1.00 30.61 640 ALA A N 1
ATOM 4992 C CA . ALA A 1 640 ? -16.391 26.870 -32.043 1.00 30.61 640 ALA A CA 1
ATOM 4993 C C . ALA A 1 640 ? -15.119 26.034 -31.832 1.00 30.61 640 ALA A C 1
ATOM 4995 O O . ALA A 1 640 ? -15.140 24.998 -31.170 1.00 30.61 640 ALA A O 1
ATOM 4996 N N . THR A 1 641 ? -14.000 26.498 -32.381 1.00 34.12 641 THR A N 1
ATOM 4997 C CA . THR A 1 641 ? -12.651 26.065 -31.999 1.00 34.12 641 THR A CA 1
ATOM 4998 C C . THR A 1 641 ? -12.220 26.865 -30.768 1.00 34.12 641 THR A C 1
ATOM 5000 O O . THR A 1 641 ? -12.033 28.078 -30.840 1.00 34.12 641 THR A O 1
ATOM 5003 N N . TYR A 1 642 ? -12.083 26.197 -29.622 1.00 40.44 642 TYR A N 1
ATOM 5004 C CA . TYR A 1 642 ? -11.546 26.790 -28.396 1.00 40.44 642 TYR A CA 1
ATOM 5005 C C . TYR A 1 642 ? -10.013 26.860 -28.480 1.00 40.44 642 TYR A C 1
ATOM 5007 O O . TYR A 1 642 ? -9.347 25.828 -28.492 1.00 40.44 642 TYR A O 1
ATOM 5015 N N . TYR A 1 643 ? -9.460 28.073 -28.499 1.00 36.34 643 TYR A N 1
ATOM 5016 C CA . TYR A 1 643 ? -8.066 28.342 -28.136 1.00 36.34 643 TYR A CA 1
ATOM 5017 C C . TYR A 1 643 ? -8.037 28.968 -26.730 1.00 36.34 643 TYR A C 1
ATOM 5019 O O . TYR A 1 643 ? -8.851 29.855 -26.458 1.00 36.34 643 TYR A O 1
ATOM 5027 N N . PRO A 1 644 ? -7.138 28.540 -25.824 1.00 47.31 644 PRO A N 1
ATOM 5028 C CA . PRO A 1 644 ? -6.991 29.170 -24.515 1.00 47.31 644 PRO A CA 1
ATOM 5029 C C . PRO A 1 644 ? -6.296 30.545 -24.622 1.00 47.31 644 PRO A C 1
ATOM 5031 O O . PRO A 1 644 ? -5.428 30.727 -25.480 1.00 47.31 644 PRO A O 1
ATOM 5034 N N . PRO A 1 645 ? -6.655 31.521 -23.764 1.00 49.62 645 PRO A N 1
ATOM 5035 C CA . PRO A 1 645 ? -6.111 32.872 -23.826 1.00 49.62 645 PRO A CA 1
ATOM 5036 C C . PRO A 1 645 ? -4.701 32.968 -23.227 1.00 49.62 645 PRO A C 1
ATOM 5038 O O . PRO A 1 645 ? -4.423 32.471 -22.137 1.00 49.62 645 PRO A O 1
ATOM 5041 N N . VAL A 1 646 ? -3.834 33.681 -23.946 1.00 46.75 646 VAL A N 1
ATOM 5042 C CA . VAL A 1 646 ? -2.523 34.158 -23.491 1.00 46.75 646 VAL A CA 1
ATOM 5043 C C . VAL A 1 646 ? -2.732 35.379 -22.590 1.00 46.75 646 VAL A C 1
ATOM 5045 O O . VAL A 1 646 ? -3.407 36.330 -22.982 1.00 46.75 646 VAL A O 1
ATOM 5048 N N . ILE A 1 647 ? -2.151 35.358 -21.390 1.00 38.41 647 ILE A N 1
ATOM 5049 C CA . ILE A 1 647 ? -2.096 36.503 -20.469 1.00 38.41 647 ILE A CA 1
ATOM 5050 C C . ILE A 1 647 ? -0.813 37.296 -20.783 1.00 38.41 647 ILE A C 1
ATOM 5052 O O . ILE A 1 647 ? 0.255 36.681 -20.801 1.00 38.41 647 ILE A O 1
ATOM 5056 N N . PRO A 1 648 ? -0.869 38.617 -21.040 1.00 49.56 648 PRO A N 1
ATOM 5057 C CA . PRO A 1 648 ? 0.330 39.425 -21.231 1.00 49.56 648 PRO A CA 1
ATOM 5058 C C . PRO A 1 648 ? 0.925 39.885 -19.889 1.00 49.56 648 PRO A C 1
ATOM 5060 O O . PRO A 1 648 ? 0.194 40.127 -18.927 1.00 49.56 648 PRO A O 1
ATOM 5063 N N . HIS A 1 649 ? 2.258 39.974 -19.872 1.00 48.25 649 HIS A N 1
ATOM 5064 C CA . HIS A 1 649 ? 3.100 40.492 -18.789 1.00 48.25 649 HIS A CA 1
ATOM 5065 C C . HIS A 1 649 ? 2.928 41.990 -18.538 1.00 48.25 649 HIS A C 1
ATOM 5067 O O . HIS A 1 649 ? 2.729 42.730 -19.530 1.00 48.25 649 HIS A O 1
#